Protein AF-E4UV19-F1 (afdb_monomer)

Foldseek 3Di:
DDDDDDDDDPPDPPVVVVVVLVVLQVVCCPPPPLLVDDPVVLLVVLVPDPDLLVNLLSLVVCVSRDPDPSSVVCVVDLVSLLSNVLVVLVVDDDDVPFRWAAALQVSDIDTPVQADPVLVPDRSNRRHGQQRPFFFQPQQVATDGLVRVVVVVCVVVPVPPDDVVCLVVPLDFDKDKDKFFQAFPPAPADLVLSLVSQVVLQAPLAPQDTSNVPCVLVSPQDDPPDDDDPVNPFCFDADPQLRKTKGWDWAALLDPLNVSTITIIIMIIGGQTRSPDSPPSNVVRRTDDPCRVVNRVSSNLSSVVSSVCCVVAVHDYSDDDCVVVSVVSVVVVVVVVVPDDDDDDPDPDPRDDDDDDVVRCVVCVVVVVVVVVVVVVVVVVVVVVVVVVVVVVVVVVVVVVVVVVVVVVVVVVVVVVVVVVVVVVVVVVVVVVVVVVVVVVVVVVVVVVVVVVVVVVVVVVVVVVVVVVVVVVVVVVVVVVVVD

Structure (mmCIF, N/CA/C/O backbone):
data_AF-E4UV19-F1
#
_entry.id   AF-E4UV19-F1
#
loop_
_atom_site.group_PDB
_atom_site.id
_atom_site.type_symbol
_atom_site.label_atom_id
_atom_site.label_alt_id
_atom_site.label_comp_id
_atom_site.label_asym_id
_atom_site.label_entity_id
_atom_site.label_seq_id
_atom_site.pdbx_PDB_ins_code
_atom_site.Cartn_x
_atom_site.Cartn_y
_atom_site.Cartn_z
_atom_site.occupancy
_atom_site.B_iso_or_equiv
_atom_site.auth_seq_id
_atom_site.auth_comp_id
_atom_site.auth_asym_id
_atom_site.auth_atom_id
_atom_site.pdbx_PDB_model_num
ATOM 1 N N . MET A 1 1 ? -49.174 34.430 -8.926 1.00 27.92 1 MET A N 1
ATOM 2 C CA . MET A 1 1 ? -49.637 34.190 -7.538 1.00 27.92 1 MET A CA 1
ATOM 3 C C . MET A 1 1 ? -49.185 32.801 -7.091 1.00 27.92 1 MET A C 1
ATOM 5 O O . MET A 1 1 ? -49.030 31.959 -7.969 1.00 27.92 1 MET A O 1
ATOM 9 N N . PRO A 1 2 ? -48.912 32.567 -5.794 1.00 32.91 2 PRO A N 1
ATOM 10 C CA . PRO A 1 2 ? -48.249 31.349 -5.319 1.00 32.91 2 PRO A CA 1
ATOM 11 C C . PRO A 1 2 ? -49.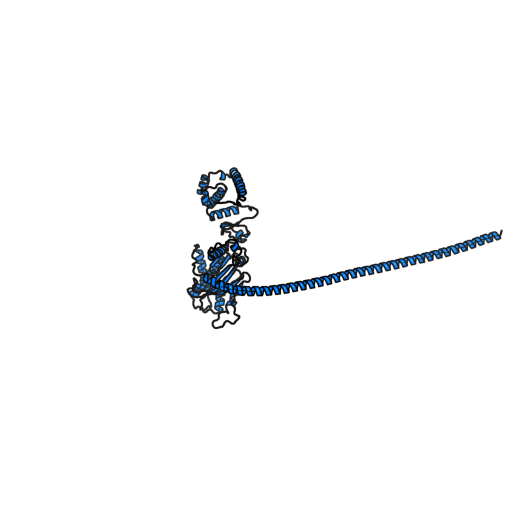200 30.298 -4.713 1.00 32.91 2 PRO A C 1
ATOM 13 O O . PRO A 1 2 ? -50.214 30.638 -4.111 1.00 32.91 2 PRO A O 1
ATOM 16 N N . SER A 1 3 ? -48.796 29.028 -4.776 1.00 24.17 3 SER A N 1
ATOM 17 C CA . SER A 1 3 ? -49.223 27.936 -3.881 1.00 24.17 3 SER A CA 1
ATOM 18 C C . SER A 1 3 ? -48.011 26.996 -3.707 1.00 24.17 3 SER A C 1
ATOM 20 O O . SER A 1 3 ? -47.442 26.567 -4.702 1.00 24.17 3 SER A O 1
ATOM 22 N N . PHE A 1 4 ? -47.312 26.965 -2.565 1.00 28.86 4 PHE A N 1
ATOM 23 C CA . PHE A 1 4 ? -47.587 26.338 -1.252 1.00 28.86 4 PHE A CA 1
ATOM 24 C C . PHE A 1 4 ? -47.471 24.797 -1.216 1.00 28.86 4 PHE A C 1
ATOM 26 O O . PHE A 1 4 ? -47.895 24.122 -2.142 1.00 28.86 4 PHE A O 1
ATOM 33 N N . MET A 1 5 ? -46.938 24.281 -0.092 1.00 29.42 5 MET A N 1
ATOM 34 C CA . MET A 1 5 ? -46.450 22.902 0.177 1.00 29.42 5 MET A CA 1
ATOM 35 C C . MET A 1 5 ? -45.100 22.551 -0.497 1.00 29.42 5 MET A C 1
ATOM 37 O O . MET A 1 5 ? -45.006 22.487 -1.711 1.00 29.42 5 MET A O 1
ATOM 41 N N . GLY A 1 6 ? -43.985 22.286 0.197 1.00 25.61 6 GLY A N 1
ATOM 42 C CA . GLY A 1 6 ? -43.692 22.365 1.634 1.00 25.61 6 GLY A CA 1
ATOM 43 C C . GLY A 1 6 ? -43.715 21.018 2.365 1.00 25.61 6 GLY A C 1
ATOM 44 O O . GLY A 1 6 ? -44.782 20.582 2.775 1.00 25.61 6 GLY A O 1
ATOM 45 N N . TRP A 1 7 ? -42.538 20.426 2.627 1.00 25.48 7 TRP A N 1
ATOM 46 C CA . TRP A 1 7 ? -42.350 19.377 3.646 1.00 25.48 7 TRP A CA 1
ATOM 47 C C . TRP A 1 7 ? -41.056 19.581 4.450 1.00 25.48 7 TRP A C 1
ATOM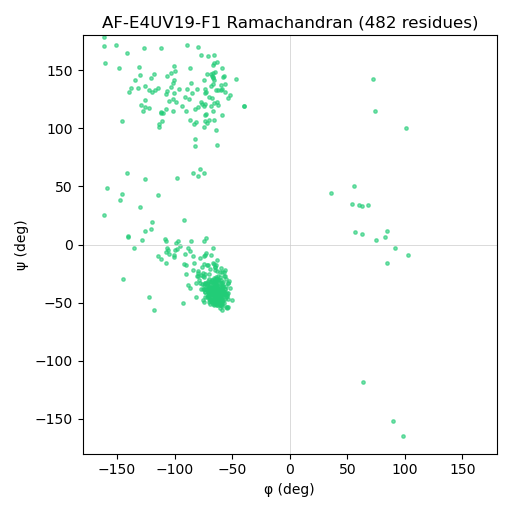 49 O O . TRP A 1 7 ? -39.994 19.882 3.911 1.00 25.48 7 TRP A O 1
ATOM 59 N N . ASN A 1 8 ? -41.173 19.441 5.773 1.00 35.09 8 ASN A N 1
ATOM 60 C CA . ASN A 1 8 ? -40.125 19.714 6.760 1.00 35.09 8 ASN A CA 1
ATOM 61 C C . ASN A 1 8 ? -39.258 18.474 7.025 1.00 35.09 8 ASN A C 1
ATOM 63 O O . ASN A 1 8 ? -39.817 17.432 7.347 1.00 35.09 8 ASN A O 1
ATOM 67 N N . TYR A 1 9 ? -37.920 18.595 7.043 1.00 28.75 9 TYR A N 1
ATOM 68 C CA . TYR A 1 9 ? -37.042 17.481 7.458 1.00 28.75 9 TYR A CA 1
ATOM 69 C C . TYR A 1 9 ? -35.746 17.888 8.202 1.00 28.75 9 TYR A C 1
ATOM 71 O O . TYR A 1 9 ? -34.673 17.340 7.960 1.00 28.75 9 TYR A O 1
ATOM 79 N N . THR A 1 10 ? -35.818 18.830 9.157 1.00 35.91 10 THR A N 1
ATOM 80 C CA . THR A 1 10 ? -34.608 19.315 9.880 1.00 35.91 10 THR A CA 1
ATOM 81 C C . THR A 1 10 ? -34.735 19.578 11.392 1.00 35.91 10 THR A C 1
ATOM 83 O O . THR A 1 10 ? -33.770 20.038 12.002 1.00 35.91 10 THR A O 1
ATOM 86 N N . ARG A 1 11 ? -35.856 19.255 12.065 1.00 32.81 11 ARG A N 1
ATOM 87 C CA . ARG A 1 11 ? -36.042 19.594 13.503 1.00 32.81 11 ARG A CA 1
ATOM 88 C C . ARG A 1 11 ? -35.610 18.548 14.549 1.00 32.81 11 ARG A C 1
ATOM 90 O O . ARG A 1 11 ? -35.398 18.926 15.699 1.00 32.81 11 ARG A O 1
ATOM 97 N N . HIS A 1 12 ? -35.397 17.274 14.207 1.00 32.44 12 HIS A N 1
ATOM 98 C CA . HIS A 1 12 ? -35.251 16.216 15.232 1.00 32.44 12 HIS A CA 1
ATOM 99 C C . HIS A 1 12 ? -33.836 15.936 15.790 1.00 32.44 12 HIS A C 1
ATOM 101 O O . HIS A 1 12 ? -33.715 15.163 16.736 1.00 32.44 12 HIS A O 1
ATOM 107 N N . ARG A 1 13 ? -32.761 16.586 15.308 1.00 35.38 13 ARG A N 1
ATOM 108 C CA . ARG A 1 13 ? -31.388 16.386 15.850 1.00 35.38 13 ARG A CA 1
ATOM 109 C C . ARG A 1 13 ? -30.884 17.457 16.835 1.00 35.38 13 ARG A C 1
ATOM 111 O O . ARG A 1 13 ? -29.813 17.280 17.409 1.00 35.38 13 ARG A O 1
ATOM 118 N N . GLN A 1 14 ? -31.627 18.540 17.083 1.00 36.62 14 GLN A N 1
ATOM 119 C CA . GLN A 1 14 ? -31.168 19.628 17.973 1.00 36.62 14 GLN A CA 1
ATOM 120 C C . GLN A 1 14 ? -31.562 19.457 19.457 1.00 36.62 14 GLN A C 1
ATOM 122 O O . GLN A 1 14 ? -30.864 19.963 20.339 1.00 36.62 14 GLN A O 1
ATOM 127 N N . ALA A 1 15 ? -32.638 18.721 19.757 1.00 37.50 15 ALA A N 1
ATOM 128 C CA . ALA A 1 15 ? -33.167 18.588 21.120 1.00 37.50 15 ALA A CA 1
ATOM 129 C C . ALA A 1 15 ? -32.217 17.907 22.142 1.00 37.50 15 ALA A C 1
ATOM 131 O O . ALA A 1 15 ? -32.113 18.422 23.262 1.00 37.50 15 ALA A O 1
ATOM 132 N N . PRO A 1 16 ? -31.473 16.825 21.811 1.00 37.84 16 PRO A N 1
ATOM 133 C CA . PRO A 1 16 ? -30.595 16.162 22.785 1.00 37.84 16 PRO A CA 1
ATOM 134 C C . PRO A 1 16 ? -29.439 17.059 23.248 1.00 37.84 16 PRO A C 1
ATOM 136 O O . PRO A 1 16 ? -29.128 17.114 24.438 1.00 37.84 16 PRO A O 1
ATOM 139 N N . ARG A 1 17 ? -28.847 17.825 22.317 1.00 41.69 17 ARG A N 1
ATOM 140 C CA . ARG A 1 17 ? -27.736 18.744 22.609 1.00 41.69 17 ARG A CA 1
ATOM 141 C C . ARG A 1 17 ? -28.153 19.878 23.548 1.00 41.69 17 ARG A C 1
ATOM 143 O O . ARG A 1 17 ? -27.390 20.195 24.452 1.00 41.69 17 ARG A O 1
ATOM 150 N N . ARG A 1 18 ? -29.361 20.442 23.398 1.00 42.94 18 ARG A N 1
ATOM 151 C CA . ARG A 1 18 ? -29.862 21.493 24.307 1.00 42.94 18 ARG A CA 1
ATOM 152 C C . ARG A 1 18 ? -30.091 20.975 25.733 1.00 42.94 18 ARG A C 1
ATOM 154 O O . ARG A 1 18 ? -29.680 21.641 26.676 1.00 42.94 18 ARG A O 1
ATOM 161 N N . ARG A 1 19 ? -30.657 19.771 25.909 1.00 44.94 19 ARG A N 1
ATOM 162 C CA . ARG A 1 19 ? -30.847 19.170 27.249 1.00 44.94 19 ARG A CA 1
ATOM 163 C C . ARG A 1 19 ? -29.523 18.801 27.935 1.00 44.94 19 ARG A C 1
ATOM 165 O O . ARG A 1 19 ? -29.398 18.995 29.141 1.00 44.94 19 ARG A O 1
ATOM 172 N N . GLN A 1 20 ? -28.526 18.312 27.189 1.00 51.62 20 GLN A N 1
ATOM 173 C CA . GLN A 1 20 ? -27.178 18.083 27.734 1.00 51.62 20 GLN A CA 1
ATOM 174 C C . GLN A 1 20 ? -26.422 19.381 28.039 1.00 51.62 20 GLN A C 1
ATOM 176 O O . GLN A 1 20 ? -25.678 19.412 29.014 1.00 51.62 20 GLN A O 1
ATOM 181 N N . ALA A 1 21 ? -26.598 20.437 27.238 1.00 52.12 21 ALA A N 1
ATOM 182 C CA . ALA A 1 21 ? -26.017 21.746 27.526 1.00 52.12 21 ALA A CA 1
ATOM 183 C C . ALA A 1 21 ? -26.575 22.311 28.839 1.00 52.12 21 ALA A C 1
ATOM 185 O O . ALA A 1 21 ? -25.793 22.609 29.730 1.00 52.12 21 ALA A O 1
ATOM 186 N N . TYR A 1 22 ? -27.903 22.330 29.002 1.00 54.62 22 TYR A N 1
ATOM 187 C CA . TYR A 1 22 ? -28.567 22.852 30.203 1.00 54.62 22 TYR A CA 1
ATOM 188 C C . TYR A 1 22 ? -28.094 22.148 31.489 1.00 54.62 22 TYR A C 1
ATOM 190 O O . TYR A 1 22 ? -27.600 22.799 32.402 1.00 54.62 22 TYR A O 1
ATOM 198 N N . ARG A 1 23 ? -28.096 20.803 31.515 1.00 54.72 23 ARG A N 1
ATOM 199 C CA . ARG A 1 23 ? -27.585 20.029 32.667 1.00 54.72 23 ARG A CA 1
ATOM 200 C C . ARG A 1 23 ? -26.101 20.262 32.964 1.00 54.72 23 ARG A C 1
ATOM 202 O O . ARG A 1 23 ? -25.688 20.135 34.112 1.00 54.72 23 ARG A O 1
ATOM 209 N N . ARG A 1 24 ? -25.285 20.558 31.943 1.00 56.03 24 ARG A N 1
ATOM 210 C CA . ARG A 1 24 ? -23.880 20.941 32.146 1.00 56.03 24 ARG A CA 1
ATOM 211 C C . ARG A 1 24 ? -23.797 22.337 32.747 1.00 56.03 24 ARG A C 1
ATOM 213 O O . ARG A 1 24 ? -23.062 22.496 33.708 1.00 56.03 24 ARG A O 1
ATOM 220 N N . THR A 1 25 ? -24.564 23.303 32.244 1.00 59.38 25 THR A N 1
ATOM 221 C CA . THR A 1 25 ? -24.646 24.649 32.824 1.00 59.38 25 THR A CA 1
ATOM 222 C C . THR A 1 25 ? -25.020 24.578 34.304 1.00 59.38 25 THR A C 1
ATOM 224 O O . THR A 1 25 ? -24.228 25.034 35.116 1.00 59.38 25 THR A O 1
ATOM 227 N N . ASP A 1 26 ? -26.113 23.904 34.676 1.00 61.97 26 ASP A N 1
ATOM 228 C CA . ASP A 1 26 ? -26.538 23.768 36.081 1.00 61.97 26 ASP A CA 1
ATOM 229 C C . ASP A 1 26 ? -25.441 23.153 36.974 1.00 61.97 26 ASP A C 1
ATOM 231 O O . ASP A 1 26 ? -25.115 23.681 38.039 1.00 61.97 26 ASP A O 1
ATOM 235 N N . HIS A 1 27 ? -24.818 22.058 36.519 1.00 64.31 27 HIS A N 1
ATOM 236 C CA . HIS A 1 27 ? -23.728 21.403 37.245 1.00 64.31 27 HIS A CA 1
ATOM 237 C C . HIS A 1 27 ? -22.491 22.304 37.392 1.00 64.31 27 HIS A C 1
ATOM 239 O O . HIS A 1 27 ? -21.858 22.307 38.448 1.00 64.31 27 HIS A O 1
ATOM 245 N N . ASN A 1 28 ? -22.153 23.080 36.361 1.00 62.16 28 ASN A N 1
ATOM 246 C CA . ASN A 1 28 ? -20.996 23.970 36.363 1.00 62.16 28 ASN A CA 1
ATOM 247 C C . ASN A 1 28 ? -21.233 25.202 37.249 1.00 62.16 28 ASN A C 1
ATOM 249 O O . ASN A 1 28 ? -20.342 25.555 38.016 1.00 62.16 28 ASN A O 1
ATOM 253 N N . THR A 1 29 ? -22.431 25.797 37.220 1.00 65.06 29 THR A N 1
ATOM 254 C CA . THR A 1 29 ? -22.833 26.896 38.119 1.00 65.06 29 THR A CA 1
ATOM 255 C C . THR A 1 29 ? -22.716 26.485 39.587 1.00 65.06 29 THR A C 1
ATOM 257 O O . THR A 1 29 ? -22.213 27.243 40.422 1.00 65.06 29 THR A O 1
ATOM 260 N N . ALA A 1 30 ? -23.135 25.256 39.905 1.00 65.06 30 ALA A N 1
ATOM 261 C CA . ALA A 1 30 ? -23.028 24.711 41.250 1.00 65.06 30 ALA A CA 1
ATOM 262 C C . ALA A 1 30 ? -21.569 24.424 41.661 1.00 65.06 30 ALA A C 1
ATOM 264 O O . ALA A 1 30 ? -21.171 24.835 42.751 1.00 65.06 30 ALA A O 1
ATOM 265 N N . ASN A 1 31 ? -20.771 23.766 40.808 1.00 63.94 31 ASN A N 1
ATOM 266 C CA . ASN A 1 31 ? -19.534 23.088 41.233 1.00 63.94 31 ASN A CA 1
ATOM 267 C C . ASN A 1 31 ? -18.213 23.661 40.684 1.00 63.94 31 ASN A C 1
ATOM 269 O O . ASN A 1 31 ? -17.155 23.235 41.138 1.00 63.94 31 ASN A O 1
ATOM 273 N N . SER A 1 32 ? -18.224 24.588 39.720 1.00 66.38 32 SER A N 1
ATOM 274 C CA . SER A 1 32 ? -16.993 25.143 39.132 1.00 66.38 32 SER A CA 1
ATOM 275 C C . SER A 1 32 ? -16.679 26.532 39.705 1.00 66.38 32 SER A C 1
ATOM 277 O O . SER A 1 32 ? -17.418 27.477 39.419 1.00 66.38 32 SER A O 1
ATOM 279 N N . PRO A 1 33 ? -15.570 26.716 40.453 1.00 68.50 33 PRO A N 1
ATOM 280 C CA . PRO A 1 33 ? -15.143 28.038 40.917 1.00 68.50 33 PRO A CA 1
ATOM 281 C C . PRO A 1 33 ? -14.916 29.018 39.759 1.00 68.50 33 PRO A C 1
ATOM 283 O O . PRO A 1 33 ? -15.277 30.186 39.861 1.00 68.50 33 PRO A O 1
ATOM 286 N N . LEU A 1 34 ? -14.412 28.520 38.621 1.00 67.50 34 LEU A N 1
ATOM 287 C CA . LEU A 1 34 ? -14.203 29.308 37.403 1.00 67.50 34 LEU A CA 1
ATOM 288 C C . LEU A 1 34 ? -15.515 29.828 36.797 1.00 67.50 34 LEU A C 1
ATOM 290 O O . LEU A 1 34 ? -15.502 30.884 36.178 1.00 67.50 34 LEU A O 1
ATOM 294 N N . PHE A 1 35 ? -16.646 29.136 36.995 1.00 67.31 35 PHE A N 1
ATOM 295 C CA . PHE A 1 35 ? -17.961 29.603 36.526 1.00 67.31 35 PHE A CA 1
ATOM 296 C C . PHE A 1 35 ? -18.471 30.816 37.328 1.00 67.31 35 PHE A C 1
ATOM 298 O O . PHE A 1 35 ? -19.362 31.526 36.878 1.00 67.31 35 PHE A O 1
ATOM 305 N N . ARG A 1 36 ? -17.915 31.076 38.519 1.00 69.06 36 ARG A N 1
ATOM 306 C CA . ARG A 1 36 ? -18.330 32.187 39.391 1.00 69.06 36 ARG A CA 1
ATOM 307 C C . ARG A 1 36 ? -17.479 33.452 39.222 1.00 69.06 36 ARG A C 1
ATOM 309 O O . ARG A 1 36 ? -17.747 34.444 39.893 1.00 69.06 36 ARG A O 1
ATOM 316 N N . LEU A 1 37 ? -16.459 33.424 38.362 1.00 72.62 37 LEU A N 1
ATOM 317 C CA . LEU A 1 37 ? -15.588 34.573 38.109 1.00 72.62 37 LEU A CA 1
ATOM 318 C C . LEU A 1 37 ? -16.194 35.502 37.038 1.00 72.62 37 LEU A C 1
ATOM 320 O O . LEU A 1 37 ? -16.696 35.000 36.031 1.00 72.62 37 LEU A O 1
ATOM 324 N N . PRO A 1 38 ? -16.113 36.838 37.201 1.00 75.69 38 PRO A N 1
ATOM 325 C CA . PRO A 1 38 ? -16.458 37.786 36.143 1.00 75.69 38 PRO A CA 1
ATOM 326 C C . PRO A 1 38 ? -15.630 37.551 34.872 1.00 75.69 38 PRO A C 1
ATOM 328 O O . PRO A 1 38 ? -14.441 37.219 34.942 1.00 75.69 38 PRO A O 1
ATOM 331 N N . ALA A 1 39 ? -16.238 37.760 33.703 1.00 70.62 39 ALA A N 1
ATOM 332 C CA . ALA A 1 39 ? -15.580 37.546 32.412 1.00 70.62 39 ALA A CA 1
ATOM 333 C C . ALA A 1 39 ? -14.383 38.496 32.208 1.00 70.62 39 ALA A C 1
ATOM 335 O O . ALA A 1 39 ? -13.395 38.134 31.571 1.00 70.62 39 ALA A O 1
ATOM 336 N N . GLU A 1 40 ? -14.452 39.684 32.803 1.00 73.44 40 GLU A N 1
ATOM 337 C CA . GLU A 1 40 ? -13.417 40.713 32.833 1.00 73.44 40 GLU A CA 1
ATOM 338 C C . GLU A 1 40 ? -12.204 40.248 33.648 1.00 73.44 40 GLU A C 1
ATOM 340 O O . GLU A 1 40 ? -11.064 40.409 33.216 1.00 73.44 40 GLU A O 1
ATOM 345 N N . LEU A 1 41 ? -12.441 39.605 34.799 1.00 80.00 41 LEU A N 1
ATOM 346 C CA . LEU A 1 41 ? -11.381 39.044 35.637 1.00 80.00 41 LEU A CA 1
ATOM 347 C C . LEU A 1 41 ? -10.703 37.859 34.942 1.00 80.00 41 LEU A C 1
ATOM 349 O O . LEU A 1 41 ? -9.477 37.791 34.916 1.00 80.00 41 LEU A O 1
ATOM 353 N N . LEU A 1 42 ? -11.478 36.973 34.307 1.00 76.25 42 LEU A N 1
ATOM 354 C CA . LEU A 1 42 ? -10.939 35.891 33.475 1.00 76.25 42 LEU A CA 1
ATOM 355 C C . LEU A 1 42 ? -10.099 36.431 32.306 1.00 76.25 42 LEU A C 1
ATOM 357 O O . LEU A 1 42 ? -9.029 35.891 32.021 1.00 76.25 42 LEU A O 1
ATOM 361 N N . ALA A 1 43 ? -10.532 37.518 31.662 1.00 73.94 43 ALA A N 1
ATOM 362 C CA . ALA A 1 43 ? -9.767 38.176 30.605 1.00 73.94 43 ALA A CA 1
ATOM 363 C C . ALA A 1 43 ? -8.469 38.819 31.129 1.00 73.94 43 ALA A C 1
ATOM 365 O O . ALA A 1 43 ? -7.440 38.715 30.466 1.00 73.94 43 ALA A O 1
ATOM 366 N N . MET A 1 44 ? -8.477 39.436 32.318 1.00 80.38 44 MET A N 1
ATOM 367 C CA . MET A 1 44 ? -7.258 39.960 32.953 1.00 80.38 44 MET A CA 1
ATOM 368 C C . MET A 1 44 ? -6.279 38.844 33.329 1.00 80.38 44 MET A C 1
ATOM 370 O O . MET A 1 44 ? -5.103 38.944 32.993 1.00 80.38 44 MET A O 1
ATOM 374 N N . VAL A 1 45 ? -6.750 37.758 33.955 1.00 82.38 45 VAL A N 1
ATOM 375 C CA . VAL A 1 45 ? -5.907 36.590 34.268 1.00 82.38 45 VAL A CA 1
ATOM 376 C C . VAL A 1 45 ? -5.298 36.023 32.984 1.00 82.38 45 VAL A C 1
ATOM 3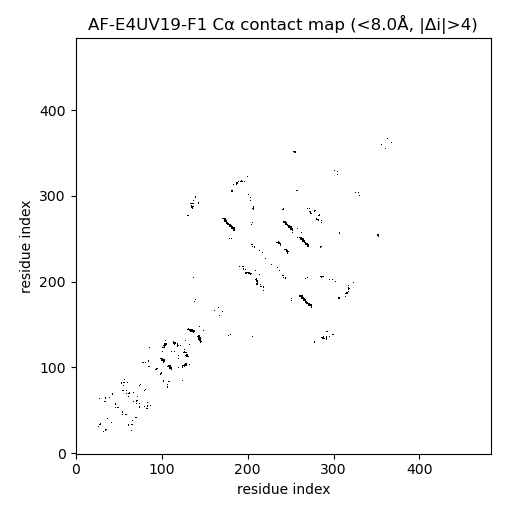78 O O . VAL A 1 45 ? -4.087 35.860 32.910 1.00 82.38 45 VAL A O 1
ATOM 381 N N . THR A 1 46 ? -6.100 35.825 31.933 1.00 78.50 46 THR A N 1
ATOM 382 C CA . THR A 1 46 ? -5.611 35.304 30.642 1.00 78.50 46 THR A CA 1
ATOM 383 C C . THR A 1 46 ? -4.583 36.232 29.978 1.00 78.50 46 THR A C 1
ATOM 385 O O . THR A 1 46 ? -3.692 35.752 29.287 1.00 78.50 46 THR A O 1
ATOM 388 N N . LYS A 1 47 ? -4.656 37.553 30.188 1.00 78.69 47 LYS A N 1
ATOM 389 C CA . LYS A 1 47 ? -3.653 38.506 29.672 1.00 78.69 47 LYS A CA 1
ATOM 390 C C . LYS A 1 47 ? -2.349 38.529 30.475 1.00 78.69 47 LYS A C 1
ATOM 392 O O . LYS A 1 47 ? -1.324 38.877 29.902 1.00 78.69 47 LYS A O 1
ATOM 397 N N . ASN A 1 48 ? -2.396 38.174 31.758 1.00 82.88 48 ASN A N 1
ATOM 398 C CA . ASN A 1 48 ? -1.252 38.210 32.676 1.00 82.88 48 ASN A CA 1
ATOM 399 C C . ASN A 1 48 ? -0.555 36.847 32.851 1.00 82.88 48 ASN A C 1
ATOM 401 O O . ASN A 1 48 ? 0.445 36.764 33.557 1.00 82.88 48 ASN A O 1
ATOM 405 N N . LEU A 1 49 ? -1.071 35.779 32.237 1.00 83.56 49 LEU A N 1
ATOM 406 C CA . LEU A 1 49 ? -0.372 34.497 32.139 1.00 83.56 49 LEU A CA 1
ATOM 407 C C . LEU A 1 49 ? 0.764 34.607 31.112 1.00 83.56 49 LEU A C 1
ATOM 409 O O . LEU A 1 49 ? 0.520 34.891 29.939 1.00 83.56 49 LEU A O 1
ATOM 413 N N . GLU A 1 50 ? 1.997 34.366 31.553 1.00 80.75 50 GLU A N 1
ATOM 414 C CA . GLU A 1 50 ? 3.190 34.440 30.700 1.00 80.75 50 GLU A CA 1
ATOM 415 C C . GLU A 1 50 ? 3.239 33.271 29.698 1.00 80.75 50 GLU A C 1
ATOM 417 O O . GLU A 1 50 ? 3.450 33.479 28.498 1.00 80.75 50 GLU A O 1
ATOM 422 N N . ASP A 1 51 ? 2.948 32.048 30.153 1.00 82.56 51 ASP A N 1
ATOM 423 C CA . ASP A 1 51 ? 2.926 30.855 29.301 1.00 82.56 51 ASP A CA 1
ATOM 424 C C . ASP A 1 51 ? 1.756 30.897 28.293 1.00 82.56 51 ASP A C 1
ATOM 426 O O . ASP A 1 51 ? 0.626 31.285 28.605 1.00 82.56 51 ASP A O 1
ATOM 430 N N . GLU A 1 52 ? 2.034 30.534 27.041 1.00 79.50 52 GLU A N 1
ATOM 431 C CA . GLU A 1 52 ? 1.029 30.373 25.985 1.00 79.50 52 GLU A CA 1
ATOM 432 C C . GLU A 1 52 ? 0.119 29.170 26.269 1.00 79.50 52 GLU A C 1
ATOM 434 O O . GLU A 1 52 ? -1.093 29.244 26.057 1.00 79.50 52 GLU A O 1
ATOM 439 N N . ASP A 1 53 ? 0.676 28.082 26.798 1.00 76.88 53 ASP A N 1
ATOM 440 C CA . ASP A 1 53 ? -0.050 26.838 27.020 1.00 76.88 53 ASP A CA 1
ATOM 441 C C . ASP A 1 53 ? -1.019 26.948 28.216 1.00 76.88 53 ASP A C 1
ATOM 443 O O . ASP A 1 53 ? -2.144 26.445 28.130 1.00 76.88 53 ASP A O 1
ATOM 447 N N . ASP A 1 54 ? -0.681 27.714 29.263 1.00 80.06 54 ASP A N 1
ATOM 448 C CA . ASP A 1 54 ? -1.621 28.062 30.343 1.00 80.06 54 ASP A CA 1
ATOM 449 C C . ASP A 1 54 ? -2.759 28.968 29.847 1.00 80.06 54 ASP A C 1
ATOM 451 O O . ASP A 1 54 ? -3.928 28.755 30.193 1.00 80.06 54 ASP A O 1
ATOM 455 N N . ARG A 1 55 ? -2.456 29.952 28.986 1.00 79.38 55 ARG A N 1
ATOM 456 C CA . ARG A 1 55 ? -3.476 30.805 28.343 1.00 79.38 55 ARG A CA 1
ATOM 457 C C . ARG A 1 55 ? -4.436 29.985 27.493 1.00 79.38 55 ARG A C 1
ATOM 459 O O . ARG A 1 55 ? -5.649 30.202 27.548 1.00 79.38 55 ARG A O 1
ATOM 466 N N . LEU A 1 56 ? -3.914 29.014 26.744 1.00 77.81 56 LEU A N 1
ATOM 467 C CA . LEU A 1 56 ? -4.714 28.066 25.975 1.00 77.81 56 LEU A CA 1
ATOM 468 C C . LEU A 1 56 ? -5.565 27.191 26.903 1.00 77.81 56 LEU A C 1
ATOM 470 O O . LEU A 1 56 ? -6.784 27.131 26.730 1.00 77.81 56 LEU A O 1
ATOM 474 N N . ALA A 1 57 ? -4.973 26.558 27.916 1.00 77.25 57 ALA A N 1
ATOM 475 C CA . ALA A 1 57 ? -5.686 25.698 28.858 1.00 77.25 57 ALA A CA 1
ATOM 476 C C . ALA A 1 57 ? -6.820 26.442 29.588 1.00 77.25 57 ALA A C 1
ATOM 478 O O . ALA A 1 57 ? -7.943 25.925 29.673 1.00 77.25 57 ALA A O 1
ATOM 479 N N . LEU A 1 58 ? -6.569 27.672 30.051 1.00 77.88 58 LEU A N 1
ATOM 480 C CA . LEU A 1 58 ? -7.579 28.534 30.662 1.00 77.88 58 LEU A CA 1
ATOM 481 C C . LEU A 1 58 ? -8.660 28.928 29.649 1.00 77.88 58 LEU A C 1
ATOM 483 O O . LEU A 1 58 ? -9.845 28.787 29.955 1.00 77.88 58 LEU A O 1
ATOM 487 N N . GLY A 1 59 ? -8.278 29.331 28.433 1.00 75.94 59 GLY A N 1
ATOM 488 C CA . GLY A 1 59 ? -9.200 29.657 27.344 1.00 75.94 59 GLY A CA 1
ATOM 489 C C . GLY A 1 59 ? -10.157 28.506 27.020 1.00 75.94 59 GLY A C 1
ATOM 490 O O . GLY A 1 59 ? -11.375 28.680 27.081 1.00 75.94 59 GLY A O 1
ATOM 491 N N . TYR A 1 60 ? -9.644 27.299 26.755 1.00 72.56 60 TYR A N 1
ATOM 492 C CA . TYR A 1 60 ? -10.475 26.120 26.463 1.00 72.56 60 TYR A CA 1
ATOM 493 C C . TYR A 1 60 ? -11.329 25.666 27.641 1.00 72.56 60 TYR A C 1
ATOM 495 O O . TYR A 1 60 ? -12.431 25.150 27.437 1.00 72.56 60 TYR A O 1
ATOM 503 N N . THR A 1 61 ? -10.842 25.847 28.866 1.00 73.12 61 THR A N 1
ATOM 504 C CA . THR A 1 61 ? -11.621 25.571 30.074 1.00 73.12 61 THR A CA 1
ATOM 505 C C . THR A 1 61 ? -12.785 26.554 30.173 1.00 73.12 61 THR A C 1
ATOM 507 O O . THR A 1 61 ? -13.941 26.135 30.245 1.00 73.12 61 THR A O 1
ATOM 510 N N . CYS A 1 62 ? -12.505 27.852 30.060 1.00 71.38 62 CYS A N 1
ATOM 511 C CA . CYS A 1 62 ? -13.501 28.913 30.129 1.00 71.38 62 CYS A CA 1
ATOM 512 C C . CYS A 1 62 ? -14.506 28.861 28.974 1.00 71.38 62 CYS A C 1
ATOM 514 O O . CYS A 1 62 ? -15.690 29.011 29.234 1.00 71.38 62 CYS A O 1
ATOM 516 N N . ALA A 1 63 ? -14.119 28.529 27.740 1.00 66.75 63 ALA A N 1
ATOM 517 C CA . ALA A 1 63 ? -15.048 28.421 26.604 1.00 66.75 63 ALA A CA 1
ATOM 518 C C . ALA A 1 63 ? -16.119 27.317 26.746 1.00 66.75 63 ALA A C 1
ATOM 520 O O . ALA A 1 63 ? -17.101 27.290 26.001 1.00 66.75 63 ALA A O 1
ATOM 521 N N . ARG A 1 64 ? -15.967 26.397 27.712 1.00 62.94 64 ARG A N 1
ATOM 522 C CA . ARG A 1 64 ? -16.995 25.399 28.075 1.00 62.94 64 ARG A CA 1
ATOM 523 C C . ARG A 1 64 ? -18.034 25.946 29.064 1.00 62.94 64 ARG A C 1
ATOM 525 O O . ARG A 1 64 ? -19.034 25.271 29.309 1.00 62.94 64 ARG A O 1
ATOM 532 N N . PHE A 1 65 ? -17.788 27.132 29.617 1.00 60.31 65 PHE A N 1
ATOM 533 C CA . PHE A 1 65 ? -18.533 27.776 30.700 1.00 60.31 65 PHE A CA 1
ATOM 534 C C . PHE A 1 65 ? -19.070 29.158 30.285 1.00 60.31 65 PHE A C 1
ATOM 536 O O . PHE A 1 65 ? -20.247 29.442 30.481 1.00 60.31 65 PHE A O 1
ATOM 543 N N . PHE A 1 66 ? -18.230 29.961 29.631 1.00 60.97 66 PHE A N 1
ATOM 544 C CA . PHE A 1 66 ? -18.473 31.318 29.158 1.00 60.97 66 PHE A CA 1
ATOM 545 C C . PHE A 1 66 ? -18.097 31.451 27.678 1.00 60.97 66 PHE A C 1
ATOM 547 O O . PHE A 1 66 ? -16.933 31.312 27.305 1.00 60.97 66 PHE A O 1
ATOM 554 N N . TYR A 1 67 ? -19.067 31.806 26.835 1.00 55.94 67 TYR A N 1
ATOM 555 C CA . TYR A 1 67 ? -18.780 32.370 25.514 1.00 55.94 67 TYR A CA 1
ATOM 556 C C . TYR A 1 67 ? -18.490 33.868 25.679 1.00 55.94 67 TYR A C 1
ATOM 558 O O . TYR A 1 67 ? -19.389 34.694 25.557 1.00 55.94 67 TYR A O 1
ATOM 566 N N . SER A 1 68 ? -17.239 34.203 26.004 1.00 56.38 68 SER A N 1
ATOM 567 C CA . SER A 1 68 ? -16.734 35.581 25.997 1.00 56.38 68 SER A CA 1
ATOM 568 C C . SER A 1 68 ? -15.934 35.825 24.721 1.00 56.38 68 SER A C 1
ATOM 570 O O . SER A 1 68 ? -15.039 35.039 24.399 1.00 56.38 68 SER A O 1
ATOM 572 N N . ASP A 1 69 ? -16.216 36.920 24.009 1.00 59.34 69 ASP A N 1
ATOM 573 C CA . ASP A 1 69 ? -15.448 37.297 22.817 1.00 59.34 69 ASP A CA 1
ATOM 574 C C . ASP A 1 69 ? -13.962 37.552 23.147 1.00 59.34 69 ASP A C 1
ATOM 576 O O . ASP A 1 69 ? -13.101 37.244 22.331 1.00 59.34 69 ASP A O 1
ATOM 580 N N . ALA A 1 70 ? -13.630 37.964 24.378 1.00 57.69 70 ALA A N 1
ATOM 581 C CA . ALA A 1 70 ? -12.245 38.181 24.818 1.00 57.69 70 ALA A CA 1
ATOM 582 C C . ALA A 1 70 ? -11.379 36.902 24.889 1.00 57.69 70 ALA A C 1
ATOM 584 O O . ALA A 1 70 ? -10.157 36.999 24.943 1.00 57.69 70 ALA A O 1
ATOM 585 N N . LEU A 1 71 ? -11.993 35.711 24.901 1.00 59.41 71 LEU A N 1
ATOM 586 C CA . LEU A 1 71 ? -11.302 34.408 24.886 1.00 59.41 71 LEU A CA 1
ATOM 587 C C . LEU A 1 71 ? -11.387 33.712 23.518 1.00 59.41 71 LEU A C 1
ATOM 589 O O . LEU A 1 71 ? -10.826 32.636 23.307 1.00 59.41 71 LEU A O 1
ATOM 593 N N . LYS A 1 72 ? -12.125 34.310 22.582 1.00 64.38 72 LYS A N 1
ATOM 594 C CA . LYS A 1 72 ? -12.422 33.755 21.261 1.00 64.38 72 LYS A CA 1
ATOM 595 C C . LYS A 1 72 ? -11.213 33.825 20.340 1.00 64.38 72 LYS A C 1
ATOM 597 O O . LYS A 1 72 ? -10.994 32.883 19.586 1.00 64.38 72 LYS A O 1
ATOM 602 N N . ASP A 1 73 ? -10.410 34.879 20.459 1.00 65.50 73 ASP A N 1
ATOM 603 C CA . ASP A 1 73 ? -9.189 35.077 19.673 1.00 65.50 73 ASP A CA 1
ATOM 604 C C . ASP A 1 73 ? -8.142 33.999 19.993 1.00 65.50 73 ASP A C 1
ATOM 606 O O . ASP A 1 73 ? -7.643 33.337 19.083 1.00 65.50 73 ASP A O 1
ATOM 610 N N . THR A 1 74 ? -7.929 33.701 21.281 1.00 62.56 74 THR A N 1
ATOM 611 C CA . THR A 1 74 ? -7.062 32.610 21.782 1.00 62.56 74 THR A CA 1
ATOM 612 C C . THR A 1 74 ? -7.487 31.222 21.277 1.00 62.56 74 THR A C 1
ATOM 614 O O . THR A 1 74 ? -6.689 30.291 21.218 1.00 62.56 74 THR A O 1
ATOM 617 N N . ILE A 1 75 ? -8.762 31.069 20.910 1.00 65.56 75 ILE A N 1
ATOM 618 C CA . ILE A 1 75 ? -9.385 29.816 20.457 1.00 65.56 75 ILE A CA 1
ATOM 619 C C . ILE A 1 75 ? -9.642 29.843 18.940 1.00 65.56 75 ILE A C 1
ATOM 621 O O . ILE A 1 75 ? -10.121 28.859 18.371 1.00 65.56 75 ILE A O 1
ATOM 625 N N . SER A 1 76 ? -9.349 30.947 18.250 1.00 67.00 76 SER A N 1
ATOM 626 C CA . SER A 1 76 ? -9.632 31.108 16.821 1.00 67.00 76 SER A CA 1
ATOM 627 C C . SER A 1 76 ? -8.668 30.288 15.961 1.00 67.00 76 SER A C 1
ATOM 629 O O . SER A 1 76 ? -9.095 29.614 15.018 1.00 67.00 76 SER A O 1
ATOM 631 N N . ASP A 1 77 ? -7.389 30.284 16.341 1.00 80.50 77 ASP A N 1
ATOM 632 C CA . ASP A 1 77 ? -6.325 29.591 15.623 1.00 80.50 77 ASP A CA 1
ATOM 633 C C . ASP A 1 77 ? -6.456 28.050 15.668 1.00 80.50 77 ASP A C 1
ATOM 635 O O . ASP A 1 77 ? -6.901 27.436 16.642 1.00 80.50 77 ASP A O 1
ATOM 639 N N . LYS A 1 78 ? -6.070 27.409 14.561 1.00 82.56 78 LYS A N 1
ATOM 640 C CA . LYS A 1 78 ? -6.125 25.960 14.369 1.00 82.56 78 LYS A CA 1
ATOM 641 C C . LYS A 1 78 ? -4.965 25.234 15.060 1.00 82.56 78 LYS A C 1
ATOM 643 O O . LYS A 1 78 ? -5.163 24.098 15.490 1.00 82.56 78 LYS A O 1
ATOM 648 N N . GLU A 1 79 ? -3.793 25.855 15.186 1.00 84.81 79 GLU A N 1
ATOM 649 C CA . GLU A 1 79 ? -2.650 25.269 15.899 1.00 84.81 79 GLU A CA 1
ATOM 650 C C . GLU A 1 79 ? -2.893 25.315 17.420 1.00 84.81 79 GLU A C 1
ATOM 652 O O . GLU A 1 79 ? -2.806 24.287 18.088 1.00 84.81 79 GLU A O 1
ATOM 657 N N . ALA A 1 80 ? -3.369 26.448 17.943 1.00 79.19 80 ALA A N 1
ATOM 658 C CA . ALA A 1 80 ? -3.908 26.617 19.295 1.00 79.19 80 ALA A CA 1
ATOM 659 C C . ALA A 1 80 ? -4.969 25.556 19.659 1.00 79.19 80 ALA A C 1
ATOM 661 O O . ALA A 1 80 ? -4.892 24.913 20.711 1.00 79.19 80 ALA A O 1
ATOM 662 N N . ARG A 1 81 ? -5.944 25.311 18.765 1.00 79.69 81 ARG A N 1
ATOM 663 C CA . ARG A 1 81 ? -6.927 24.211 18.901 1.00 79.69 81 ARG A CA 1
ATOM 664 C C . ARG A 1 81 ? -6.268 22.846 19.013 1.00 79.69 81 ARG A C 1
ATOM 666 O O . ARG A 1 81 ? -6.722 22.014 19.796 1.00 79.69 81 ARG A O 1
ATOM 673 N N . PHE A 1 82 ? -5.229 22.602 18.226 1.00 86.00 82 PHE A N 1
ATOM 674 C CA . PHE A 1 82 ? -4.524 21.332 18.229 1.00 86.00 82 PHE A CA 1
ATOM 675 C C . PHE A 1 82 ? -3.716 21.114 19.514 1.00 86.00 82 PHE A C 1
ATOM 677 O O . PHE A 1 82 ? -3.862 20.055 20.123 1.00 86.00 82 PHE A O 1
ATOM 684 N N . ARG A 1 83 ? -2.961 22.114 19.992 1.00 84.50 83 ARG A N 1
ATOM 685 C CA . ARG A 1 83 ? -2.236 22.024 21.274 1.00 84.50 83 ARG A CA 1
ATOM 686 C C . ARG A 1 83 ? -3.171 21.670 22.433 1.00 84.50 83 ARG A C 1
ATOM 688 O O . ARG A 1 83 ? -2.901 20.737 23.187 1.00 84.50 83 ARG A O 1
ATOM 695 N N . ALA A 1 84 ? -4.329 22.324 22.514 1.00 78.81 84 ALA A N 1
ATOM 696 C CA . ALA A 1 84 ? -5.327 22.021 23.537 1.00 78.81 84 ALA A CA 1
ATOM 697 C C . ALA A 1 84 ? -5.930 20.607 23.412 1.00 78.81 84 ALA A C 1
ATOM 699 O O . ALA A 1 84 ? -6.235 19.974 24.424 1.00 78.81 84 ALA A O 1
ATOM 700 N N . LEU A 1 85 ? -6.085 20.071 22.193 1.00 82.12 85 LEU A N 1
ATOM 701 C CA . LEU A 1 85 ? -6.480 18.670 21.999 1.00 82.12 85 LEU A CA 1
ATOM 702 C C . LEU A 1 85 ? -5.406 17.708 22.531 1.00 82.12 85 LEU A C 1
ATOM 704 O O . LEU A 1 85 ? -5.765 16.758 23.226 1.00 82.12 85 LEU A O 1
ATOM 708 N N . CYS A 1 86 ? -4.120 17.990 22.298 1.00 85.06 86 CYS A N 1
ATOM 709 C CA . CYS A 1 86 ? -3.000 17.209 22.837 1.00 85.06 86 CYS A CA 1
ATOM 710 C C . CYS A 1 86 ? -2.993 17.190 24.376 1.00 85.06 86 CYS A C 1
ATOM 712 O O . CYS A 1 86 ? -2.923 16.116 24.975 1.00 85.06 86 CYS A O 1
ATOM 714 N N . MET A 1 87 ? -3.159 18.350 25.025 1.00 81.12 87 MET A N 1
ATOM 715 C CA . MET A 1 87 ? -3.270 18.451 26.492 1.00 81.12 87 MET A CA 1
ATOM 716 C C . MET A 1 87 ? -4.444 17.630 27.050 1.00 81.12 87 MET A C 1
ATOM 718 O O . MET A 1 87 ? -4.341 17.009 28.110 1.00 81.12 87 MET A O 1
ATOM 722 N N . LEU A 1 88 ? -5.579 17.629 26.341 1.00 76.19 88 LEU A N 1
ATOM 723 C CA . LEU A 1 88 ? -6.772 16.879 26.730 1.00 76.19 88 LEU A CA 1
ATOM 724 C C . LEU A 1 88 ? -6.633 15.374 26.492 1.00 76.19 88 LEU A C 1
ATOM 726 O O . LEU A 1 88 ? -7.288 14.608 27.194 1.00 76.19 88 LEU A O 1
ATOM 730 N N . GLU A 1 89 ? -5.822 14.939 25.529 1.00 79.31 89 GLU A N 1
ATOM 731 C CA . GLU A 1 89 ? -5.556 13.520 25.292 1.00 79.31 89 GLU A CA 1
ATOM 732 C C . GLU A 1 89 ? -4.799 12.895 26.469 1.00 79.31 89 GLU A C 1
ATOM 734 O O . GLU A 1 89 ? -5.248 11.889 27.015 1.00 79.31 89 GLU A O 1
ATOM 739 N N . LEU A 1 90 ? -3.719 13.546 26.921 1.00 66.06 90 LEU A N 1
ATOM 740 C CA . LEU A 1 90 ? -2.882 13.089 28.041 1.00 66.06 90 LEU A CA 1
ATOM 741 C C . LEU A 1 90 ? -3.665 12.889 29.352 1.00 66.06 90 LEU A C 1
ATOM 743 O O . LEU A 1 90 ? -3.236 12.134 30.219 1.00 66.06 90 LEU A O 1
ATOM 747 N N . ARG A 1 91 ? -4.815 13.561 29.504 1.00 59.41 91 ARG A N 1
ATOM 748 C CA . ARG A 1 91 ? -5.662 13.526 30.710 1.00 59.41 91 ARG A CA 1
ATOM 749 C C . ARG A 1 91 ? -6.971 12.739 30.547 1.00 59.41 91 ARG A C 1
ATOM 751 O O . ARG A 1 91 ? -7.788 12.751 31.466 1.00 59.41 91 ARG A O 1
ATOM 758 N N . ARG A 1 92 ? -7.233 12.105 29.396 1.00 57.62 92 ARG A N 1
ATOM 759 C CA . ARG A 1 92 ? -8.518 11.429 29.130 1.00 57.62 92 ARG A CA 1
ATOM 760 C C . ARG A 1 92 ? -8.471 9.923 29.361 1.00 57.62 92 ARG A C 1
ATOM 762 O O . ARG A 1 92 ? -7.797 9.184 28.647 1.00 57.62 92 ARG A O 1
ATOM 769 N N . GLU A 1 93 ? -9.351 9.456 30.240 1.00 57.44 93 GLU A N 1
ATOM 770 C CA . GLU A 1 93 ? -9.862 8.088 30.156 1.00 57.44 93 GLU A CA 1
ATOM 771 C C . GLU A 1 93 ? -10.708 7.884 28.875 1.00 57.44 93 GLU A C 1
ATOM 773 O O . GLU A 1 93 ? -11.228 8.862 28.318 1.00 57.44 93 GLU A O 1
ATOM 778 N N . PRO A 1 94 ? -10.847 6.639 28.367 1.00 56.44 94 PRO A N 1
ATOM 779 C CA . PRO A 1 94 ? -11.469 6.363 27.070 1.00 56.44 94 PRO A CA 1
ATOM 780 C C . PRO A 1 94 ? -12.922 6.855 26.975 1.00 56.44 94 PRO A C 1
ATOM 782 O O . PRO A 1 94 ? -13.839 6.298 27.581 1.00 56.44 94 PRO A O 1
ATOM 785 N N . TRP A 1 95 ? -13.160 7.880 26.155 1.00 49.34 95 TRP A N 1
ATOM 786 C CA . TRP A 1 95 ? -14.508 8.391 25.903 1.00 49.34 95 TRP A CA 1
ATOM 787 C C . TRP A 1 95 ? -15.276 7.402 25.015 1.00 49.34 95 TRP A C 1
ATOM 789 O O . TRP A 1 95 ? -14.941 7.229 23.849 1.00 49.34 95 TRP A O 1
ATOM 799 N N . HIS A 1 96 ? -16.314 6.763 25.565 1.00 49.94 96 HIS A N 1
ATOM 800 C CA . HIS A 1 96 ? -17.083 5.695 24.902 1.00 49.94 96 HIS A CA 1
ATOM 801 C C . HIS A 1 96 ? -16.258 4.453 24.499 1.00 49.94 96 HIS A C 1
ATOM 803 O O . HIS A 1 96 ? -16.561 3.808 23.501 1.00 49.94 96 HIS A O 1
ATOM 809 N N . GLY A 1 97 ? -15.239 4.089 25.286 1.00 58.28 97 GLY A N 1
ATOM 810 C CA . GLY A 1 97 ? -14.502 2.825 25.129 1.00 58.28 97 GLY A CA 1
ATOM 811 C C . GLY A 1 97 ? -13.361 2.843 24.105 1.00 58.28 97 GLY A C 1
ATOM 812 O O . GLY A 1 97 ? -12.473 2.000 24.187 1.00 58.28 97 GLY A O 1
ATOM 813 N N . GLU A 1 98 ? -13.304 3.833 23.212 1.00 65.69 98 GLU A N 1
ATOM 814 C CA . GLU A 1 98 ? -12.197 4.008 22.266 1.00 65.69 98 GLU A CA 1
ATOM 815 C C . GLU A 1 98 ? -11.312 5.202 22.652 1.00 65.69 98 GLU A C 1
ATOM 817 O O . GLU A 1 98 ? -11.787 6.320 22.871 1.00 65.69 98 GLU A O 1
ATOM 822 N N . ARG A 1 99 ? -9.990 4.988 22.717 1.00 76.94 99 ARG A N 1
ATOM 823 C CA . ARG A 1 99 ? -9.026 6.091 22.839 1.00 76.94 99 ARG A CA 1
ATOM 824 C C . ARG A 1 99 ? -8.907 6.819 21.499 1.00 76.94 99 ARG A C 1
ATOM 826 O O . ARG A 1 99 ? -8.702 6.196 20.457 1.00 76.94 99 ARG A O 1
ATOM 833 N N . GLN A 1 100 ? -9.019 8.143 21.547 1.00 84.31 100 GLN A N 1
ATOM 834 C CA . GLN A 1 100 ? -8.767 9.033 20.415 1.00 84.31 100 GLN A CA 1
ATOM 835 C C . GLN A 1 100 ? -7.377 9.649 20.557 1.00 84.31 100 GLN A C 1
ATOM 837 O O . GLN A 1 100 ? -6.982 9.999 21.664 1.00 84.31 100 GLN A O 1
ATOM 842 N N . TYR A 1 101 ? -6.679 9.797 19.437 1.00 88.19 101 TYR A N 1
ATOM 843 C CA . TYR A 1 101 ? -5.290 10.233 19.363 1.00 88.19 101 TYR A CA 1
ATOM 844 C C . TYR A 1 101 ? -5.160 11.443 18.437 1.00 88.19 101 TYR A C 1
ATOM 846 O O . TYR A 1 101 ? -5.750 11.476 17.350 1.00 88.19 101 TYR A O 1
ATOM 854 N N . CYS A 1 102 ? -4.385 12.433 18.859 1.00 90.06 102 CYS A N 1
ATOM 855 C CA . CYS A 1 102 ? -4.083 13.646 18.114 1.00 90.06 102 CYS A CA 1
ATOM 856 C C . CYS A 1 102 ? -3.141 13.358 16.937 1.00 90.06 102 CYS A C 1
ATOM 858 O O . CYS A 1 102 ? -2.284 12.479 16.998 1.00 90.06 102 CYS A O 1
ATOM 860 N N . CYS A 1 103 ? -3.314 14.099 15.843 1.00 92.81 103 CYS A N 1
ATOM 861 C CA . CYS A 1 103 ? -2.460 14.063 14.662 1.00 92.81 103 CYS A CA 1
ATOM 862 C C . CYS A 1 103 ? -1.993 15.474 14.285 1.00 92.81 103 CYS A C 1
ATOM 864 O O . CYS A 1 103 ? -2.789 16.279 13.790 1.00 92.81 103 CYS A O 1
ATOM 866 N N . ARG A 1 104 ? -0.683 15.717 14.385 1.00 91.50 104 ARG A N 1
ATOM 867 C CA . ARG A 1 104 ? -0.004 16.972 14.029 1.00 91.50 104 ARG A CA 1
ATOM 868 C C . ARG A 1 104 ? -0.227 17.392 12.581 1.00 91.50 104 ARG A C 1
ATOM 870 O O . ARG A 1 104 ? -0.507 18.557 12.326 1.00 91.50 104 ARG A O 1
ATOM 877 N N . GLY A 1 105 ? -0.166 16.443 11.644 1.00 88.19 105 GLY A N 1
ATOM 878 C CA . GLY A 1 105 ? -0.337 16.726 10.214 1.00 88.19 105 GLY A CA 1
ATOM 879 C C . GLY A 1 105 ? -1.741 17.221 9.830 1.00 88.19 105 GLY A C 1
ATOM 880 O O . GLY A 1 105 ? -1.875 18.168 9.062 1.00 88.19 105 GLY A O 1
ATOM 881 N N . CYS A 1 106 ? -2.806 16.607 10.361 1.00 89.62 106 CYS A N 1
ATOM 882 C CA . CYS A 1 106 ? -4.188 17.034 10.096 1.00 89.62 106 CYS A CA 1
ATOM 883 C C . CYS A 1 106 ? -4.658 18.184 11.009 1.00 89.62 106 CYS A C 1
ATOM 885 O O . CYS A 1 106 ? -5.611 18.891 10.651 1.00 89.62 106 CYS A O 1
ATOM 887 N N . LEU A 1 107 ? -4.015 18.362 12.172 1.00 89.19 107 LEU A N 1
ATOM 888 C CA . LEU A 1 107 ? -4.490 19.165 13.306 1.00 89.19 107 LEU A CA 1
ATOM 889 C C . LEU A 1 107 ? -5.881 18.701 13.781 1.00 89.19 107 LEU A C 1
ATOM 891 O O . LEU A 1 107 ? -6.830 19.482 13.855 1.00 89.19 107 LEU A O 1
ATOM 895 N N . ALA A 1 108 ? -6.017 17.391 14.009 1.00 88.06 108 ALA A N 1
ATOM 896 C CA . ALA A 1 108 ? -7.281 16.717 14.322 1.00 88.06 108 ALA A CA 1
ATOM 897 C C . ALA A 1 108 ? -7.065 15.468 15.200 1.00 88.06 108 ALA A C 1
ATOM 899 O O . ALA A 1 108 ? -5.930 15.036 15.394 1.00 88.06 108 ALA A O 1
ATOM 900 N N . VAL A 1 109 ? -8.157 14.875 15.698 1.00 86.62 109 VAL A N 1
ATOM 901 C CA . VAL A 1 109 ? -8.153 13.599 16.437 1.00 86.62 109 VAL A CA 1
ATOM 902 C C . VAL A 1 109 ? -8.718 12.452 15.597 1.00 86.62 109 VAL A C 1
ATOM 904 O O . VAL A 1 109 ? -9.666 12.640 14.831 1.00 86.62 109 VAL A O 1
ATOM 907 N N . HIS A 1 110 ? -8.163 11.252 15.768 1.00 88.69 110 HIS A N 1
ATOM 908 C CA . HIS A 1 110 ? -8.590 10.026 15.086 1.00 88.69 110 HIS A CA 1
ATOM 909 C C . HIS A 1 110 ? -8.537 8.811 16.033 1.00 88.69 110 HIS A C 1
ATOM 911 O O . HIS A 1 110 ? -7.896 8.864 17.079 1.00 88.69 110 HIS A O 1
ATOM 917 N N . GLY A 1 111 ? -9.182 7.698 15.671 1.00 87.19 111 GLY A N 1
ATOM 918 C CA . GLY A 1 111 ? -8.970 6.412 16.353 1.00 87.19 111 GLY A CA 1
ATOM 919 C C . GLY A 1 111 ? -7.589 5.814 16.041 1.00 87.19 111 GLY A C 1
ATOM 920 O O . GLY A 1 111 ? -6.960 6.181 15.045 1.00 87.19 111 GLY A O 1
ATOM 921 N N . SER A 1 112 ? -7.125 4.864 16.859 1.00 88.06 112 SER A N 1
ATOM 922 C CA . SER A 1 112 ? -5.794 4.231 16.739 1.00 88.06 112 SER A CA 1
ATOM 923 C C . SER A 1 112 ? -5.484 3.674 15.341 1.00 88.06 112 SER A C 1
ATOM 925 O O . SER A 1 112 ? -4.368 3.832 14.848 1.00 88.06 112 SER A O 1
ATOM 927 N N . ALA A 1 113 ? -6.479 3.096 14.661 1.00 87.31 113 ALA A N 1
ATOM 928 C CA . ALA A 1 113 ? -6.350 2.534 13.312 1.00 87.31 113 ALA A CA 1
ATOM 929 C C . ALA A 1 113 ? -5.899 3.550 12.237 1.00 87.31 113 ALA A C 1
ATOM 931 O O . ALA A 1 113 ? -5.385 3.157 11.188 1.00 87.31 113 ALA A O 1
ATOM 932 N N . ALA A 1 114 ? -6.054 4.856 12.485 1.00 89.06 114 ALA A N 1
ATOM 933 C CA . ALA A 1 114 ? -5.591 5.903 11.575 1.00 89.06 114 ALA A CA 1
ATOM 934 C C . ALA A 1 114 ? -4.064 6.110 11.597 1.00 89.06 114 ALA A C 1
ATOM 936 O O . ALA A 1 114 ? -3.547 6.830 10.743 1.00 89.06 114 ALA A O 1
ATOM 937 N N . PHE A 1 115 ? -3.336 5.502 12.536 1.00 89.38 115 PHE A N 1
ATOM 938 C CA . PHE A 1 115 ? -1.895 5.679 12.733 1.00 89.38 115 PHE A CA 1
ATOM 939 C C . PHE A 1 115 ? -1.108 4.406 12.379 1.00 89.38 115 PHE A C 1
ATOM 941 O O . PHE A 1 115 ? -1.673 3.330 12.149 1.00 89.38 115 PHE A O 1
ATOM 948 N N . PHE A 1 116 ? 0.218 4.520 12.309 1.00 85.94 116 PHE A N 1
ATOM 949 C CA . PHE A 1 116 ? 1.104 3.363 12.439 1.00 85.94 116 PHE A CA 1
ATOM 950 C C . PHE A 1 116 ? 1.402 3.121 13.922 1.00 85.94 116 PHE A C 1
ATOM 952 O O . PHE A 1 116 ? 1.422 4.064 14.712 1.00 85.94 116 PHE A O 1
ATOM 959 N N . SER A 1 117 ? 1.683 1.874 14.310 1.00 85.94 117 SER A N 1
ATOM 960 C CA . SER A 1 117 ? 1.957 1.527 15.714 1.00 85.94 117 SER A CA 1
ATOM 961 C C . SER A 1 117 ? 3.132 2.317 16.304 1.00 85.94 117 SER A C 1
ATOM 963 O O . SER A 1 117 ? 3.104 2.653 17.479 1.00 85.94 117 SER A O 1
ATOM 965 N N . ILE A 1 118 ? 4.127 2.667 15.479 1.00 84.94 118 ILE A N 1
ATOM 966 C CA . ILE A 1 118 ? 5.272 3.497 15.878 1.00 84.94 118 ILE A CA 1
ATOM 967 C C . ILE A 1 118 ? 4.901 4.969 16.119 1.00 84.94 118 ILE A C 1
ATOM 969 O O . ILE A 1 118 ? 5.494 5.605 16.981 1.00 84.94 118 ILE A O 1
ATOM 973 N N . ASP A 1 119 ? 3.906 5.519 15.414 1.00 86.75 119 ASP A N 1
ATOM 974 C CA . ASP A 1 119 ? 3.436 6.887 15.664 1.00 86.75 119 ASP A CA 1
ATOM 975 C C . ASP A 1 119 ? 2.655 6.979 16.977 1.00 86.75 119 ASP A C 1
ATOM 977 O O . ASP A 1 119 ? 2.766 7.982 17.671 1.00 86.75 119 ASP A O 1
ATOM 981 N N . LEU A 1 120 ? 1.925 5.925 17.363 1.00 88.44 120 LEU A N 1
ATOM 982 C CA . LEU A 1 120 ? 1.204 5.867 18.644 1.00 88.44 120 LEU A CA 1
ATOM 983 C C . LEU A 1 120 ? 2.132 5.885 19.874 1.00 88.44 120 LEU A C 1
ATOM 985 O O . LEU A 1 120 ? 1.666 6.223 20.959 1.00 88.44 120 LEU A O 1
ATOM 989 N N . LEU A 1 121 ? 3.419 5.557 19.709 1.00 86.88 121 LEU A N 1
ATOM 990 C CA . LEU A 1 121 ? 4.432 5.620 20.771 1.00 86.88 121 LEU A CA 1
ATOM 991 C C . LEU A 1 121 ? 5.037 7.020 20.968 1.00 86.88 121 LEU A C 1
ATOM 993 O O . LEU A 1 121 ? 5.672 7.252 21.990 1.00 86.88 121 LEU A O 1
ATOM 997 N N . LYS A 1 122 ? 4.865 7.938 20.008 1.00 89.06 122 LYS A N 1
ATOM 998 C CA . LYS A 1 122 ? 5.367 9.321 20.096 1.00 89.06 122 LYS A CA 1
ATOM 999 C C . LYS A 1 122 ? 4.455 10.190 20.959 1.00 89.06 122 LYS A C 1
ATOM 1001 O O . LYS A 1 122 ? 3.316 9.803 21.247 1.00 89.06 122 LYS A O 1
ATOM 1006 N N . ASP A 1 123 ? 4.903 11.398 21.280 1.00 88.56 123 ASP A N 1
ATOM 1007 C CA . ASP A 1 123 ? 4.072 12.412 21.924 1.00 88.56 123 ASP A CA 1
ATOM 1008 C C . ASP A 1 123 ? 2.913 12.894 21.029 1.00 88.56 123 ASP A C 1
ATOM 1010 O O . ASP A 1 123 ? 3.057 12.936 19.800 1.00 88.56 123 ASP A O 1
ATOM 1014 N N . PRO A 1 124 ? 1.751 13.286 21.601 1.00 87.88 124 PRO A N 1
ATOM 1015 C CA . PRO A 1 124 ? 0.570 13.713 20.838 1.00 87.88 124 PRO A CA 1
ATOM 1016 C C . PRO A 1 124 ? 0.833 14.838 19.824 1.00 87.88 124 PRO A C 1
ATOM 1018 O O . PRO A 1 124 ? 0.222 14.864 18.754 1.00 87.88 124 PRO A O 1
ATOM 1021 N N . SER A 1 125 ? 1.768 15.739 20.140 1.00 87.75 125 SER A N 1
ATOM 1022 C CA . SER A 1 125 ? 2.222 16.851 19.294 1.00 87.75 125 SER A CA 1
ATOM 1023 C C . SER A 1 125 ? 3.068 16.419 18.089 1.00 87.75 125 SER A C 1
ATOM 1025 O O . SER A 1 125 ? 3.194 17.189 17.139 1.00 87.75 125 SER A O 1
ATOM 1027 N N . GLU A 1 126 ? 3.613 15.200 18.085 1.00 89.69 126 GLU A N 1
ATOM 1028 C CA . GLU A 1 126 ? 4.505 14.686 17.036 1.00 89.69 126 GLU A CA 1
ATOM 1029 C C . GLU A 1 126 ? 3.854 13.625 16.137 1.00 89.69 126 GLU A C 1
ATOM 1031 O O . GLU A 1 126 ? 4.360 13.312 15.051 1.00 89.69 126 GLU A O 1
ATOM 1036 N N . ARG A 1 127 ? 2.728 13.040 16.563 1.00 90.88 127 ARG A N 1
ATOM 1037 C CA . ARG A 1 127 ? 2.093 11.935 15.830 1.00 90.88 127 ARG A CA 1
ATOM 1038 C C . ARG A 1 127 ? 1.556 12.381 14.484 1.00 90.88 127 ARG A C 1
ATOM 1040 O O . ARG A 1 127 ? 0.872 13.398 14.366 1.00 90.88 127 ARG A O 1
ATOM 1047 N N . HIS A 1 128 ? 1.768 11.550 13.474 1.00 91.19 128 HIS A N 1
ATOM 1048 C CA . HIS A 1 128 ? 1.188 11.739 12.154 1.00 91.19 128 HIS A CA 1
ATOM 1049 C C . HIS A 1 128 ? 0.314 10.532 11.806 1.00 91.19 128 HIS A C 1
ATOM 1051 O O . HIS A 1 128 ? 0.720 9.383 11.949 1.00 91.19 128 HIS A O 1
ATOM 1057 N N . CYS A 1 129 ? -0.912 10.784 11.348 1.00 92.25 129 CYS A N 1
ATOM 1058 C CA . CYS A 1 129 ? -1.781 9.725 10.849 1.00 92.25 129 CYS A CA 1
ATOM 1059 C C . CYS A 1 129 ? -1.349 9.301 9.435 1.00 92.25 129 CYS A C 1
ATOM 1061 O O . CYS A 1 129 ? -0.669 10.047 8.722 1.00 92.25 129 CYS A O 1
ATOM 1063 N N . ARG A 1 130 ? -1.806 8.130 8.986 1.00 90.31 130 ARG A N 1
ATOM 1064 C CA . ARG A 1 130 ? -1.502 7.529 7.673 1.00 90.31 130 ARG A CA 1
ATOM 1065 C C . ARG A 1 130 ? -1.848 8.421 6.474 1.00 90.31 130 ARG A C 1
ATOM 1067 O O . ARG A 1 130 ? -1.272 8.239 5.409 1.00 90.31 130 ARG A O 1
ATOM 1074 N N . MET A 1 131 ? -2.750 9.395 6.638 1.00 91.06 131 MET A N 1
ATOM 1075 C CA . MET A 1 131 ? -3.026 10.408 5.608 1.00 91.06 131 MET A CA 1
ATOM 1076 C C . MET A 1 131 ? -1.844 11.361 5.391 1.00 91.06 131 MET A C 1
ATOM 1078 O O . MET A 1 131 ? -1.600 11.783 4.266 1.00 91.06 131 MET A O 1
ATOM 1082 N N . THR A 1 132 ? -1.137 11.715 6.465 1.00 90.81 132 THR A N 1
ATOM 1083 C CA . THR A 1 132 ? -0.140 12.800 6.510 1.00 90.81 132 THR A CA 1
ATOM 1084 C C . THR A 1 132 ? 1.295 12.318 6.701 1.00 90.81 132 THR A C 1
ATOM 1086 O O . THR A 1 132 ? 2.227 13.090 6.504 1.00 90.81 132 THR A O 1
ATOM 1089 N N . VAL A 1 133 ? 1.502 11.046 7.056 1.00 89.44 133 VAL A N 1
ATOM 1090 C CA . VAL A 1 133 ? 2.835 10.431 7.051 1.00 89.44 133 VAL A CA 1
ATOM 1091 C C . VAL A 1 133 ? 3.383 10.424 5.624 1.00 89.44 133 VAL A C 1
ATOM 1093 O O . VAL A 1 133 ? 2.807 9.819 4.715 1.00 89.44 133 VAL A O 1
ATOM 1096 N N . LYS A 1 134 ? 4.527 11.087 5.437 1.00 87.81 134 LYS A N 1
ATOM 1097 C CA . LYS A 1 134 ? 5.291 11.078 4.189 1.00 87.81 134 LYS A CA 1
ATOM 1098 C C . LYS A 1 134 ? 5.959 9.717 4.010 1.00 87.81 134 LYS A C 1
ATOM 1100 O O . LYS A 1 134 ? 6.939 9.411 4.682 1.00 87.81 134 LYS A O 1
ATOM 1105 N N . CYS A 1 135 ? 5.412 8.900 3.115 1.00 86.94 135 CYS A N 1
ATOM 1106 C CA . CYS A 1 135 ? 5.842 7.514 2.922 1.00 86.94 135 CYS A CA 1
ATOM 1107 C C . CYS A 1 135 ? 6.004 7.097 1.454 1.00 86.94 135 CYS A C 1
ATOM 1109 O O . CYS A 1 135 ? 6.465 5.988 1.211 1.00 86.94 135 CYS A O 1
ATOM 1111 N N . ILE A 1 136 ? 5.711 7.950 0.466 1.00 86.31 136 ILE A N 1
ATOM 1112 C CA . ILE A 1 136 ? 6.024 7.675 -0.946 1.00 86.31 136 ILE A CA 1
ATOM 1113 C C . ILE A 1 136 ? 7.146 8.600 -1.418 1.00 86.31 136 ILE A C 1
ATOM 1115 O O . ILE A 1 136 ? 6.952 9.803 -1.526 1.00 86.31 136 ILE A O 1
ATOM 1119 N N . ASN A 1 137 ? 8.315 8.032 -1.728 1.00 83.94 137 ASN A N 1
ATOM 1120 C CA . ASN A 1 137 ? 9.404 8.735 -2.414 1.00 83.94 137 ASN A CA 1
ATOM 1121 C C . ASN A 1 137 ? 9.207 8.689 -3.941 1.00 83.94 137 ASN A C 1
ATOM 1123 O O . ASN A 1 137 ? 8.996 7.603 -4.481 1.00 83.94 137 ASN A O 1
ATOM 1127 N N . LEU A 1 138 ? 9.297 9.828 -4.632 1.00 79.25 138 LEU A N 1
ATOM 1128 C CA . LEU A 1 138 ? 9.175 9.932 -6.097 1.00 79.25 138 LEU A CA 1
ATOM 1129 C C . LEU A 1 138 ? 10.490 10.392 -6.747 1.00 79.25 138 LEU A C 1
ATOM 1131 O O . LEU A 1 138 ? 10.506 11.255 -7.624 1.00 79.25 138 LEU A O 1
ATOM 1135 N N . GLY A 1 139 ? 11.613 9.842 -6.279 1.00 74.19 139 GLY A N 1
ATOM 1136 C CA . GLY A 1 139 ? 12.931 10.175 -6.803 1.00 74.19 139 GLY A CA 1
ATOM 1137 C C . GLY A 1 139 ? 13.274 11.643 -6.567 1.00 74.19 139 GLY A C 1
ATOM 1138 O O . GLY A 1 139 ? 13.328 12.093 -5.428 1.00 74.19 139 GLY A O 1
ATOM 1139 N N . ILE A 1 140 ? 13.480 12.388 -7.654 1.00 68.25 140 ILE A N 1
ATOM 1140 C CA . ILE A 1 140 ? 13.837 13.817 -7.634 1.00 68.25 140 ILE A CA 1
ATOM 1141 C C . ILE A 1 140 ? 12.753 14.732 -7.052 1.00 68.25 140 ILE A C 1
ATOM 1143 O O . ILE A 1 140 ? 13.054 15.861 -6.674 1.00 68.25 140 ILE A O 1
ATOM 1147 N N . HIS A 1 141 ? 11.499 14.277 -6.993 1.00 74.56 141 HIS A N 1
ATOM 1148 C CA . HIS A 1 141 ? 10.371 15.115 -6.579 1.00 74.56 141 HIS A CA 1
ATOM 1149 C C . HIS A 1 141 ? 10.149 15.151 -5.060 1.00 74.56 141 HIS A C 1
ATOM 1151 O O . HIS A 1 141 ? 9.300 15.909 -4.597 1.00 74.56 141 HIS A O 1
ATOM 1157 N N . GLY A 1 142 ? 10.895 14.364 -4.279 1.00 80.62 142 GLY A N 1
ATOM 1158 C CA . GLY A 1 142 ? 10.780 14.339 -2.822 1.00 80.62 142 GLY A CA 1
ATOM 1159 C C . GLY A 1 142 ? 9.928 13.192 -2.269 1.00 80.62 142 GLY A C 1
ATOM 1160 O O . GLY A 1 142 ? 9.583 12.221 -2.958 1.00 80.62 142 GLY A O 1
ATOM 1161 N N . ILE A 1 143 ? 9.550 13.331 -0.993 1.00 85.62 143 ILE A N 1
ATOM 1162 C CA . ILE A 1 143 ? 8.648 12.420 -0.274 1.00 85.62 143 ILE A CA 1
ATOM 1163 C C . ILE A 1 143 ? 7.273 13.059 -0.080 1.00 85.62 143 ILE A C 1
ATOM 1165 O O . ILE A 1 143 ? 7.151 14.164 0.457 1.00 85.62 143 ILE A O 1
ATOM 1169 N N . PHE A 1 144 ? 6.240 12.291 -0.401 1.00 87.62 144 PHE A N 1
ATOM 1170 C CA . PHE A 1 144 ? 4.842 12.681 -0.333 1.00 87.62 144 PHE A CA 1
ATOM 1171 C C . PHE A 1 144 ? 4.061 11.817 0.662 1.00 87.62 144 PHE A C 1
ATOM 1173 O O . PHE A 1 144 ? 4.326 10.621 0.845 1.00 87.62 144 PHE A O 1
ATOM 1180 N N . SER A 1 145 ? 3.074 12.435 1.301 1.00 91.00 145 SER A N 1
ATOM 1181 C CA . SER A 1 145 ? 1.999 11.758 2.022 1.00 91.00 145 SER A CA 1
ATOM 1182 C C . SER A 1 145 ? 0.808 11.466 1.101 1.00 91.00 145 SER A C 1
ATOM 1184 O O . SER A 1 145 ? 0.736 11.934 -0.040 1.00 91.00 145 SER A O 1
ATOM 1186 N N . PHE A 1 146 ? -0.159 10.699 1.605 1.00 91.25 146 PHE A N 1
ATOM 1187 C CA . PHE A 1 146 ? -1.406 10.427 0.889 1.00 91.25 146 PHE A CA 1
ATOM 1188 C C . PHE A 1 146 ? -2.202 11.714 0.633 1.00 91.25 146 PHE A C 1
ATOM 1190 O O . PHE A 1 146 ? -2.772 11.896 -0.442 1.00 91.25 146 PHE A O 1
ATOM 1197 N N . ALA A 1 147 ? -2.212 12.631 1.605 1.00 89.81 147 ALA A N 1
ATOM 1198 C CA . ALA A 1 147 ? -2.838 13.939 1.480 1.00 89.81 147 ALA A CA 1
ATOM 1199 C C . ALA A 1 147 ? -2.164 14.798 0.397 1.00 89.81 147 ALA A C 1
ATOM 1201 O O . ALA A 1 147 ? -2.876 15.420 -0.392 1.00 89.81 147 ALA A O 1
ATOM 1202 N N . ASP A 1 148 ? -0.829 14.782 0.306 1.00 90.44 148 ASP A N 1
ATOM 1203 C CA . ASP A 1 148 ? -0.084 15.553 -0.700 1.00 90.44 148 ASP A CA 1
ATOM 1204 C C . ASP A 1 148 ? -0.408 15.077 -2.120 1.00 90.44 148 ASP A C 1
ATOM 1206 O O . ASP A 1 148 ? -0.789 15.878 -2.972 1.00 90.44 148 ASP A O 1
ATOM 1210 N N . ILE A 1 149 ? -0.347 13.763 -2.369 1.00 88.06 149 ILE A N 1
ATOM 1211 C CA . ILE A 1 149 ? -0.671 13.198 -3.688 1.00 88.06 149 ILE A CA 1
ATOM 1212 C C . ILE A 1 149 ? -2.156 13.406 -4.026 1.00 88.06 149 ILE A C 1
ATOM 1214 O O . ILE A 1 149 ? -2.492 13.752 -5.157 1.00 88.06 149 ILE A O 1
ATOM 1218 N N . LYS A 1 150 ? -3.065 13.280 -3.051 1.00 87.25 150 LYS A N 1
ATOM 1219 C CA . LYS A 1 150 ? -4.495 13.559 -3.255 1.00 87.25 150 LYS A CA 1
ATOM 1220 C C . LYS A 1 150 ? -4.762 15.033 -3.575 1.00 87.25 150 LYS A C 1
ATOM 1222 O O . LYS A 1 150 ? -5.633 15.315 -4.400 1.00 87.25 150 LYS A O 1
ATOM 1227 N N . LYS A 1 151 ? -4.014 15.963 -2.968 1.00 86.31 151 LYS A N 1
ATOM 1228 C CA . LYS A 1 151 ? -4.042 17.398 -3.290 1.00 86.31 151 LYS A CA 1
ATOM 1229 C C . LYS A 1 151 ? -3.527 17.640 -4.710 1.00 86.31 151 LYS A C 1
ATOM 1231 O O . LYS A 1 151 ? -4.255 18.240 -5.493 1.00 86.31 151 LYS A O 1
ATOM 1236 N N . PHE A 1 152 ? -2.362 17.093 -5.059 1.00 81.44 152 PHE A N 1
ATOM 1237 C CA . PHE A 1 152 ? -1.760 17.190 -6.393 1.00 81.44 152 PHE A CA 1
ATOM 1238 C C . PHE A 1 152 ? -2.723 16.707 -7.492 1.00 81.44 152 PHE A C 1
ATOM 1240 O O . PHE A 1 152 ? -3.114 17.477 -8.363 1.00 81.44 152 PHE A O 1
ATOM 1247 N N . VAL A 1 153 ? -3.246 15.480 -7.372 1.00 81.81 153 VAL A N 1
ATOM 1248 C CA . VAL A 1 153 ? -4.232 14.913 -8.314 1.00 81.81 153 VAL A CA 1
ATOM 1249 C C . VAL A 1 153 ? -5.520 15.750 -8.394 1.00 81.81 153 VAL A C 1
ATOM 1251 O O . VAL A 1 153 ? -6.162 15.795 -9.442 1.00 81.81 153 VAL A O 1
ATOM 1254 N N . SER A 1 154 ? -5.920 16.423 -7.310 1.00 78.50 154 SER A N 1
ATOM 1255 C CA . SER A 1 154 ? -7.096 17.309 -7.313 1.00 78.50 154 SER A CA 1
ATOM 1256 C C . SER A 1 154 ? -6.824 18.657 -7.994 1.00 78.50 154 SER A C 1
ATOM 1258 O O . SER A 1 154 ? -7.725 19.199 -8.633 1.00 78.50 154 SER A O 1
ATOM 1260 N N . GLN A 1 155 ? -5.601 19.184 -7.877 1.00 79.19 155 GLN A N 1
ATOM 1261 C CA . GLN A 1 155 ? -5.159 20.405 -8.557 1.00 79.19 155 GLN A CA 1
ATOM 1262 C C . GLN A 1 155 ? -5.062 20.174 -10.071 1.00 79.19 155 GLN A C 1
ATOM 1264 O O . GLN A 1 155 ? -5.661 20.934 -10.830 1.00 79.19 155 GLN A O 1
ATOM 1269 N N . GLU A 1 156 ? -4.436 19.075 -10.505 1.00 69.31 156 GLU A N 1
ATOM 1270 C CA . GLU A 1 156 ? -4.311 18.718 -11.930 1.00 69.31 156 GLU A CA 1
ATOM 1271 C C . GLU A 1 156 ? -5.663 18.438 -12.608 1.00 69.31 156 GLU A C 1
ATOM 1273 O O . GLU A 1 156 ? -5.862 18.732 -13.785 1.00 69.31 156 GLU A O 1
ATOM 1278 N N . ARG A 1 157 ? -6.662 17.942 -11.862 1.00 69.69 157 ARG A N 1
ATOM 1279 C CA . ARG A 1 157 ? -8.041 17.781 -12.371 1.00 69.69 157 ARG A CA 1
ATOM 1280 C C . ARG A 1 157 ? -8.814 19.105 -12.500 1.00 69.69 157 ARG A C 1
ATOM 1282 O O . ARG A 1 157 ? -9.991 19.091 -12.870 1.00 69.69 157 ARG A O 1
ATOM 1289 N N . GLY A 1 158 ? -8.180 20.246 -12.220 1.00 61.78 158 GLY A N 1
ATOM 1290 C CA . GLY A 1 158 ? -8.710 21.577 -12.515 1.00 61.78 158 GLY A CA 1
ATOM 1291 C C . GLY A 1 158 ? -9.936 21.966 -11.691 1.00 61.78 158 GLY A C 1
ATOM 1292 O O . GLY A 1 158 ? -10.831 22.623 -12.214 1.00 61.78 158 GLY A O 1
ATOM 1293 N N . GLY A 1 159 ? -10.021 21.518 -10.432 1.00 55.16 159 GLY A N 1
ATOM 1294 C CA . GLY A 1 159 ? -11.021 21.996 -9.466 1.00 55.16 159 GLY A CA 1
ATOM 1295 C C . GLY A 1 159 ? -12.494 21.738 -9.815 1.00 55.16 159 GLY A C 1
ATOM 1296 O O . GLY A 1 159 ? -13.366 22.254 -9.122 1.00 55.16 159 GLY A O 1
ATOM 1297 N N . ARG A 1 160 ? -12.803 20.953 -10.859 1.00 52.44 160 ARG A N 1
ATOM 1298 C CA . ARG A 1 160 ? -14.188 20.626 -11.220 1.00 52.44 160 ARG A CA 1
ATOM 1299 C C . ARG A 1 160 ? -14.826 19.791 -10.113 1.00 52.44 160 ARG A C 1
ATOM 1301 O O . ARG A 1 160 ? -14.517 18.604 -9.974 1.00 52.44 160 ARG A O 1
ATOM 1308 N N . ASP A 1 161 ? -15.728 20.424 -9.362 1.00 46.59 161 ASP A N 1
ATOM 1309 C CA . ASP A 1 161 ? -16.549 19.797 -8.327 1.00 46.59 161 ASP A CA 1
ATOM 1310 C C . ASP A 1 161 ? -17.472 18.745 -8.952 1.00 46.59 161 ASP A C 1
ATOM 1312 O O . ASP A 1 161 ? -18.620 18.967 -9.334 1.00 46.59 161 ASP A O 1
ATOM 1316 N N . THR A 1 162 ? -16.911 17.551 -9.087 1.00 51.06 162 THR A N 1
ATOM 1317 C CA . THR A 1 162 ? -17.635 16.338 -9.421 1.00 51.06 162 THR A CA 1
ATOM 1318 C C . THR A 1 162 ? -18.373 15.890 -8.170 1.00 51.06 162 THR A C 1
ATOM 1320 O O . THR A 1 162 ? -17.770 15.667 -7.116 1.00 51.06 162 THR A O 1
ATOM 1323 N N . ASN A 1 163 ? -19.700 15.812 -8.296 1.00 52.62 163 ASN A N 1
ATOM 1324 C CA . ASN A 1 163 ? -20.621 15.454 -7.224 1.00 52.62 163 ASN A CA 1
ATOM 1325 C C . ASN A 1 163 ? -20.118 14.208 -6.466 1.00 52.62 163 ASN A C 1
ATOM 1327 O O . ASN A 1 163 ? -19.558 13.291 -7.066 1.00 52.62 163 ASN A O 1
ATOM 1331 N N . TRP A 1 164 ? -20.294 14.153 -5.145 1.00 56.47 164 TRP A N 1
ATOM 1332 C CA . TRP A 1 164 ? -19.618 13.159 -4.294 1.00 56.47 164 TRP A CA 1
ATOM 1333 C C . TRP A 1 164 ? -19.855 11.701 -4.737 1.00 56.47 164 TRP A C 1
ATOM 1335 O O . TRP A 1 164 ? -18.967 10.863 -4.597 1.00 56.47 164 TRP A O 1
ATOM 1345 N N . PHE A 1 165 ? -21.011 11.425 -5.351 1.00 48.75 165 PHE A N 1
ATOM 1346 C CA . PHE A 1 165 ? -21.335 10.152 -5.997 1.00 48.75 165 PHE A CA 1
ATOM 1347 C C . PHE A 1 165 ? -20.381 9.801 -7.153 1.00 48.75 165 PHE A C 1
ATOM 1349 O O . PHE A 1 165 ? -19.791 8.722 -7.151 1.00 48.75 165 PHE A O 1
ATOM 1356 N N . THR A 1 166 ? -20.159 10.701 -8.119 1.00 51.22 166 THR A N 1
ATOM 1357 C CA . THR A 1 166 ? -19.200 10.448 -9.212 1.00 51.22 166 THR A CA 1
ATOM 1358 C C . THR A 1 166 ? -17.766 10.397 -8.685 1.00 51.22 166 THR A C 1
ATOM 1360 O O . THR A 1 166 ? -16.973 9.576 -9.133 1.00 51.22 166 THR A O 1
ATOM 1363 N N . LYS A 1 167 ? -17.447 11.140 -7.621 1.00 56.00 167 LYS A N 1
ATOM 1364 C CA . LYS A 1 167 ? -16.151 11.021 -6.933 1.00 56.00 167 LYS A CA 1
ATOM 1365 C C . LYS A 1 167 ? -15.884 9.609 -6.383 1.00 56.00 167 LYS A C 1
ATOM 1367 O O . LYS A 1 167 ? -14.734 9.178 -6.386 1.00 56.00 167 LYS A O 1
ATOM 1372 N N . ILE A 1 168 ? -16.919 8.883 -5.943 1.00 50.47 168 ILE A N 1
ATOM 1373 C CA . ILE A 1 168 ? -16.810 7.499 -5.449 1.00 50.47 168 ILE A CA 1
ATOM 1374 C C . ILE A 1 168 ? -16.770 6.487 -6.598 1.00 50.47 168 ILE A C 1
ATOM 1376 O O . ILE A 1 168 ? -15.922 5.601 -6.574 1.00 50.47 168 ILE A O 1
ATOM 1380 N N . PHE A 1 169 ? -17.622 6.603 -7.618 1.00 45.19 169 PHE A N 1
ATOM 1381 C CA . PHE A 1 169 ? -17.728 5.560 -8.651 1.00 45.19 169 PHE A CA 1
ATOM 1382 C C . PHE A 1 169 ? -16.800 5.748 -9.862 1.00 45.19 169 PHE A C 1
ATOM 1384 O O . PHE A 1 169 ? -16.522 4.772 -10.557 1.00 45.19 169 PHE A O 1
ATOM 1391 N N . SER A 1 170 ? -16.251 6.948 -10.081 1.00 51.62 170 SER A N 1
ATOM 1392 C CA . SER A 1 170 ? -15.374 7.255 -11.221 1.00 51.62 170 SER A CA 1
ATOM 1393 C C . SER A 1 170 ? -14.052 7.952 -10.860 1.00 51.62 170 SER A C 1
ATOM 1395 O O . SER A 1 170 ? -13.506 8.691 -11.676 1.00 51.62 170 SER A O 1
ATOM 1397 N N . SER A 1 171 ? -13.457 7.671 -9.688 1.00 57.09 171 SER A N 1
ATOM 1398 C CA . SER A 1 171 ? -12.023 7.964 -9.491 1.00 57.09 171 SER A CA 1
ATOM 1399 C C . SER A 1 171 ? -11.187 6.939 -10.277 1.00 57.09 171 SER A C 1
ATOM 1401 O O . SER A 1 171 ? -11.201 5.755 -9.914 1.00 57.09 171 SER A O 1
ATOM 1403 N N . PRO A 1 172 ? -10.475 7.335 -11.352 1.00 69.44 172 PRO A N 1
ATOM 1404 C CA . PRO A 1 172 ? -9.608 6.422 -12.082 1.00 69.44 172 PRO A CA 1
ATOM 1405 C C . PRO A 1 172 ? -8.438 5.996 -11.195 1.00 69.44 172 PRO A C 1
ATOM 1407 O O . PRO A 1 172 ? -8.032 6.733 -10.288 1.00 69.44 172 PRO A O 1
ATOM 1410 N N . LYS A 1 173 ? -7.871 4.818 -11.486 1.00 82.06 173 LYS A N 1
ATOM 1411 C CA . LYS A 1 173 ? -6.599 4.407 -10.884 1.00 82.06 173 LYS A CA 1
ATOM 1412 C C . LYS A 1 173 ? -5.547 5.472 -11.193 1.00 82.06 173 LYS A C 1
ATOM 1414 O O . LYS A 1 173 ? -5.424 5.906 -12.335 1.00 82.06 173 LYS A O 1
ATOM 1419 N N . VAL A 1 174 ? -4.820 5.893 -10.168 1.00 86.56 174 VAL A N 1
ATOM 1420 C CA . VAL A 1 174 ? -3.724 6.846 -10.280 1.00 86.56 174 VAL A CA 1
ATOM 1421 C C . VAL A 1 174 ? -2.419 6.068 -10.377 1.00 86.56 174 VAL A C 1
ATOM 1423 O O . VAL A 1 174 ? -2.155 5.142 -9.602 1.00 86.56 174 VAL A O 1
ATOM 1426 N N . THR A 1 175 ? -1.600 6.485 -11.330 1.00 88.06 175 THR A N 1
ATOM 1427 C CA . THR A 1 175 ? -0.235 6.018 -11.526 1.00 88.06 175 THR A CA 1
ATOM 1428 C C . THR A 1 175 ? 0.668 7.239 -11.447 1.00 88.06 175 THR A C 1
ATOM 1430 O O . THR A 1 175 ? 0.343 8.278 -12.017 1.00 88.06 175 THR A O 1
ATOM 1433 N N . LEU A 1 176 ? 1.757 7.142 -10.689 1.00 87.44 176 LEU A N 1
ATOM 1434 C CA . LEU A 1 176 ? 2.755 8.201 -10.574 1.00 87.44 176 LEU A CA 1
ATOM 1435 C C . LEU A 1 176 ? 3.950 7.847 -11.440 1.00 87.44 176 LEU A C 1
ATOM 1437 O O . LEU A 1 176 ? 4.529 6.774 -11.268 1.00 87.44 176 LEU A O 1
ATOM 1441 N N . GLU A 1 177 ? 4.317 8.753 -12.334 1.00 87.06 177 GLU A N 1
ATOM 1442 C CA . GLU A 1 177 ? 5.407 8.554 -13.281 1.00 87.06 177 GLU A CA 1
ATOM 1443 C C . GLU A 1 177 ? 6.504 9.582 -13.026 1.00 87.06 177 GLU A C 1
ATOM 1445 O O . GLU A 1 177 ? 6.227 10.763 -12.817 1.00 87.06 177 GLU A O 1
ATOM 1450 N N . PHE A 1 178 ? 7.750 9.119 -12.981 1.00 86.12 178 PHE A N 1
ATOM 1451 C CA . PHE A 1 178 ? 8.923 9.975 -12.847 1.00 86.12 178 PHE A CA 1
ATOM 1452 C C . PHE A 1 178 ? 10.120 9.356 -13.563 1.00 86.12 178 PHE A C 1
ATOM 1454 O O . PHE A 1 178 ? 10.240 8.133 -13.677 1.00 86.12 178 PHE A O 1
ATOM 1461 N N . SER A 1 179 ? 11.022 10.222 -14.015 1.00 85.19 179 SER A N 1
ATOM 1462 C CA . SER A 1 179 ? 12.217 9.846 -14.764 1.00 85.19 179 SER A CA 1
ATOM 1463 C C . SER A 1 179 ? 13.469 10.166 -13.957 1.00 85.19 179 SER A C 1
ATOM 1465 O O . SER A 1 179 ? 13.595 11.248 -13.385 1.00 85.19 179 SER A O 1
ATOM 1467 N N . LEU A 1 180 ? 14.413 9.229 -13.921 1.00 84.31 180 LEU A N 1
ATOM 1468 C CA . LEU A 1 180 ? 15.706 9.394 -13.263 1.00 84.31 180 LEU A CA 1
ATOM 1469 C C . LEU A 1 180 ? 16.815 9.422 -14.325 1.00 84.31 180 LEU A C 1
ATOM 1471 O O . LEU A 1 180 ? 17.020 8.398 -14.983 1.00 84.31 180 LEU A O 1
ATOM 1475 N N . PRO A 1 181 ? 17.522 10.551 -14.522 1.00 82.56 181 PRO A N 1
ATOM 1476 C CA . PRO A 1 181 ? 18.560 10.658 -15.544 1.00 82.56 181 PRO A CA 1
ATOM 1477 C C . PRO A 1 181 ? 19.758 9.756 -15.218 1.00 82.56 181 PRO A C 1
ATOM 1479 O O . PRO A 1 181 ? 20.089 9.530 -14.048 1.00 82.56 181 PRO A O 1
ATOM 1482 N N . ILE A 1 182 ? 20.400 9.244 -16.272 1.00 80.38 182 ILE A N 1
ATOM 1483 C CA . ILE A 1 182 ? 21.544 8.327 -16.190 1.00 80.38 182 ILE A CA 1
ATOM 1484 C C . ILE A 1 182 ? 22.785 8.962 -16.842 1.00 80.38 182 ILE A C 1
ATOM 1486 O O . ILE A 1 182 ? 23.817 9.089 -16.186 1.00 80.38 182 ILE A O 1
ATOM 1490 N N . PHE A 1 183 ? 22.687 9.362 -18.116 1.00 79.94 183 PHE A N 1
ATOM 1491 C CA . PHE A 1 183 ? 23.744 10.043 -18.882 1.00 79.94 183 PHE A CA 1
ATOM 1492 C C . PHE A 1 183 ? 23.169 10.784 -20.106 1.00 79.94 183 PHE A C 1
ATOM 1494 O O . PHE A 1 183 ? 22.093 10.406 -20.581 1.00 79.94 183 PHE A O 1
ATOM 1501 N N . PRO A 1 184 ? 23.842 11.824 -20.637 1.00 81.31 184 PRO A N 1
ATOM 1502 C CA . PRO A 1 184 ? 23.415 12.515 -21.852 1.00 81.31 184 PRO A CA 1
ATOM 1503 C C . PRO A 1 184 ? 23.545 11.622 -23.098 1.00 81.31 184 PRO A C 1
ATOM 1505 O O . PRO A 1 184 ? 24.459 10.805 -23.215 1.00 81.31 184 PRO A O 1
ATOM 1508 N N . GLN A 1 185 ? 22.640 11.794 -24.059 1.00 75.25 185 GLN A N 1
ATOM 1509 C CA . GLN A 1 185 ? 22.685 11.102 -25.346 1.00 75.25 185 GLN A CA 1
ATOM 1510 C C . GLN A 1 185 ? 23.988 11.447 -26.088 1.00 75.25 185 GLN A C 1
ATOM 1512 O O . GLN A 1 185 ? 24.366 12.614 -26.174 1.00 75.25 185 GLN A O 1
ATOM 1517 N N . GLY A 1 186 ? 24.672 10.428 -26.616 1.00 68.50 186 GLY A N 1
ATOM 1518 C CA . GLY A 1 186 ? 25.985 10.573 -27.257 1.00 68.50 186 GLY A CA 1
ATOM 1519 C C . GLY A 1 186 ? 27.190 10.377 -26.326 1.00 68.50 186 GLY A C 1
ATOM 1520 O O . GLY A 1 186 ? 28.314 10.386 -26.817 1.00 68.50 186 GLY A O 1
ATOM 1521 N N . ALA A 1 187 ? 26.988 10.154 -25.021 1.00 71.50 187 ALA A N 1
ATOM 1522 C CA . ALA A 1 187 ? 28.061 9.704 -24.133 1.00 71.50 187 ALA A CA 1
ATOM 1523 C C . ALA A 1 187 ? 28.573 8.306 -24.540 1.00 71.50 187 ALA A C 1
ATOM 1525 O O . ALA A 1 187 ? 27.776 7.388 -24.752 1.00 71.50 187 ALA A O 1
ATOM 1526 N N . ASP A 1 188 ? 29.897 8.135 -24.608 1.00 67.75 188 ASP A N 1
ATOM 1527 C CA . ASP A 1 188 ? 30.535 6.851 -24.919 1.00 67.75 188 ASP A CA 1
ATOM 1528 C C . ASP A 1 188 ? 30.624 5.971 -23.660 1.00 67.75 188 ASP A C 1
ATOM 1530 O O . ASP A 1 188 ? 31.556 6.054 -22.856 1.00 67.75 188 ASP A O 1
ATOM 1534 N N . VAL A 1 189 ? 29.585 5.160 -23.447 1.00 67.50 189 VAL A N 1
ATOM 1535 C CA . VAL A 1 189 ? 29.443 4.309 -22.261 1.00 67.50 189 VAL A CA 1
ATOM 1536 C C . VAL A 1 189 ? 29.580 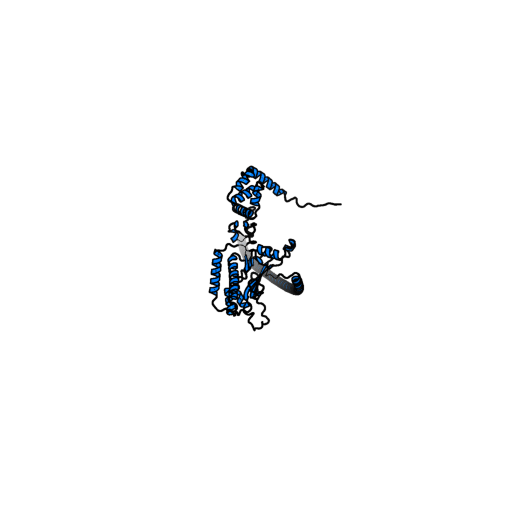2.838 -22.651 1.00 67.50 189 VAL A C 1
ATOM 1538 O O . VAL A 1 189 ? 28.658 2.232 -23.200 1.00 67.50 189 VAL A O 1
ATOM 1541 N N . THR A 1 190 ? 30.715 2.229 -22.301 1.00 67.31 190 THR A N 1
ATOM 1542 C CA . THR A 1 190 ? 30.929 0.781 -22.467 1.00 67.31 190 THR A CA 1
ATOM 1543 C C . THR A 1 190 ? 29.953 -0.044 -21.613 1.00 67.31 190 THR A C 1
ATOM 1545 O O . THR A 1 190 ? 29.472 0.439 -20.583 1.00 67.31 190 THR A O 1
ATOM 1548 N N . PRO A 1 191 ? 29.667 -1.315 -21.963 1.00 66.44 191 PRO A N 1
ATOM 1549 C CA . PRO A 1 191 ? 28.834 -2.195 -21.135 1.00 66.44 191 PRO A CA 1
ATOM 1550 C C . PRO A 1 191 ? 29.340 -2.341 -19.688 1.00 66.44 191 PRO A C 1
ATOM 1552 O O . PRO A 1 191 ? 28.549 -2.416 -18.744 1.00 66.44 191 PRO A O 1
ATOM 1555 N N . GLU A 1 192 ? 30.655 -2.345 -19.489 1.00 67.50 192 GLU A N 1
ATOM 1556 C CA . GLU A 1 192 ? 31.331 -2.399 -18.190 1.00 67.50 192 GLU A CA 1
ATOM 1557 C C . GLU A 1 192 ? 31.158 -1.079 -17.422 1.00 67.50 192 GLU A C 1
ATOM 1559 O O . GLU A 1 192 ? 30.855 -1.083 -16.221 1.00 67.50 192 GLU A O 1
ATOM 1564 N N . GLY A 1 193 ? 31.273 0.046 -18.131 1.00 69.88 193 GLY A N 1
ATOM 1565 C CA . GLY A 1 193 ? 31.008 1.388 -17.629 1.00 69.88 193 GLY A CA 1
ATOM 1566 C C . GLY A 1 193 ? 29.560 1.569 -17.175 1.00 69.88 193 GLY A C 1
ATOM 1567 O O . GLY A 1 193 ? 29.309 1.982 -16.046 1.00 69.88 193 GLY A O 1
ATOM 1568 N N . PHE A 1 194 ? 28.599 1.148 -17.999 1.00 71.56 194 PHE A N 1
ATOM 1569 C CA . PHE A 1 194 ? 27.165 1.158 -17.698 1.00 71.56 194 PHE A CA 1
ATOM 1570 C C . PHE A 1 194 ? 26.843 0.297 -16.467 1.00 71.56 194 PHE A C 1
ATOM 1572 O O . PHE A 1 194 ? 26.161 0.747 -15.545 1.00 71.56 194 PHE A O 1
ATOM 1579 N N . ASN A 1 195 ? 27.384 -0.927 -16.393 1.00 70.56 195 ASN A N 1
ATOM 1580 C CA . ASN A 1 195 ? 27.256 -1.784 -15.207 1.00 70.56 195 ASN A CA 1
ATOM 1581 C C . ASN A 1 195 ? 27.781 -1.103 -13.934 1.00 70.56 195 ASN A C 1
ATOM 1583 O O . ASN A 1 195 ? 27.178 -1.232 -12.866 1.00 70.56 195 ASN A O 1
ATOM 1587 N N . SER A 1 196 ? 28.914 -0.409 -14.033 1.00 72.56 196 SER A N 1
ATOM 1588 C CA . SER A 1 196 ? 29.552 0.274 -12.905 1.00 72.56 196 SER A CA 1
ATOM 1589 C C . SER A 1 196 ? 28.738 1.492 -12.467 1.00 72.56 196 SER A C 1
ATOM 1591 O O . SER A 1 196 ? 28.391 1.606 -11.291 1.00 72.56 196 SER A O 1
ATOM 1593 N N . LEU A 1 197 ? 28.319 2.325 -13.422 1.00 72.69 197 LEU A N 1
ATOM 1594 C CA . LEU A 1 197 ? 27.458 3.484 -13.206 1.00 72.69 197 LEU A CA 1
ATOM 1595 C C . LEU A 1 197 ? 26.168 3.096 -12.470 1.00 72.69 197 LEU A C 1
ATOM 1597 O O . LEU A 1 197 ? 25.831 3.701 -11.458 1.00 72.69 197 LEU A O 1
ATOM 1601 N N . PHE A 1 198 ? 25.484 2.028 -12.883 1.00 74.56 198 PHE A N 1
ATOM 1602 C CA . PHE A 1 198 ? 24.244 1.599 -12.227 1.00 74.56 198 PHE A CA 1
ATOM 1603 C C . PHE A 1 198 ? 24.425 0.932 -10.855 1.00 74.56 198 PHE A C 1
ATOM 1605 O O . PHE A 1 198 ? 23.512 1.009 -10.026 1.00 74.56 198 PHE A O 1
ATOM 1612 N N . LYS A 1 199 ? 25.584 0.320 -10.569 1.00 74.69 199 LYS A N 1
ATOM 1613 C CA . LYS A 1 199 ? 25.941 -0.107 -9.201 1.00 74.69 199 LYS A CA 1
ATOM 1614 C C . LYS A 1 199 ? 26.135 1.096 -8.274 1.00 74.69 199 LYS A C 1
ATOM 1616 O O . LYS A 1 199 ? 25.698 1.044 -7.127 1.00 74.69 199 LYS A O 1
ATOM 1621 N N . ILE A 1 200 ? 26.765 2.160 -8.777 1.00 72.06 200 ILE A N 1
ATOM 1622 C CA . ILE A 1 200 ? 27.012 3.410 -8.046 1.00 72.06 200 ILE A CA 1
ATOM 1623 C C . ILE A 1 200 ? 25.689 4.154 -7.816 1.00 72.06 200 ILE A C 1
ATOM 1625 O O . ILE A 1 200 ? 25.369 4.525 -6.683 1.00 72.06 200 ILE A O 1
ATOM 1629 N N . ILE A 1 201 ? 24.889 4.307 -8.875 1.00 74.12 201 ILE A N 1
ATOM 1630 C CA . ILE A 1 201 ? 23.599 4.999 -8.882 1.00 74.12 201 ILE A CA 1
ATOM 1631 C C . ILE A 1 201 ? 22.558 4.287 -8.010 1.00 74.12 201 ILE A C 1
ATOM 1633 O O . ILE A 1 201 ? 21.934 4.934 -7.179 1.00 74.12 201 ILE A O 1
ATOM 1637 N N . ASP A 1 202 ? 22.373 2.971 -8.129 1.00 80.44 202 ASP A N 1
ATOM 1638 C CA . ASP A 1 202 ? 21.472 2.157 -7.291 1.00 80.44 202 ASP A CA 1
ATOM 1639 C C . ASP A 1 202 ? 20.147 2.830 -6.846 1.00 80.44 202 ASP A C 1
ATOM 1641 O O . ASP A 1 202 ? 19.768 2.771 -5.673 1.00 80.44 202 ASP A O 1
ATOM 1645 N N . TYR A 1 203 ? 19.456 3.519 -7.762 1.00 84.06 203 TYR A N 1
ATOM 1646 C CA . TYR A 1 203 ? 18.266 4.294 -7.410 1.00 84.06 203 TYR A CA 1
ATOM 1647 C C . TYR A 1 203 ? 17.182 3.424 -6.764 1.00 84.06 203 TYR A C 1
ATOM 1649 O O . TYR A 1 203 ? 16.949 2.267 -7.144 1.00 84.06 203 TYR A O 1
ATOM 1657 N N . VAL A 1 204 ? 16.472 4.015 -5.804 1.00 84.12 204 VAL A N 1
ATOM 1658 C CA . VAL A 1 204 ? 15.295 3.407 -5.186 1.00 84.12 204 VAL A CA 1
ATOM 1659 C C . VAL A 1 204 ? 14.085 3.621 -6.089 1.00 84.12 204 VAL A C 1
ATOM 1661 O O . VAL A 1 204 ? 13.545 4.720 -6.147 1.00 84.12 204 VAL A O 1
ATOM 1664 N N . LEU A 1 205 ? 13.658 2.561 -6.780 1.00 85.50 205 LEU A N 1
ATOM 1665 C CA . LEU A 1 205 ? 12.544 2.613 -7.739 1.00 85.50 205 LEU A CA 1
ATOM 1666 C C . LEU A 1 205 ? 11.187 2.365 -7.047 1.00 85.50 205 LEU A C 1
ATOM 1668 O O . LEU A 1 205 ? 10.170 2.953 -7.403 1.00 85.50 205 LEU A O 1
ATOM 1672 N N . CYS A 1 206 ? 11.173 1.504 -6.025 1.00 87.69 206 CYS A N 1
ATOM 1673 C CA . CYS A 1 206 ? 10.051 1.280 -5.104 1.00 87.69 206 CYS A CA 1
ATOM 1674 C C . CYS A 1 206 ? 10.567 0.591 -3.814 1.00 87.69 206 CYS A C 1
ATOM 1676 O O . CYS A 1 206 ? 11.762 0.276 -3.744 1.00 87.69 206 CYS A O 1
ATOM 1678 N N . PRO A 1 207 ? 9.725 0.303 -2.797 1.00 87.00 207 PRO A N 1
ATOM 1679 C CA . PRO A 1 207 ? 10.144 -0.441 -1.599 1.00 87.00 207 PRO A CA 1
ATOM 1680 C C . PRO A 1 207 ? 10.836 -1.777 -1.903 1.00 87.00 207 PRO A C 1
ATOM 1682 O O . PRO A 1 207 ? 11.758 -2.178 -1.198 1.00 87.00 207 PRO A O 1
ATOM 1685 N N . HIS A 1 208 ? 10.449 -2.415 -3.007 1.00 88.06 208 HIS A N 1
ATOM 1686 C CA . HIS A 1 208 ? 10.861 -3.761 -3.408 1.00 88.06 208 HIS A CA 1
ATOM 1687 C C . HIS A 1 208 ? 11.963 -3.795 -4.483 1.00 88.06 208 HIS A C 1
ATOM 1689 O O . HIS A 1 208 ? 12.479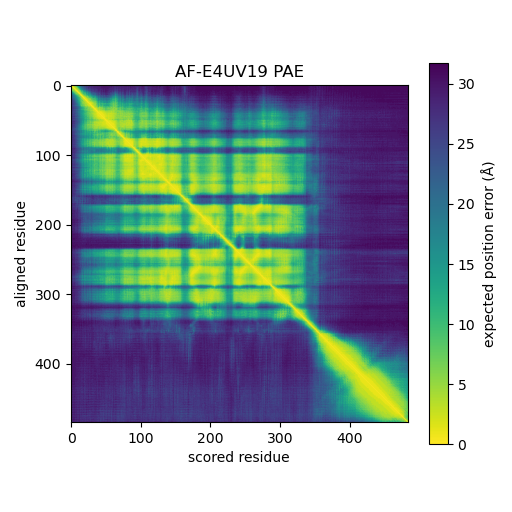 -4.868 -4.808 1.00 88.06 208 HIS A O 1
ATOM 1695 N N . MET A 1 209 ? 12.305 -2.648 -5.085 1.00 85.62 209 MET A N 1
ATOM 1696 C CA . MET A 1 209 ? 13.228 -2.574 -6.222 1.00 85.62 209 MET A CA 1
ATOM 1697 C C . MET A 1 209 ? 14.333 -1.535 -6.031 1.00 85.62 209 MET A C 1
ATOM 1699 O O . MET A 1 209 ? 14.171 -0.470 -5.431 1.00 85.62 209 MET A O 1
ATOM 1703 N N . ARG A 1 210 ? 15.492 -1.892 -6.578 1.00 84.88 210 ARG A N 1
ATOM 1704 C CA . ARG A 1 210 ? 16.749 -1.150 -6.563 1.00 84.88 210 ARG A CA 1
ATOM 1705 C C . ARG A 1 210 ? 17.373 -1.289 -7.939 1.00 84.88 210 ARG A C 1
ATOM 1707 O O . ARG A 1 210 ? 17.443 -2.418 -8.435 1.00 84.88 210 ARG A O 1
ATOM 1714 N N . ALA A 1 211 ? 17.807 -0.188 -8.548 1.00 78.62 211 ALA A N 1
ATOM 1715 C CA . ALA A 1 211 ? 18.292 -0.203 -9.926 1.00 78.62 211 ALA A CA 1
ATOM 1716 C C . ALA A 1 211 ? 19.412 -1.244 -10.131 1.00 78.62 211 ALA A C 1
ATOM 1718 O O . ALA A 1 211 ? 19.319 -2.060 -11.049 1.00 78.62 211 ALA A O 1
ATOM 1719 N N . LYS A 1 212 ? 20.389 -1.343 -9.212 1.00 77.38 212 LYS A N 1
ATOM 1720 C CA . LYS A 1 212 ? 21.549 -2.247 -9.370 1.00 77.38 212 LYS A CA 1
ATOM 1721 C C . LYS A 1 212 ? 21.193 -3.724 -9.580 1.00 77.38 212 LYS A C 1
ATOM 1723 O O . LYS A 1 212 ? 21.987 -4.463 -10.154 1.00 77.38 212 LYS A O 1
ATOM 1728 N N . LYS A 1 213 ? 20.033 -4.177 -9.082 1.00 72.75 213 LYS A N 1
ATOM 1729 C CA . LYS A 1 213 ? 19.633 -5.594 -9.120 1.00 72.75 213 LYS A CA 1
ATOM 1730 C C . LYS A 1 213 ? 19.046 -6.001 -10.473 1.00 72.75 213 LYS A C 1
ATOM 1732 O O . LYS A 1 213 ? 19.225 -7.143 -10.882 1.00 72.75 213 LYS A O 1
ATOM 1737 N N . TYR A 1 214 ? 18.359 -5.084 -11.150 1.00 66.19 214 TYR A N 1
ATOM 1738 C CA . TYR A 1 214 ? 17.548 -5.398 -12.331 1.00 66.19 214 TYR A CA 1
ATOM 1739 C C . TYR A 1 214 ? 18.154 -4.903 -13.645 1.00 66.19 214 TYR A C 1
ATOM 1741 O O . TYR A 1 214 ? 17.658 -5.238 -14.708 1.00 66.19 214 TYR A O 1
ATOM 1749 N N . VAL A 1 215 ? 19.250 -4.142 -13.601 1.00 58.75 215 VAL A N 1
ATOM 1750 C CA . VAL A 1 215 ? 19.748 -3.444 -14.795 1.00 58.75 215 VAL A CA 1
ATOM 1751 C C . VAL A 1 215 ? 20.516 -4.320 -15.792 1.00 58.75 215 VAL A C 1
ATOM 1753 O O . VAL A 1 215 ? 20.684 -3.934 -16.948 1.00 58.75 215 VAL A O 1
ATOM 1756 N N . LYS A 1 216 ? 20.888 -5.549 -15.415 1.00 56.81 216 LYS A N 1
ATOM 1757 C CA . LYS A 1 216 ? 21.554 -6.483 -16.339 1.00 56.81 216 LYS A CA 1
ATOM 1758 C C . LYS A 1 216 ? 20.746 -6.772 -17.618 1.00 56.81 216 LYS A C 1
ATOM 1760 O O . LYS A 1 216 ? 21.355 -7.065 -18.641 1.00 56.81 216 LYS A O 1
ATOM 1765 N N . SER A 1 217 ? 19.415 -6.661 -17.582 1.00 55.81 217 SER A N 1
ATOM 1766 C CA . SER A 1 217 ? 18.544 -6.836 -18.756 1.00 55.81 217 SER A CA 1
ATOM 1767 C C . SER A 1 217 ? 18.480 -5.614 -19.682 1.00 55.81 217 SER A C 1
ATOM 1769 O O . SER A 1 217 ? 18.179 -5.777 -20.859 1.00 55.81 217 SER A O 1
ATOM 1771 N N . TYR A 1 218 ? 18.786 -4.404 -19.201 1.00 57.28 218 TYR A N 1
ATOM 1772 C CA . TYR A 1 218 ? 18.727 -3.185 -20.024 1.00 57.28 218 TYR A CA 1
ATOM 1773 C C . TYR A 1 218 ? 19.950 -2.996 -20.936 1.00 57.28 218 TYR A C 1
ATOM 1775 O O . TYR A 1 218 ? 19.837 -2.383 -21.994 1.00 57.28 218 TYR A O 1
ATOM 1783 N N . LEU A 1 219 ? 21.108 -3.546 -20.548 1.00 49.31 219 LEU A N 1
ATOM 1784 C CA . LEU A 1 219 ? 22.402 -3.394 -21.236 1.00 49.31 219 LEU A CA 1
ATOM 1785 C C . LEU A 1 219 ? 22.399 -3.754 -22.725 1.00 49.31 219 LEU A C 1
ATOM 1787 O O . LEU A 1 219 ? 23.177 -3.196 -23.493 1.00 49.31 219 LEU A O 1
ATOM 1791 N N . TYR A 1 220 ? 21.586 -4.729 -23.125 1.00 48.62 220 TYR A N 1
ATOM 1792 C CA . TYR A 1 220 ? 21.691 -5.313 -24.459 1.00 48.62 220 TYR A CA 1
ATOM 1793 C C . TYR A 1 220 ? 21.037 -4.450 -25.548 1.00 48.62 220 TYR A C 1
ATOM 1795 O O . TYR A 1 220 ? 21.461 -4.508 -26.696 1.00 48.62 220 TYR A O 1
ATOM 1803 N N . CYS A 1 221 ? 20.063 -3.602 -25.205 1.00 49.81 221 CYS A N 1
ATOM 1804 C CA . CYS A 1 221 ? 19.124 -3.017 -26.171 1.00 49.81 221 CYS A CA 1
ATOM 1805 C C . CYS A 1 221 ? 19.683 -1.933 -27.118 1.00 49.81 221 CYS A C 1
ATOM 1807 O O . CYS A 1 221 ? 18.943 -1.486 -27.989 1.00 49.81 221 CYS A O 1
ATOM 1809 N N . ARG A 1 222 ? 20.926 -1.446 -26.952 1.00 49.03 222 ARG A N 1
ATOM 1810 C CA . ARG A 1 222 ? 21.402 -0.253 -27.694 1.00 49.03 222 ARG A CA 1
ATOM 1811 C C . ARG A 1 222 ? 22.905 -0.242 -28.035 1.00 49.03 222 ARG A C 1
ATOM 1813 O O . ARG A 1 222 ? 23.522 0.818 -27.998 1.00 49.03 222 ARG A O 1
ATOM 1820 N N . LYS A 1 223 ? 23.510 -1.385 -28.401 1.00 44.28 223 LYS A N 1
ATOM 1821 C CA . LYS A 1 223 ? 24.823 -1.361 -29.091 1.00 44.28 223 LYS A CA 1
ATOM 1822 C C . LYS A 1 223 ? 24.654 -0.698 -30.473 1.00 44.28 223 LYS A C 1
ATOM 1824 O O . LYS A 1 223 ? 23.872 -1.221 -31.267 1.00 44.28 223 LYS A O 1
ATOM 1829 N N . PRO A 1 224 ? 25.364 0.402 -30.794 1.00 40.22 224 PRO A N 1
ATOM 1830 C CA . PRO A 1 224 ? 25.298 1.004 -32.124 1.00 40.22 224 PRO A CA 1
ATOM 1831 C C . PRO A 1 224 ? 25.740 0.004 -33.201 1.00 40.22 224 PRO A C 1
ATOM 1833 O O . PRO A 1 224 ? 26.717 -0.718 -33.007 1.00 40.22 224 PRO A O 1
ATOM 1836 N N . GLY A 1 225 ? 25.021 -0.051 -34.325 1.00 43.53 225 GLY A N 1
ATOM 1837 C CA . GLY A 1 225 ? 25.347 -0.936 -35.453 1.00 43.53 225 GLY A CA 1
ATOM 1838 C C . GLY A 1 225 ? 24.867 -2.390 -35.337 1.00 43.53 225 GLY A C 1
ATOM 1839 O O . GLY A 1 225 ? 25.193 -3.190 -36.207 1.00 43.53 225 GLY A O 1
ATOM 1840 N N . ILE A 1 226 ? 24.087 -2.751 -34.310 1.00 48.53 226 ILE A N 1
ATOM 1841 C CA . ILE A 1 226 ? 23.388 -4.046 -34.245 1.00 48.53 226 ILE A CA 1
ATOM 1842 C C . ILE A 1 226 ? 21.894 -3.802 -34.466 1.00 48.53 226 ILE A C 1
ATOM 1844 O O . ILE A 1 226 ? 21.254 -3.138 -33.652 1.00 48.53 226 ILE A O 1
ATOM 1848 N N . GLU A 1 227 ? 21.332 -4.345 -35.548 1.00 40.66 227 GLU A N 1
ATOM 1849 C CA . GLU A 1 227 ? 19.886 -4.280 -35.783 1.00 40.66 227 GLU A CA 1
ATOM 1850 C C . GLU A 1 227 ? 19.116 -5.024 -34.673 1.00 40.66 227 GLU A C 1
ATOM 1852 O O . GLU A 1 227 ? 19.473 -6.160 -34.326 1.00 40.66 227 GLU A O 1
ATOM 1857 N N . PRO A 1 228 ? 18.054 -4.423 -34.102 1.00 42.12 228 PRO A N 1
ATOM 1858 C CA . PRO A 1 228 ? 17.235 -5.082 -33.095 1.00 42.12 228 PRO A CA 1
ATOM 1859 C C . PRO A 1 228 ? 16.483 -6.254 -33.731 1.00 42.12 228 PRO A C 1
ATOM 1861 O O . PRO A 1 228 ? 15.618 -6.071 -34.588 1.00 42.12 228 PRO A O 1
ATOM 1864 N N . ARG A 1 229 ? 16.797 -7.483 -33.305 1.00 37.88 229 ARG A N 1
ATOM 1865 C CA . ARG A 1 229 ? 16.110 -8.677 -33.817 1.00 37.88 229 ARG A CA 1
ATOM 1866 C C . ARG A 1 229 ? 14.631 -8.669 -33.394 1.00 37.88 229 ARG A C 1
ATOM 1868 O O . ARG A 1 229 ? 14.344 -8.349 -32.237 1.00 37.88 229 ARG A O 1
ATOM 1875 N N . PRO A 1 230 ? 13.694 -9.103 -34.259 1.00 30.84 230 PRO A N 1
ATOM 1876 C CA . PRO A 1 230 ? 12.303 -9.313 -33.863 1.00 30.84 230 PRO A CA 1
ATOM 1877 C C . PRO A 1 230 ? 12.221 -10.208 -32.617 1.00 30.84 230 PRO A C 1
ATOM 1879 O O . PRO A 1 230 ? 12.858 -11.260 -32.560 1.00 30.84 230 PRO A O 1
ATOM 1882 N N . GLY A 1 231 ? 11.482 -9.762 -31.599 1.00 40.50 231 GLY A N 1
ATOM 1883 C CA . GLY A 1 231 ? 11.442 -10.391 -30.270 1.00 40.50 231 GLY A CA 1
ATOM 1884 C C . GLY A 1 231 ? 12.256 -9.667 -29.188 1.00 40.50 231 GLY A C 1
ATOM 1885 O O . GLY A 1 231 ? 12.084 -9.970 -28.010 1.00 40.50 231 GLY A O 1
ATOM 1886 N N . TRP A 1 232 ? 13.072 -8.665 -29.539 1.00 44.94 232 TRP A N 1
ATOM 1887 C CA . TRP A 1 232 ? 13.723 -7.754 -28.582 1.00 44.94 232 TRP A CA 1
ATOM 1888 C C . TRP A 1 232 ? 12.741 -6.664 -28.125 1.00 44.94 232 TRP A C 1
ATOM 1890 O O . TRP A 1 232 ? 12.934 -5.472 -28.344 1.00 44.94 232 TRP A O 1
ATOM 1900 N N . ILE A 1 233 ? 11.636 -7.118 -27.533 1.00 45.56 233 ILE A N 1
ATOM 1901 C CA . ILE A 1 233 ? 10.571 -6.285 -26.972 1.00 45.56 233 ILE A CA 1
ATOM 1902 C C . ILE A 1 233 ? 11.130 -5.530 -25.759 1.00 45.56 233 ILE A C 1
ATOM 1904 O O . ILE A 1 233 ? 11.944 -6.077 -25.012 1.00 45.56 233 ILE A O 1
ATOM 1908 N N . GLU A 1 234 ? 10.688 -4.283 -25.572 1.00 56.22 234 GLU A N 1
ATOM 1909 C CA . GLU A 1 234 ? 11.071 -3.410 -24.456 1.00 56.22 234 GLU A CA 1
ATOM 1910 C C . GLU A 1 234 ? 11.159 -4.190 -23.129 1.00 56.22 234 GLU A C 1
ATOM 1912 O O . GLU A 1 234 ? 10.146 -4.738 -22.680 1.00 56.22 234 GLU A O 1
ATOM 1917 N N . PRO A 1 235 ? 12.330 -4.252 -22.460 1.00 63.56 235 PRO A N 1
ATOM 1918 C CA . PRO A 1 235 ? 12.480 -4.994 -21.213 1.00 63.56 235 PRO A CA 1
ATOM 1919 C C . PRO A 1 235 ? 11.889 -4.194 -20.043 1.00 63.56 235 PRO A C 1
ATOM 1921 O O . PRO A 1 235 ? 12.598 -3.760 -19.135 1.00 63.56 235 PRO A O 1
ATOM 1924 N N . ALA A 1 236 ? 10.575 -3.982 -20.066 1.00 74.19 236 ALA A N 1
ATOM 1925 C CA . ALA A 1 236 ? 9.819 -3.369 -18.989 1.00 74.19 236 ALA A CA 1
ATOM 1926 C C . ALA A 1 236 ? 9.890 -4.267 -17.741 1.00 74.19 236 ALA A C 1
ATOM 1928 O O . ALA A 1 236 ? 9.170 -5.260 -17.618 1.00 74.19 236 ALA A O 1
ATOM 1929 N N . VAL A 1 237 ? 10.778 -3.944 -16.798 1.00 82.94 237 VAL A N 1
ATOM 1930 C CA . VAL A 1 237 ? 10.933 -4.734 -15.573 1.00 82.94 237 VAL A CA 1
ATOM 1931 C C . VAL A 1 237 ? 9.818 -4.358 -14.609 1.00 82.94 237 VAL A C 1
ATOM 1933 O O . VAL A 1 237 ? 9.720 -3.217 -14.155 1.00 82.94 237 VAL A O 1
ATOM 1936 N N . LYS A 1 238 ? 8.984 -5.339 -14.268 1.00 87.88 238 LYS A N 1
ATOM 1937 C CA . LYS A 1 238 ? 7.838 -5.162 -13.377 1.00 87.88 238 LYS A CA 1
ATOM 1938 C C . LYS A 1 238 ? 8.112 -5.708 -11.976 1.00 87.88 238 LYS A C 1
ATOM 1940 O O . LYS A 1 238 ? 8.597 -6.824 -11.802 1.00 87.88 238 LYS A O 1
ATOM 1945 N N . CYS A 1 239 ? 7.732 -4.947 -10.954 1.00 88.62 239 CYS A N 1
ATOM 1946 C CA . CYS A 1 239 ? 7.696 -5.420 -9.579 1.00 88.62 239 CYS A CA 1
ATOM 1947 C C . CYS A 1 239 ? 6.504 -6.356 -9.353 1.00 88.62 239 CYS A C 1
ATOM 1949 O O . CYS A 1 239 ? 5.357 -5.913 -9.413 1.00 88.62 239 CYS A O 1
ATOM 1951 N N . TYR A 1 240 ? 6.759 -7.606 -8.972 1.00 88.81 240 TYR A N 1
ATOM 1952 C CA . TYR A 1 240 ? 5.701 -8.573 -8.652 1.00 88.81 240 TYR A CA 1
ATOM 1953 C C . TYR A 1 240 ? 4.853 -8.214 -7.415 1.00 88.81 240 TYR A C 1
ATOM 1955 O O . TYR A 1 240 ? 3.725 -8.676 -7.312 1.00 88.81 240 TYR A O 1
ATOM 1963 N N . ILE A 1 241 ? 5.352 -7.374 -6.495 1.00 89.62 241 ILE A N 1
ATOM 1964 C CA . ILE A 1 241 ? 4.643 -7.031 -5.243 1.00 89.62 241 ILE A CA 1
ATOM 1965 C C . ILE A 1 241 ? 3.785 -5.764 -5.396 1.00 89.62 241 ILE A C 1
ATOM 1967 O O . ILE A 1 241 ? 2.609 -5.741 -5.043 1.00 89.62 241 ILE A O 1
ATOM 1971 N N . CYS A 1 242 ? 4.368 -4.682 -5.919 1.00 90.19 242 CYS A N 1
ATOM 1972 C CA . CYS A 1 242 ? 3.702 -3.372 -6.007 1.00 90.19 242 CYS A CA 1
ATOM 1973 C C . CYS A 1 242 ? 3.299 -2.965 -7.431 1.00 90.19 242 CYS A C 1
ATOM 1975 O O . CYS A 1 242 ? 2.825 -1.853 -7.633 1.00 90.19 242 CYS A O 1
ATOM 1977 N N . ASN A 1 243 ? 3.492 -3.840 -8.423 1.00 90.94 243 ASN A N 1
ATOM 1978 C CA . ASN A 1 243 ? 3.212 -3.586 -9.839 1.00 90.94 243 ASN A CA 1
ATOM 1979 C C . ASN A 1 243 ? 3.933 -2.370 -10.459 1.00 90.94 243 ASN A C 1
ATOM 1981 O O . ASN A 1 243 ? 3.618 -2.027 -11.593 1.00 90.94 243 ASN A O 1
ATOM 1985 N N . THR A 1 244 ? 4.913 -1.755 -9.780 1.00 90.06 244 THR A N 1
ATOM 1986 C CA . THR A 1 244 ? 5.787 -0.732 -10.381 1.00 90.06 244 THR A CA 1
ATOM 1987 C C . THR A 1 244 ? 6.427 -1.266 -11.655 1.00 90.06 244 THR A C 1
ATOM 1989 O O . THR A 1 244 ? 7.069 -2.316 -11.615 1.00 90.06 244 THR A O 1
ATOM 1992 N N . VAL A 1 245 ? 6.268 -0.541 -12.756 1.00 89.50 245 VAL A N 1
ATOM 1993 C CA . VAL A 1 245 ? 6.897 -0.833 -14.046 1.00 89.50 245 VAL A CA 1
ATOM 1994 C C . VAL A 1 245 ? 8.089 0.098 -14.224 1.00 89.50 245 VAL A C 1
ATOM 1996 O O . VAL A 1 245 ? 8.031 1.273 -13.860 1.00 89.50 245 VAL A O 1
ATOM 1999 N N . VAL A 1 246 ? 9.183 -0.441 -14.753 1.00 87.00 246 VAL A N 1
ATOM 2000 C CA . VAL A 1 246 ? 10.426 0.284 -15.007 1.00 87.00 246 VAL A CA 1
ATOM 2001 C C . VAL A 1 246 ? 10.806 0.098 -16.471 1.00 87.00 246 VAL A C 1
ATOM 2003 O O . VAL A 1 246 ? 10.974 -1.034 -16.927 1.00 87.00 246 VAL A O 1
ATOM 2006 N N . THR A 1 247 ? 10.982 1.193 -17.201 1.00 84.50 247 THR A N 1
ATOM 2007 C CA . THR A 1 247 ? 11.451 1.203 -18.595 1.00 84.50 247 THR A CA 1
ATOM 2008 C C . THR A 1 247 ? 12.665 2.121 -18.743 1.00 84.50 247 THR A C 1
ATOM 2010 O O . THR A 1 247 ? 13.025 2.859 -17.822 1.00 84.50 247 THR A O 1
ATOM 2013 N N . LEU A 1 248 ? 13.328 2.059 -19.896 1.00 80.44 248 LEU A N 1
ATOM 2014 C CA . LEU A 1 248 ? 14.270 3.091 -20.322 1.00 80.44 248 LEU A CA 1
ATOM 2015 C C . LEU A 1 248 ? 13.610 3.961 -21.386 1.00 80.44 248 LEU A C 1
ATOM 2017 O O . LEU A 1 248 ? 12.827 3.464 -22.191 1.00 80.44 248 LEU A O 1
ATOM 2021 N N . GLY A 1 249 ? 13.962 5.240 -21.407 1.00 79.50 249 GLY A N 1
ATOM 2022 C CA . GLY A 1 249 ? 13.547 6.160 -22.455 1.00 79.50 249 GLY A CA 1
ATOM 2023 C C . GLY A 1 249 ? 14.426 7.400 -22.494 1.00 79.50 249 GLY A C 1
ATOM 2024 O O . GLY A 1 249 ? 15.253 7.624 -21.607 1.00 79.50 249 GLY A O 1
ATOM 2025 N N . ASP A 1 250 ? 14.236 8.199 -23.536 1.00 82.38 250 ASP A N 1
ATOM 2026 C CA . ASP A 1 250 ? 14.950 9.455 -23.719 1.00 82.38 250 ASP A CA 1
ATOM 2027 C C . ASP A 1 250 ? 14.170 10.586 -23.000 1.00 82.38 250 ASP A C 1
ATOM 2029 O O . ASP A 1 250 ? 12.971 10.778 -23.203 1.00 82.38 250 ASP A O 1
ATOM 2033 N N . LEU A 1 251 ? 14.848 11.313 -22.111 1.00 83.50 251 LEU A N 1
ATOM 2034 C CA . LEU A 1 251 ? 14.348 12.441 -21.325 1.00 83.50 251 LEU A CA 1
ATOM 2035 C C . LEU A 1 251 ? 14.668 13.753 -22.072 1.00 83.50 251 LEU A C 1
ATOM 2037 O O . LEU A 1 251 ? 15.853 14.034 -22.296 1.00 83.50 251 LEU A O 1
ATOM 2041 N N . PRO A 1 252 ? 13.661 14.564 -22.459 1.00 84.81 252 PRO A N 1
ATOM 2042 C CA . PRO A 1 252 ? 13.858 15.711 -23.347 1.00 84.81 252 PRO A CA 1
ATOM 2043 C C . PRO A 1 252 ? 14.844 16.767 -22.838 1.00 84.81 252 PRO A C 1
ATOM 2045 O O . PRO A 1 252 ? 14.957 17.013 -21.635 1.00 84.81 252 PRO A O 1
ATOM 2048 N N . SER A 1 253 ? 15.485 17.464 -23.779 1.00 84.38 253 SER A N 1
ATOM 2049 C CA . SER A 1 253 ? 16.394 18.593 -23.526 1.00 84.38 253 SER A CA 1
ATOM 2050 C C . SER A 1 253 ? 15.739 19.808 -22.874 1.00 84.38 253 SER A C 1
ATOM 2052 O O . SER A 1 253 ? 16.420 20.576 -22.198 1.00 84.38 253 SER A O 1
ATOM 2054 N N . SER A 1 254 ? 14.421 19.953 -23.019 1.00 81.19 254 SER A N 1
ATOM 2055 C CA . SER A 1 254 ? 13.609 20.959 -22.328 1.00 81.19 254 SER A CA 1
ATOM 2056 C C . SER A 1 254 ? 13.488 20.731 -20.815 1.00 81.19 254 SER A C 1
ATOM 2058 O O . SER A 1 254 ? 12.999 21.611 -20.111 1.00 81.19 254 SER A O 1
ATOM 2060 N N . THR A 1 255 ? 13.943 19.583 -20.299 1.00 79.62 255 THR A N 1
ATOM 2061 C CA . THR A 1 255 ? 13.862 19.244 -18.874 1.00 79.62 255 THR A CA 1
ATOM 2062 C C . THR A 1 255 ? 14.777 20.129 -18.015 1.00 79.62 255 THR A C 1
ATOM 2064 O O . THR A 1 255 ? 15.999 20.047 -18.170 1.00 79.62 255 THR A O 1
ATOM 2067 N N . PRO A 1 256 ? 14.259 20.914 -17.045 1.00 74.62 256 PRO A N 1
ATOM 2068 C CA . PRO A 1 256 ? 15.047 21.557 -15.996 1.00 74.62 256 PRO A CA 1
ATOM 2069 C C . PRO A 1 256 ? 16.179 20.687 -15.427 1.00 74.62 256 PRO A C 1
ATOM 2071 O O . PRO A 1 256 ? 15.966 19.617 -14.843 1.00 74.62 256 PRO A O 1
ATOM 2074 N N . GLY A 1 257 ? 17.405 21.192 -15.591 1.00 72.06 257 GLY A N 1
ATOM 2075 C CA . GLY A 1 257 ? 18.653 20.553 -15.170 1.00 72.06 257 GLY A CA 1
ATOM 2076 C C . GLY A 1 257 ? 19.249 19.537 -16.153 1.00 72.06 257 GLY A C 1
ATOM 2077 O O . GLY A 1 257 ? 20.151 18.812 -15.753 1.00 72.06 257 GLY A O 1
ATOM 2078 N N . ASN A 1 258 ? 18.763 19.452 -17.398 1.00 75.44 258 ASN A N 1
ATOM 2079 C CA . ASN A 1 258 ? 19.373 18.634 -18.461 1.00 75.44 258 ASN A CA 1
ATOM 2080 C C . ASN A 1 258 ? 20.308 19.426 -19.402 1.00 75.44 258 ASN A C 1
ATOM 2082 O O . ASN A 1 258 ? 20.821 18.865 -20.371 1.00 75.44 258 ASN A O 1
ATOM 2086 N N . ASP A 1 259 ? 20.524 20.717 -19.130 1.00 77.12 259 ASP A N 1
ATOM 2087 C CA . ASP A 1 259 ? 21.505 21.592 -19.798 1.00 77.12 259 ASP A CA 1
ATOM 2088 C C . ASP A 1 259 ? 21.378 21.643 -21.335 1.00 77.12 259 ASP A C 1
ATOM 2090 O O . ASP A 1 259 ? 22.367 21.707 -22.065 1.00 77.12 259 ASP A O 1
ATOM 2094 N N . GLY A 1 260 ? 20.142 21.568 -21.842 1.00 82.12 260 GLY A N 1
ATOM 2095 C CA . GLY A 1 260 ? 19.842 21.583 -23.278 1.00 82.12 260 GLY A CA 1
ATOM 2096 C C . GLY A 1 260 ? 20.167 20.282 -24.024 1.00 82.12 260 GLY A C 1
ATOM 2097 O O . GLY A 1 260 ? 19.977 20.221 -25.237 1.00 82.12 260 GLY A O 1
ATOM 2098 N N . ARG A 1 261 ? 20.608 19.224 -23.332 1.00 82.12 261 ARG A N 1
ATOM 2099 C CA . ARG A 1 261 ? 20.896 17.904 -23.920 1.00 82.12 261 ARG A CA 1
ATOM 2100 C C . ARG A 1 261 ? 19.745 16.934 -23.681 1.00 82.12 261 ARG A C 1
ATOM 2102 O O . ARG A 1 261 ? 19.077 17.007 -22.657 1.00 82.12 261 ARG A O 1
ATOM 2109 N N . VAL A 1 262 ? 19.525 15.994 -24.597 1.00 83.38 262 VAL A N 1
ATOM 2110 C CA . VAL A 1 262 ? 18.670 14.822 -24.336 1.00 83.38 262 VAL A CA 1
ATOM 2111 C C . VAL A 1 262 ? 19.436 13.863 -23.423 1.00 83.38 262 VAL A C 1
ATOM 2113 O O . VAL A 1 262 ? 20.647 13.712 -23.579 1.00 83.38 262 VAL A O 1
ATOM 2116 N N . TRP A 1 263 ? 18.762 13.225 -22.467 1.00 84.62 263 TRP A N 1
ATOM 2117 C CA . TRP A 1 263 ? 19.378 12.268 -21.536 1.00 84.62 263 TRP A CA 1
ATOM 2118 C C . TRP A 1 263 ? 18.724 10.900 -21.643 1.00 84.62 263 TRP A C 1
ATOM 2120 O O . TRP A 1 263 ? 17.509 10.816 -21.757 1.00 84.62 263 TRP A O 1
ATOM 2130 N N . LEU A 1 264 ? 19.490 9.820 -21.511 1.00 81.06 264 LEU A N 1
ATOM 2131 C CA . LEU A 1 264 ? 18.898 8.519 -21.218 1.00 81.06 264 LEU A CA 1
ATOM 2132 C C . LEU A 1 264 ? 18.429 8.513 -19.756 1.00 81.06 264 LEU A C 1
ATOM 2134 O O . LEU A 1 264 ? 19.192 8.879 -18.854 1.00 81.06 264 LEU A O 1
ATOM 2138 N N . ALA A 1 265 ? 17.193 8.081 -19.512 1.00 84.25 265 ALA A N 1
ATOM 2139 C CA . ALA A 1 265 ? 16.602 8.014 -18.181 1.00 84.25 265 ALA A CA 1
ATOM 2140 C C . ALA A 1 265 ? 15.939 6.661 -17.887 1.00 84.25 265 ALA A C 1
ATOM 2142 O O . ALA A 1 265 ? 15.457 5.962 -18.780 1.00 84.25 265 ALA A O 1
ATOM 2143 N N . ILE A 1 266 ? 15.889 6.317 -16.597 1.00 84.62 266 ILE A N 1
ATOM 2144 C CA . ILE A 1 266 ? 15.006 5.272 -16.077 1.00 84.62 266 ILE A CA 1
ATOM 2145 C C . ILE A 1 266 ? 13.631 5.895 -15.867 1.00 84.62 266 ILE A C 1
ATOM 2147 O O . ILE A 1 266 ? 13.483 6.765 -15.010 1.00 84.62 266 ILE A O 1
ATOM 2151 N N . ASN A 1 267 ? 12.628 5.421 -16.594 1.00 86.56 267 ASN A N 1
ATOM 2152 C CA . ASN A 1 267 ? 11.241 5.809 -16.386 1.00 86.56 267 ASN A CA 1
ATOM 2153 C C . ASN A 1 267 ? 10.598 4.826 -15.402 1.00 86.56 267 ASN A C 1
ATOM 2155 O O . ASN A 1 267 ? 10.684 3.608 -15.574 1.00 86.56 267 ASN A O 1
ATOM 2159 N N . VAL A 1 268 ? 9.986 5.349 -14.340 1.00 87.62 268 VAL A N 1
ATOM 2160 C CA . VAL A 1 268 ? 9.390 4.557 -13.259 1.00 87.62 268 VAL A CA 1
ATOM 2161 C C . VAL A 1 268 ? 7.915 4.908 -13.142 1.00 87.62 268 VAL A C 1
ATOM 2163 O O . VAL A 1 268 ? 7.569 6.036 -12.803 1.00 87.62 268 VAL A O 1
ATOM 2166 N N . SER A 1 269 ? 7.053 3.922 -13.379 1.00 89.75 269 SER A N 1
ATOM 2167 C CA . SER A 1 269 ? 5.597 4.052 -13.340 1.00 89.75 269 SER A CA 1
ATOM 2168 C C . SER A 1 269 ? 5.047 3.267 -12.144 1.00 89.75 269 SER A C 1
ATOM 2170 O O . SER A 1 269 ? 5.194 2.044 -12.055 1.00 89.75 269 SER A O 1
ATOM 2172 N N . ARG A 1 270 ? 4.484 3.971 -11.154 1.00 89.00 270 ARG A N 1
ATOM 2173 C CA . ARG A 1 270 ? 4.054 3.426 -9.853 1.00 89.00 270 ARG A CA 1
ATOM 2174 C C . ARG A 1 270 ? 2.530 3.487 -9.709 1.00 89.00 270 ARG A C 1
ATOM 2176 O O . ARG A 1 270 ? 2.007 4.565 -9.421 1.00 89.00 270 ARG A O 1
ATOM 2183 N N . PRO A 1 271 ? 1.795 2.369 -9.849 1.00 89.88 271 PRO A N 1
ATOM 2184 C CA . PRO A 1 271 ? 0.367 2.349 -9.552 1.00 89.88 271 PRO A CA 1
ATOM 2185 C C . PRO A 1 271 ? 0.159 2.485 -8.037 1.00 89.88 271 PRO A C 1
ATOM 2187 O O . PRO A 1 271 ? 0.741 1.723 -7.264 1.00 89.88 271 PRO A O 1
ATOM 2190 N N . ILE A 1 272 ? -0.660 3.457 -7.624 1.00 88.25 272 ILE A N 1
ATOM 2191 C CA . ILE A 1 272 ? -0.898 3.831 -6.212 1.00 88.25 272 ILE A CA 1
ATOM 2192 C C . ILE A 1 272 ? -2.372 3.708 -5.784 1.00 88.25 272 ILE A C 1
ATOM 2194 O O . ILE A 1 272 ? -2.755 4.200 -4.725 1.00 88.25 272 ILE A O 1
ATOM 2198 N N . GLY A 1 273 ? -3.203 3.043 -6.590 1.00 87.88 273 GLY A N 1
ATOM 2199 C CA . GLY A 1 273 ? -4.611 2.785 -6.273 1.00 87.88 273 GLY A CA 1
ATOM 2200 C C . GLY A 1 273 ? -5.553 3.883 -6.765 1.00 87.88 273 GLY A C 1
ATOM 2201 O O . GLY A 1 273 ? -5.293 4.530 -7.778 1.00 87.88 273 GLY A O 1
ATOM 2202 N N . ARG A 1 274 ? -6.689 4.065 -6.089 1.00 86.56 274 ARG A N 1
ATOM 2203 C CA . ARG A 1 274 ? -7.738 5.046 -6.439 1.00 86.56 274 ARG A CA 1
ATOM 2204 C C . ARG A 1 274 ? -7.754 6.273 -5.521 1.00 86.56 274 ARG A C 1
ATOM 2206 O O . ARG A 1 274 ? -8.460 7.240 -5.822 1.00 86.56 274 ARG A O 1
ATOM 2213 N N . LEU A 1 275 ? -6.961 6.251 -4.444 1.00 85.88 275 LEU A N 1
ATOM 2214 C CA . LEU A 1 275 ? -6.794 7.327 -3.459 1.00 85.88 275 LEU A CA 1
ATOM 2215 C C . LEU A 1 275 ? -8.070 7.683 -2.667 1.00 85.88 275 LEU A C 1
ATOM 2217 O O . LEU A 1 275 ? -8.265 8.830 -2.231 1.00 85.88 275 LEU A O 1
ATOM 2221 N N . TYR A 1 276 ? -8.923 6.699 -2.387 1.00 86.00 276 TYR A N 1
ATOM 2222 C CA . TYR A 1 276 ? -9.975 6.837 -1.380 1.00 86.00 276 TYR A CA 1
ATOM 2223 C C . TYR A 1 276 ? -9.395 6.779 0.034 1.00 86.00 276 TYR A C 1
ATOM 2225 O O . TYR A 1 276 ? -9.669 7.686 0.823 1.00 86.00 276 TYR A O 1
ATOM 2233 N N . SER A 1 277 ? -8.564 5.769 0.326 1.00 87.69 277 SER A N 1
ATOM 2234 C CA . SER A 1 277 ? -8.024 5.490 1.666 1.00 87.69 277 SER A CA 1
ATOM 2235 C C . SER A 1 277 ? -6.512 5.202 1.665 1.00 87.69 277 SER A C 1
ATOM 2237 O O . SER A 1 277 ? -6.047 4.466 0.797 1.00 87.69 277 SER A O 1
ATOM 2239 N N . PRO A 1 278 ? -5.738 5.663 2.672 1.00 88.12 278 PRO A N 1
ATOM 2240 C CA . PRO A 1 278 ? -4.328 5.292 2.855 1.00 88.12 278 PRO A CA 1
ATOM 2241 C C . PRO A 1 278 ? -4.152 3.843 3.353 1.00 88.12 278 PRO A C 1
ATOM 2243 O O . PRO A 1 278 ? -3.043 3.427 3.686 1.00 88.12 278 PRO A O 1
ATOM 2246 N N . LEU A 1 279 ? -5.252 3.088 3.447 1.00 89.00 279 LEU A N 1
ATOM 2247 C CA . LEU A 1 279 ? -5.289 1.647 3.689 1.00 89.00 279 LEU A CA 1
ATOM 2248 C C . LEU A 1 279 ? -5.488 0.834 2.392 1.00 89.00 279 LEU A C 1
ATOM 2250 O O . LEU A 1 279 ? -5.575 -0.386 2.464 1.00 89.00 279 LEU A O 1
ATOM 2254 N N . GLU A 1 280 ? -5.577 1.476 1.219 1.00 89.88 280 GLU A N 1
ATOM 2255 C CA . GLU A 1 280 ? -5.582 0.770 -0.072 1.00 89.88 280 GLU A CA 1
ATOM 2256 C C . GLU A 1 280 ? -4.296 -0.050 -0.241 1.00 89.88 280 GLU A C 1
ATOM 2258 O O . GLU A 1 280 ? -3.196 0.450 0.005 1.00 89.88 280 GLU A O 1
ATOM 2263 N N . GLN A 1 281 ? -4.417 -1.306 -0.681 1.00 90.25 281 GLN A N 1
ATOM 2264 C CA . GLN A 1 281 ? -3.269 -2.209 -0.766 1.00 90.25 281 GLN A CA 1
ATOM 2265 C C . GLN A 1 281 ? -2.227 -1.709 -1.775 1.00 90.25 281 GLN A C 1
ATOM 2267 O O . GLN A 1 281 ? -1.029 -1.807 -1.517 1.00 90.25 281 GLN A O 1
ATOM 2272 N N . GLU A 1 282 ? -2.657 -1.111 -2.890 1.00 90.06 282 GLU A N 1
ATOM 2273 C CA . GLU A 1 282 ? -1.757 -0.471 -3.852 1.00 90.06 282 GLU A CA 1
ATOM 2274 C C . GLU A 1 282 ? -0.964 0.687 -3.228 1.00 90.06 282 GLU A C 1
ATOM 2276 O O . GLU A 1 282 ? 0.226 0.820 -3.503 1.00 90.06 282 GLU A O 1
ATOM 2281 N N . TRP A 1 283 ? -1.574 1.485 -2.345 1.00 90.94 283 TRP A N 1
ATOM 2282 C CA . TRP A 1 283 ? -0.860 2.525 -1.600 1.00 90.94 283 TRP A CA 1
ATOM 2283 C C . TRP A 1 283 ? 0.135 1.918 -0.605 1.00 90.94 283 TRP A C 1
ATOM 2285 O O . TRP A 1 283 ? 1.311 2.288 -0.591 1.00 90.94 283 TRP A O 1
ATOM 2295 N N . LEU A 1 284 ? -0.313 0.952 0.205 1.00 89.75 284 LEU A N 1
ATOM 2296 C CA . LEU A 1 284 ? 0.517 0.304 1.224 1.00 89.75 284 LEU A CA 1
ATOM 2297 C C . LEU A 1 284 ? 1.740 -0.386 0.601 1.00 89.75 284 LEU A C 1
ATOM 2299 O O . LEU A 1 284 ? 2.856 -0.182 1.079 1.00 89.75 284 LEU A O 1
ATOM 2303 N N . ASN A 1 285 ? 1.566 -1.087 -0.524 1.00 90.44 285 ASN A N 1
ATOM 2304 C CA . ASN A 1 285 ? 2.650 -1.719 -1.287 1.00 90.44 285 ASN A CA 1
ATOM 2305 C C . ASN A 1 285 ? 3.649 -0.703 -1.883 1.00 90.44 285 ASN A C 1
ATOM 2307 O O . ASN A 1 285 ? 4.750 -1.079 -2.283 1.00 90.44 285 ASN A O 1
ATOM 2311 N N . GLN A 1 286 ? 3.290 0.578 -1.975 1.00 89.00 286 GLN A N 1
ATOM 2312 C CA . GLN A 1 286 ? 4.173 1.649 -2.442 1.00 89.00 286 GLN A CA 1
ATOM 2313 C C . GLN A 1 286 ? 4.776 2.468 -1.282 1.00 89.00 286 GLN A C 1
ATOM 2315 O O . GLN A 1 286 ? 5.712 3.244 -1.504 1.00 89.00 286 GLN A O 1
ATOM 2320 N N . SER A 1 287 ? 4.292 2.281 -0.053 1.00 85.62 287 SER A N 1
ATOM 2321 C CA . SER A 1 287 ? 4.744 3.022 1.124 1.00 85.62 287 SER A CA 1
ATOM 2322 C C . SER A 1 287 ? 6.060 2.476 1.705 1.00 85.62 287 SER A C 1
ATOM 2324 O O . SER A 1 287 ? 6.241 1.274 1.892 1.00 85.62 287 SER A O 1
ATOM 2326 N N . PHE A 1 288 ? 6.996 3.372 2.012 1.00 75.12 288 PHE A N 1
ATOM 2327 C CA . PHE A 1 288 ? 8.186 3.098 2.814 1.00 75.12 288 PHE A CA 1
ATOM 2328 C C . PHE A 1 288 ? 7.841 3.373 4.281 1.00 75.12 288 PHE A C 1
ATOM 2330 O O . PHE A 1 288 ? 7.554 4.514 4.637 1.00 75.12 288 PHE A O 1
ATOM 2337 N N . SER A 1 289 ? 7.857 2.343 5.128 1.00 58.66 289 SER A N 1
ATOM 2338 C CA . SER A 1 289 ? 7.240 2.408 6.462 1.00 58.66 289 SER A CA 1
ATOM 2339 C C . SER A 1 289 ? 7.906 3.368 7.456 1.00 58.66 289 SER A C 1
ATOM 2341 O O . SER A 1 289 ? 7.201 3.923 8.291 1.00 58.66 289 SER A O 1
ATOM 2343 N N . VAL A 1 290 ? 9.234 3.562 7.396 1.00 53.69 290 VAL A N 1
ATOM 2344 C CA . VAL A 1 290 ? 9.978 4.416 8.360 1.00 53.69 290 VAL A CA 1
ATOM 2345 C C . VAL A 1 290 ? 11.161 5.190 7.737 1.00 53.69 290 VAL A C 1
ATOM 2347 O O . VAL A 1 290 ? 11.481 6.289 8.173 1.00 53.69 290 VAL A O 1
ATOM 2350 N N . MET A 1 291 ? 11.812 4.673 6.687 1.00 57.66 291 MET A N 1
ATOM 2351 C CA . MET A 1 291 ? 13.121 5.173 6.200 1.00 57.66 291 MET A CA 1
ATOM 2352 C C . MET A 1 291 ? 13.063 6.264 5.109 1.00 57.66 291 MET A C 1
ATOM 2354 O O . MET A 1 291 ? 14.017 6.438 4.349 1.00 57.66 291 MET A O 1
ATOM 2358 N N . ALA A 1 292 ? 11.950 6.988 4.980 1.00 61.09 292 ALA A N 1
ATOM 2359 C CA . ALA A 1 292 ? 11.710 7.833 3.808 1.00 61.09 292 ALA A CA 1
ATOM 2360 C C . ALA A 1 292 ? 12.735 8.980 3.642 1.00 61.09 292 ALA A C 1
ATOM 2362 O O . ALA A 1 292 ? 13.200 9.208 2.527 1.00 61.09 292 ALA A O 1
ATOM 2363 N N . GLY A 1 293 ? 13.147 9.638 4.737 1.00 65.94 293 GLY A N 1
ATOM 2364 C CA . GLY A 1 293 ? 14.127 10.740 4.723 1.00 65.94 293 GLY A CA 1
ATOM 2365 C C . GLY A 1 293 ? 15.499 10.350 4.163 1.00 65.94 293 GLY A C 1
ATOM 2366 O O . GLY A 1 293 ? 16.048 11.049 3.314 1.00 65.94 293 GLY A O 1
ATOM 2367 N N . TYR A 1 294 ? 16.024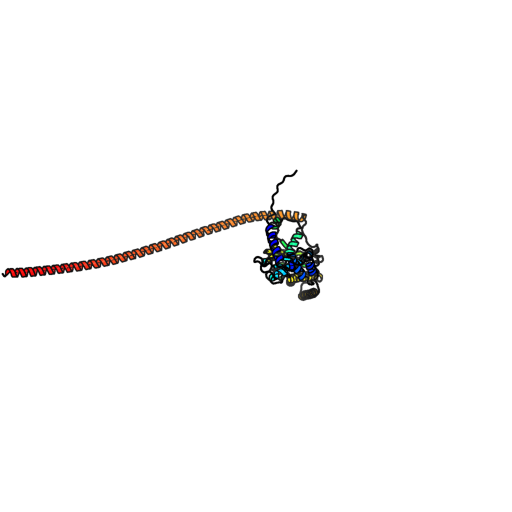 9.192 4.575 1.00 73.62 294 TYR A N 1
ATOM 2368 C CA . TYR A 1 294 ? 17.302 8.679 4.070 1.00 73.62 294 TYR A CA 1
ATOM 2369 C C . TYR A 1 294 ? 17.237 8.357 2.571 1.00 73.62 294 TYR A C 1
ATOM 2371 O O . TYR A 1 294 ? 18.174 8.643 1.831 1.00 73.62 294 TYR A O 1
ATOM 2379 N N . ILE A 1 295 ? 16.124 7.772 2.114 1.00 73.94 295 ILE A N 1
ATOM 2380 C CA . ILE A 1 295 ? 15.926 7.385 0.709 1.00 73.94 295 ILE A CA 1
ATOM 2381 C C . ILE A 1 295 ? 15.857 8.615 -0.202 1.00 73.94 295 ILE A C 1
ATOM 2383 O O . ILE A 1 295 ? 16.410 8.593 -1.299 1.00 73.94 295 ILE A O 1
ATOM 2387 N N . ASP A 1 296 ? 15.216 9.684 0.265 1.00 75.25 296 ASP A N 1
ATOM 2388 C CA . ASP A 1 296 ? 15.084 10.934 -0.478 1.00 75.25 296 ASP A CA 1
ATOM 2389 C C . ASP A 1 296 ? 16.426 11.627 -0.685 1.00 75.25 296 ASP A C 1
ATOM 2391 O O . ASP A 1 296 ? 16.848 11.869 -1.815 1.00 75.25 296 ASP A O 1
ATOM 2395 N N . TRP A 1 297 ? 17.157 11.815 0.414 1.00 78.31 297 TRP A N 1
ATOM 2396 C CA . TRP A 1 297 ? 18.525 12.319 0.409 1.00 78.31 297 TRP A CA 1
ATOM 2397 C C . TRP A 1 297 ? 19.445 11.483 -0.496 1.00 78.31 297 TRP A C 1
ATOM 2399 O O . TRP A 1 297 ? 20.207 12.029 -1.294 1.00 78.31 297 TRP A O 1
ATOM 2409 N N . HIS A 1 298 ? 19.325 10.152 -0.431 1.00 79.44 298 HIS A N 1
ATOM 2410 C CA . HIS A 1 298 ? 20.109 9.216 -1.236 1.00 79.44 298 HIS A CA 1
ATOM 2411 C C . HIS A 1 298 ? 19.833 9.336 -2.741 1.00 79.44 298 HIS A C 1
ATOM 2413 O O . HIS A 1 298 ? 20.776 9.337 -3.532 1.00 79.44 298 HIS A O 1
ATOM 2419 N N . ASN A 1 299 ? 18.561 9.417 -3.148 1.00 80.12 299 ASN A N 1
ATOM 2420 C CA . ASN A 1 299 ? 18.187 9.580 -4.553 1.00 80.12 299 ASN A CA 1
ATOM 2421 C C . ASN A 1 299 ? 18.590 10.975 -5.066 1.00 80.12 299 ASN A C 1
ATOM 2423 O O . ASN A 1 299 ? 19.189 11.069 -6.137 1.00 80.12 299 ASN A O 1
ATOM 2427 N N . LYS A 1 300 ? 18.326 12.039 -4.292 1.00 81.19 300 LYS A N 1
ATOM 2428 C CA . LYS A 1 300 ? 18.623 13.426 -4.675 1.00 81.19 300 LYS A CA 1
ATOM 2429 C C . LYS A 1 300 ? 20.117 13.662 -4.913 1.00 81.19 300 LYS A C 1
ATOM 2431 O O . LYS A 1 300 ? 20.481 14.040 -6.023 1.00 81.19 300 LYS A O 1
ATOM 2436 N N . ILE A 1 301 ? 20.977 13.338 -3.937 1.00 80.38 301 ILE A N 1
ATOM 2437 C CA . ILE A 1 301 ? 22.439 13.510 -4.067 1.00 80.38 301 ILE A CA 1
ATOM 2438 C C . ILE A 1 301 ? 22.985 12.773 -5.285 1.00 80.38 301 ILE A C 1
ATOM 2440 O O . ILE A 1 301 ? 23.887 13.263 -5.954 1.00 80.38 301 ILE A O 1
ATOM 2444 N N . LYS A 1 302 ? 22.463 11.581 -5.582 1.00 80.88 302 LYS A N 1
ATOM 2445 C CA . LYS A 1 302 ? 22.949 10.803 -6.721 1.00 80.88 302 LYS A CA 1
ATOM 2446 C C . LYS A 1 302 ? 22.510 11.370 -8.064 1.00 80.88 302 LYS A C 1
ATOM 2448 O O . LYS A 1 302 ? 23.284 11.261 -9.006 1.00 80.88 302 LYS A O 1
ATOM 2453 N N . VAL A 1 303 ? 21.329 11.981 -8.158 1.00 79.44 303 VAL A N 1
ATOM 2454 C CA . VAL A 1 303 ? 20.909 12.687 -9.379 1.00 79.44 303 VAL A CA 1
ATOM 2455 C C . VAL A 1 303 ? 21.723 13.965 -9.581 1.00 79.44 303 VAL A C 1
ATOM 2457 O O . VAL A 1 303 ? 22.147 14.222 -10.703 1.00 79.44 303 VAL A O 1
ATOM 2460 N N . GLU A 1 304 ? 21.965 14.731 -8.513 1.00 81.56 304 GLU A N 1
ATOM 2461 C CA . GLU A 1 304 ? 22.831 15.921 -8.534 1.00 81.56 304 GLU A CA 1
ATOM 2462 C C . GLU A 1 304 ? 24.248 15.530 -8.987 1.00 81.56 304 GLU A C 1
ATOM 2464 O O . GLU A 1 304 ? 24.679 15.948 -10.059 1.00 81.56 304 GLU A O 1
ATOM 2469 N N . TRP A 1 305 ? 24.882 14.576 -8.296 1.00 82.50 305 TRP A N 1
ATOM 2470 C CA . TRP A 1 305 ? 26.194 14.036 -8.670 1.00 82.50 305 TRP A CA 1
ATOM 2471 C C . TRP A 1 305 ? 26.247 13.498 -10.110 1.00 82.50 305 TRP A C 1
ATOM 2473 O O . TRP A 1 305 ? 27.223 13.747 -10.809 1.00 82.50 305 TRP A O 1
ATOM 2483 N N . CYS A 1 306 ? 25.218 12.783 -10.590 1.00 79.62 306 CYS A N 1
ATOM 2484 C CA . CYS A 1 306 ? 25.193 12.315 -11.983 1.00 79.62 306 CYS A CA 1
ATOM 2485 C C . CYS A 1 306 ? 25.168 13.479 -12.975 1.00 79.62 306 CYS A C 1
ATOM 2487 O O . CYS A 1 306 ? 25.835 13.413 -14.006 1.00 79.62 306 CYS A O 1
ATOM 2489 N N . ARG A 1 307 ? 24.394 14.531 -12.689 1.00 80.25 307 ARG A N 1
ATOM 2490 C CA . ARG A 1 307 ? 24.316 15.714 -13.551 1.00 80.25 307 ARG A CA 1
ATOM 2491 C C . ARG A 1 307 ? 25.651 16.439 -13.602 1.00 80.25 307 ARG A C 1
ATOM 2493 O O . ARG A 1 307 ? 26.173 16.654 -14.693 1.00 80.25 307 ARG A O 1
ATOM 2500 N N . ASP A 1 308 ? 26.225 16.727 -12.442 1.00 81.25 308 ASP A N 1
ATOM 2501 C CA . ASP A 1 308 ? 27.482 17.466 -12.336 1.00 81.25 308 ASP A CA 1
ATOM 2502 C C . ASP A 1 308 ? 28.661 16.674 -12.918 1.00 81.25 308 ASP A C 1
ATOM 2504 O O . ASP A 1 308 ? 29.423 17.217 -13.719 1.00 81.25 308 ASP A O 1
ATOM 2508 N N . TYR A 1 309 ? 28.716 15.358 -12.678 1.00 79.00 309 TYR A N 1
ATOM 2509 C CA . TYR A 1 309 ? 29.697 14.476 -13.311 1.00 79.00 309 TYR A CA 1
ATOM 2510 C C . TYR A 1 309 ? 29.682 14.604 -14.841 1.00 79.00 309 TYR A C 1
ATOM 2512 O O . TYR A 1 309 ? 30.719 14.897 -15.431 1.00 79.00 309 TYR A O 1
ATOM 2520 N N . TRP A 1 310 ? 28.528 14.449 -15.500 1.00 77.38 310 TRP A N 1
ATOM 2521 C CA . TRP A 1 310 ? 28.440 14.504 -16.969 1.00 77.38 310 TRP A CA 1
ATOM 2522 C C . TRP A 1 310 ? 28.555 15.917 -17.568 1.00 77.38 310 TRP A C 1
ATOM 2524 O O . TRP A 1 310 ? 28.818 16.038 -18.769 1.00 77.38 310 TRP A O 1
ATOM 2534 N N . ARG A 1 311 ? 28.386 16.982 -16.770 1.00 76.94 311 ARG A N 1
ATOM 2535 C CA . ARG A 1 311 ? 28.727 18.360 -17.173 1.00 76.94 311 ARG A CA 1
ATOM 2536 C C . ARG A 1 311 ? 30.233 18.540 -17.289 1.00 76.94 311 ARG A C 1
ATOM 2538 O O . ARG A 1 311 ? 30.710 19.012 -18.316 1.00 76.94 311 ARG A O 1
ATOM 2545 N N . GLU A 1 312 ? 30.956 18.143 -16.244 1.00 75.06 312 GLU A N 1
ATOM 2546 C CA . GLU A 1 312 ? 32.418 18.216 -16.171 1.00 75.06 312 GLU A CA 1
ATOM 2547 C C . GLU A 1 312 ? 33.093 17.214 -17.120 1.00 75.06 312 GLU A C 1
ATOM 2549 O O . GLU A 1 312 ? 34.183 17.463 -17.630 1.00 75.06 312 GLU A O 1
ATOM 2554 N N . ASN A 1 313 ? 32.429 16.086 -17.386 1.00 69.81 313 ASN A N 1
ATOM 2555 C CA . ASN A 1 313 ? 32.985 14.931 -18.085 1.00 69.81 313 ASN A CA 1
ATOM 2556 C C . ASN A 1 313 ? 32.130 14.521 -19.310 1.00 69.81 313 ASN A C 1
ATOM 2558 O O . ASN A 1 313 ? 31.699 13.369 -19.402 1.00 69.81 313 ASN A O 1
ATOM 2562 N N . PRO A 1 314 ? 31.868 15.422 -20.280 1.00 62.69 314 PRO A N 1
ATOM 2563 C CA . PRO A 1 314 ? 30.886 15.202 -21.351 1.00 62.69 314 PRO A CA 1
ATOM 2564 C C . PRO A 1 314 ? 31.258 14.082 -22.338 1.00 62.69 314 PRO A C 1
ATOM 2566 O O . PRO A 1 314 ? 30.398 13.623 -23.086 1.00 62.69 314 PRO A O 1
ATOM 2569 N N . THR A 1 315 ? 32.523 13.661 -22.350 1.00 59.88 315 THR A N 1
ATOM 2570 C CA . THR A 1 315 ? 33.095 12.623 -23.223 1.00 59.88 315 THR A CA 1
ATOM 2571 C C . THR A 1 315 ? 33.810 11.518 -22.436 1.00 59.88 315 THR A C 1
ATOM 2573 O O . THR A 1 315 ? 34.563 10.742 -23.021 1.00 59.88 315 THR A O 1
ATOM 2576 N N . ALA A 1 316 ? 33.654 11.453 -21.107 1.00 56.94 316 ALA A N 1
ATOM 2577 C CA . ALA A 1 316 ? 34.509 10.583 -20.306 1.00 56.94 316 ALA A CA 1
ATOM 2578 C C . ALA A 1 316 ? 34.187 9.096 -20.444 1.00 56.94 316 ALA A C 1
ATOM 2580 O O . ALA A 1 316 ? 33.055 8.641 -20.281 1.00 56.94 316 ALA A O 1
ATOM 2581 N N . TYR A 1 317 ? 35.265 8.341 -20.616 1.00 53.41 317 TYR A N 1
ATOM 2582 C CA . TYR A 1 317 ? 35.286 6.896 -20.526 1.00 53.41 317 TYR A CA 1
ATOM 2583 C C . TYR A 1 317 ? 35.034 6.433 -19.085 1.00 53.41 317 TYR A C 1
ATOM 2585 O O . TYR A 1 317 ? 35.757 6.804 -18.157 1.00 53.41 317 TYR A O 1
ATOM 2593 N N . VAL A 1 318 ? 34.048 5.557 -18.886 1.00 55.25 318 VAL A N 1
ATOM 2594 C CA . VAL A 1 318 ? 33.720 5.012 -17.559 1.00 55.25 318 VAL A CA 1
ATOM 2595 C C . VAL A 1 318 ? 34.622 3.798 -17.221 1.00 55.25 318 VAL A C 1
ATOM 2597 O O . VAL A 1 318 ? 34.152 2.687 -16.972 1.00 55.25 318 VAL A O 1
ATOM 2600 N N . GLY A 1 319 ? 35.941 4.048 -17.160 1.00 46.22 319 GLY A N 1
ATOM 2601 C CA . GLY A 1 319 ? 36.971 3.337 -16.369 1.00 46.22 319 GLY A CA 1
ATOM 2602 C C . GLY A 1 319 ? 37.867 4.350 -15.611 1.00 46.22 319 GLY A C 1
ATOM 2603 O O . GLY A 1 319 ? 38.281 5.326 -16.217 1.00 46.22 319 GLY A O 1
ATOM 2604 N N . TRP A 1 320 ? 38.230 4.235 -14.322 1.00 46.88 320 TRP A N 1
ATOM 2605 C CA . TRP A 1 320 ? 37.909 3.220 -13.297 1.00 46.88 320 TRP A CA 1
ATOM 2606 C C . TRP A 1 320 ? 38.113 3.750 -11.840 1.00 46.88 320 TRP A C 1
ATOM 2608 O O . TRP A 1 320 ? 38.822 3.129 -11.054 1.00 46.88 320 TRP A O 1
ATOM 2618 N N . GLN A 1 321 ? 37.590 4.939 -11.469 1.00 52.94 321 GLN A N 1
ATOM 2619 C CA . GLN A 1 321 ? 38.069 5.688 -10.268 1.00 52.94 321 GLN A CA 1
ATOM 2620 C C . GLN A 1 321 ? 37.034 6.424 -9.361 1.00 52.94 321 GLN A C 1
ATOM 2622 O O . GLN A 1 321 ? 37.425 7.132 -8.431 1.00 52.94 321 GLN A O 1
ATOM 2627 N N . TRP A 1 322 ? 35.719 6.283 -9.558 1.00 56.44 322 TRP A N 1
ATOM 2628 C CA . TRP A 1 322 ? 34.741 7.301 -9.091 1.00 56.44 322 TRP A CA 1
ATOM 2629 C C . TRP A 1 322 ? 34.146 7.137 -7.690 1.00 56.44 322 TRP A C 1
ATOM 2631 O O . TRP A 1 322 ? 33.483 8.060 -7.216 1.00 56.44 322 TRP A O 1
ATOM 2641 N N . GLU A 1 323 ? 34.370 6.022 -6.989 1.00 58.28 323 GLU A N 1
ATOM 2642 C CA . GLU A 1 323 ? 33.826 5.857 -5.628 1.00 58.28 323 GLU A CA 1
ATOM 2643 C C . GLU A 1 323 ? 34.342 6.947 -4.671 1.00 58.28 323 GLU A C 1
ATOM 2645 O O . GLU A 1 323 ? 33.586 7.435 -3.829 1.00 58.28 323 GLU A O 1
ATOM 2650 N N . LYS A 1 324 ? 35.582 7.418 -4.875 1.00 58.12 324 LYS A N 1
ATOM 2651 C CA . LYS A 1 324 ? 36.169 8.559 -4.152 1.00 58.12 324 LYS A CA 1
ATOM 2652 C C . LYS A 1 324 ? 35.459 9.888 -4.450 1.00 58.12 324 LYS A C 1
ATOM 2654 O O . LYS A 1 324 ? 35.262 10.686 -3.539 1.00 58.12 324 LYS A O 1
ATOM 2659 N N . CYS A 1 325 ? 35.030 10.112 -5.695 1.00 59.09 325 CYS A N 1
ATOM 2660 C CA . CYS A 1 325 ? 34.308 11.323 -6.101 1.00 59.09 325 CYS A CA 1
ATOM 2661 C C . CYS A 1 325 ? 32.925 11.395 -5.427 1.00 59.09 325 CYS A C 1
ATOM 2663 O O . CYS A 1 325 ? 32.599 12.394 -4.786 1.00 59.09 325 CYS A O 1
ATOM 2665 N N . LEU A 1 326 ? 32.153 10.300 -5.458 1.00 62.34 326 LEU A N 1
ATOM 2666 C CA . LEU A 1 326 ? 30.853 10.245 -4.777 1.00 62.34 326 LEU A CA 1
ATOM 2667 C C . LEU A 1 326 ? 30.991 10.350 -3.243 1.00 62.34 326 LEU A C 1
ATOM 2669 O O . LEU A 1 326 ? 30.114 10.909 -2.585 1.00 62.34 326 LEU A O 1
ATOM 2673 N N . GLN A 1 327 ? 32.078 9.835 -2.656 1.00 64.06 327 GLN A N 1
ATOM 2674 C CA . GLN A 1 327 ? 32.379 10.026 -1.231 1.00 64.06 327 GLN A CA 1
ATOM 2675 C C . GLN A 1 327 ? 32.664 11.501 -0.895 1.00 64.06 327 GLN A C 1
ATOM 2677 O O . GLN A 1 327 ? 32.101 12.007 0.076 1.00 64.06 327 GLN A O 1
ATOM 2682 N N . GLY A 1 328 ? 33.443 12.211 -1.719 1.00 61.62 328 GLY A N 1
ATOM 2683 C CA . GLY A 1 328 ? 33.682 13.653 -1.565 1.00 61.62 328 GLY A CA 1
ATOM 2684 C C . GLY A 1 328 ? 32.395 14.484 -1.642 1.00 61.62 328 GLY A C 1
ATOM 2685 O O . GLY A 1 328 ? 32.123 15.291 -0.754 1.00 61.62 328 GLY A O 1
ATOM 2686 N N . HIS A 1 329 ? 31.545 14.209 -2.635 1.00 62.22 329 HIS A N 1
ATOM 2687 C CA . HIS A 1 329 ? 30.264 14.904 -2.818 1.00 62.22 329 HIS A CA 1
ATOM 2688 C C . HIS A 1 329 ? 29.290 14.677 -1.643 1.00 62.22 329 HIS A C 1
ATOM 2690 O O . HIS A 1 329 ? 28.557 15.579 -1.234 1.00 62.22 329 HIS A O 1
ATOM 2696 N N . ARG A 1 330 ? 29.303 13.478 -1.036 1.00 63.41 330 ARG A N 1
ATOM 2697 C CA . ARG A 1 330 ? 28.545 13.201 0.200 1.00 63.41 330 ARG A CA 1
ATOM 2698 C C . ARG A 1 330 ? 29.066 14.004 1.390 1.00 63.41 330 ARG A C 1
ATOM 2700 O O . ARG A 1 330 ? 28.250 14.518 2.151 1.00 63.41 330 ARG A O 1
ATOM 2707 N N . ALA A 1 331 ? 30.385 14.121 1.548 1.00 61.69 331 ALA A N 1
ATOM 2708 C CA . ALA A 1 331 ? 30.986 14.872 2.650 1.00 61.69 331 ALA A CA 1
ATOM 2709 C C . ALA A 1 331 ? 30.626 16.369 2.588 1.00 61.69 331 ALA A C 1
ATOM 2711 O O . ALA A 1 331 ? 30.270 16.953 3.613 1.00 61.69 331 ALA A O 1
ATOM 2712 N N . GLN A 1 332 ? 30.628 16.958 1.385 1.00 61.47 332 GLN A N 1
ATOM 2713 C CA . GLN A 1 332 ? 30.200 18.342 1.146 1.00 61.47 332 GLN A CA 1
ATOM 2714 C C . GLN A 1 332 ? 28.733 18.567 1.554 1.00 61.47 332 GLN A C 1
ATOM 2716 O O . GLN A 1 332 ? 28.452 19.439 2.375 1.00 61.47 332 GLN A O 1
ATOM 2721 N N . HIS A 1 333 ? 27.801 17.732 1.077 1.00 58.31 333 HIS A N 1
ATOM 2722 C CA . HIS A 1 333 ? 26.379 17.874 1.429 1.00 58.31 333 HIS A CA 1
ATOM 2723 C C . HIS A 1 333 ? 26.085 17.615 2.916 1.00 58.31 333 HIS A C 1
ATOM 2725 O O . HIS A 1 333 ? 25.151 18.206 3.458 1.00 58.31 333 HIS A O 1
ATOM 2731 N N . GLN A 1 334 ? 26.868 16.770 3.597 1.00 57.97 334 GLN A N 1
ATOM 2732 C CA . GLN A 1 334 ? 26.741 16.582 5.048 1.00 57.97 334 GLN A CA 1
A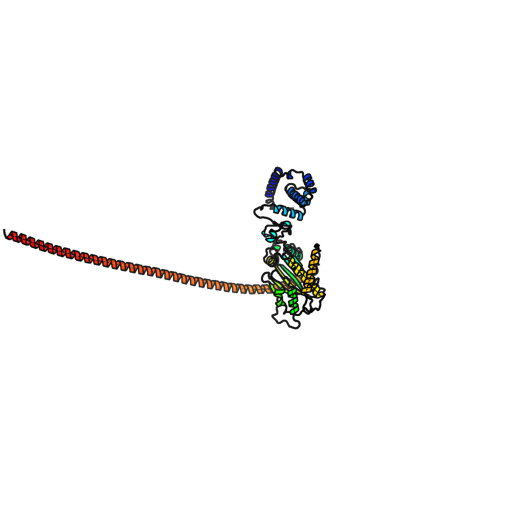TOM 2733 C C . GLN A 1 334 ? 27.141 17.842 5.833 1.00 57.97 334 GLN A C 1
ATOM 2735 O O . GLN A 1 334 ? 26.470 18.176 6.805 1.00 57.97 334 GLN A O 1
ATOM 2740 N N . HIS A 1 335 ? 28.159 18.587 5.384 1.00 45.94 335 HIS A N 1
ATOM 2741 C CA . HIS A 1 335 ? 28.575 19.841 6.031 1.00 45.94 335 HIS A CA 1
ATOM 2742 C C . HIS A 1 335 ? 27.565 20.986 5.830 1.00 45.94 335 HIS A C 1
ATOM 2744 O O . HIS A 1 335 ? 27.374 21.804 6.729 1.00 45.94 335 HIS A O 1
ATOM 2750 N N . SER A 1 336 ? 26.873 21.043 4.687 1.00 43.84 336 SER A N 1
ATOM 2751 C CA . SER A 1 336 ? 25.830 22.056 4.445 1.00 43.84 336 SER A CA 1
ATOM 2752 C C . SER A 1 336 ? 24.559 21.846 5.278 1.00 43.84 336 SER A C 1
ATOM 2754 O O . SER A 1 336 ? 23.835 22.804 5.546 1.00 43.84 336 SER A O 1
ATOM 2756 N N . GLN A 1 337 ? 24.265 20.611 5.698 1.00 42.91 337 GLN A N 1
ATOM 2757 C CA . GLN A 1 337 ? 23.081 20.306 6.513 1.00 42.91 337 GLN A CA 1
ATOM 2758 C C . GLN A 1 337 ? 23.213 20.739 7.978 1.00 42.91 337 GLN A C 1
ATOM 2760 O O . GLN A 1 337 ? 22.202 21.015 8.616 1.00 42.91 337 GLN A O 1
ATOM 2765 N N . THR A 1 338 ? 24.432 20.869 8.508 1.00 33.09 338 THR A N 1
ATOM 2766 C CA . THR A 1 338 ? 24.668 21.399 9.864 1.00 33.09 338 THR A CA 1
ATOM 2767 C C . THR A 1 338 ? 24.461 22.913 10.000 1.00 33.09 338 THR A C 1
ATOM 2769 O O . THR A 1 338 ? 24.456 23.419 11.117 1.00 33.09 338 THR A O 1
ATOM 2772 N N . THR A 1 339 ? 24.281 23.645 8.895 1.00 29.03 339 THR A N 1
ATOM 2773 C CA . THR A 1 339 ? 24.221 25.121 8.871 1.00 29.03 339 THR A CA 1
ATOM 2774 C C . THR A 1 339 ? 22.993 25.701 8.161 1.00 29.03 339 THR A C 1
ATOM 2776 O O . THR A 1 339 ? 22.882 26.921 8.058 1.00 29.03 339 THR A O 1
ATOM 2779 N N . SER A 1 340 ? 22.046 24.877 7.695 1.00 24.70 340 SER A N 1
ATOM 2780 C CA . SER A 1 340 ? 20.863 25.351 6.956 1.00 24.70 340 SER A CA 1
ATOM 2781 C C . SER A 1 340 ? 19.545 25.130 7.710 1.00 24.70 340 SER A C 1
ATOM 2783 O O . SER A 1 340 ? 18.952 24.052 7.694 1.00 24.70 340 SER A O 1
ATOM 2785 N N . SER A 1 341 ? 19.032 26.204 8.321 1.00 26.00 341 SER A N 1
ATOM 2786 C CA . SER A 1 341 ? 17.617 26.305 8.689 1.00 26.00 341 SER A CA 1
ATOM 2787 C C . SER A 1 341 ? 16.763 26.285 7.414 1.00 26.00 341 SER A C 1
ATOM 2789 O O . SER A 1 341 ? 16.950 27.084 6.496 1.00 26.00 341 SER A O 1
ATOM 2791 N N . ILE A 1 342 ? 15.838 25.326 7.324 1.00 26.45 342 ILE A N 1
ATOM 2792 C CA . ILE A 1 342 ? 15.069 25.075 6.098 1.00 26.45 342 ILE A CA 1
ATOM 2793 C C . ILE A 1 342 ? 14.008 26.166 5.914 1.00 26.45 342 ILE A C 1
ATOM 2795 O O . ILE A 1 342 ? 12.928 26.108 6.502 1.00 26.45 342 ILE A O 1
ATOM 2799 N N . ILE A 1 343 ? 14.295 27.132 5.043 1.00 24.09 343 ILE A N 1
ATOM 2800 C CA . ILE A 1 343 ? 13.279 28.016 4.466 1.00 24.09 343 ILE A CA 1
ATOM 2801 C C . ILE A 1 343 ? 12.533 27.229 3.381 1.00 24.09 343 ILE A C 1
ATOM 2803 O O . ILE A 1 343 ? 13.135 26.736 2.424 1.00 24.09 343 ILE A O 1
ATOM 2807 N N . PHE A 1 344 ? 11.211 27.114 3.514 1.00 23.05 344 PHE A N 1
ATOM 2808 C CA . PHE A 1 344 ? 10.360 26.528 2.478 1.00 23.05 344 PHE A CA 1
ATOM 2809 C C . PHE A 1 344 ? 10.287 27.461 1.26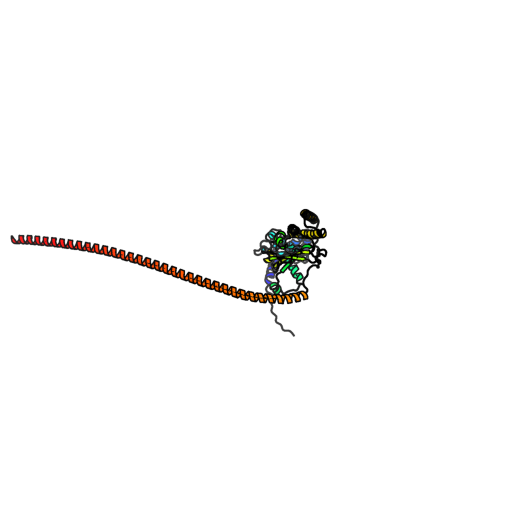1 1.00 23.05 344 PHE A C 1
ATOM 2811 O O . PHE A 1 344 ? 9.624 28.493 1.296 1.00 23.05 344 PHE A O 1
ATOM 2818 N N . SER A 1 345 ? 10.949 27.077 0.169 1.00 24.89 345 SER A N 1
ATOM 2819 C CA . SER A 1 345 ? 10.828 27.747 -1.129 1.00 24.89 345 SER A CA 1
ATOM 2820 C C . SER A 1 345 ? 9.596 27.240 -1.892 1.00 24.89 345 SER A C 1
ATOM 2822 O O . SER A 1 345 ? 9.619 26.160 -2.487 1.00 24.89 345 SER A O 1
ATOM 2824 N N . GLU A 1 346 ? 8.519 28.032 -1.919 1.00 28.23 346 GLU A N 1
ATOM 2825 C CA . GLU A 1 346 ? 7.374 27.838 -2.826 1.00 28.23 346 GLU A CA 1
ATOM 2826 C C . GLU A 1 346 ? 7.715 28.246 -4.278 1.00 28.23 346 GLU A C 1
ATOM 2828 O O . GLU A 1 346 ? 7.095 29.138 -4.848 1.00 28.23 346 GLU A O 1
ATOM 2833 N N . THR A 1 347 ? 8.696 27.597 -4.917 1.00 29.48 347 THR A N 1
ATOM 2834 C CA . THR A 1 347 ? 8.973 27.791 -6.361 1.00 29.48 347 THR A CA 1
ATOM 2835 C C . THR A 1 347 ? 9.349 26.497 -7.096 1.00 29.48 347 THR A C 1
ATOM 2837 O O . THR A 1 347 ? 10.409 26.375 -7.705 1.00 29.48 347 THR A O 1
ATOM 2840 N N . ALA A 1 348 ? 8.434 25.523 -7.128 1.00 26.77 348 ALA A N 1
ATOM 2841 C CA . ALA A 1 348 ? 8.467 24.512 -8.188 1.00 26.77 348 ALA A CA 1
ATOM 2842 C C . ALA A 1 348 ? 7.973 25.160 -9.496 1.00 26.77 348 ALA A C 1
ATOM 2844 O O . ALA A 1 348 ? 6.785 25.466 -9.629 1.00 26.77 348 ALA A O 1
ATOM 2845 N N . SER A 1 349 ? 8.875 25.430 -10.446 1.00 31.03 349 SER A N 1
ATOM 2846 C CA . SER A 1 349 ? 8.500 26.074 -11.709 1.00 31.03 349 SER A CA 1
ATOM 2847 C C . SER A 1 349 ? 7.605 25.164 -12.563 1.00 31.03 349 SER A C 1
ATOM 2849 O O . SER A 1 349 ? 7.764 23.944 -12.607 1.00 31.03 349 SER A O 1
ATOM 2851 N N . LYS A 1 350 ? 6.648 25.770 -13.277 1.00 35.94 350 LYS A N 1
ATOM 2852 C CA . LYS A 1 350 ? 5.630 25.073 -14.092 1.00 35.94 350 LYS A CA 1
ATOM 2853 C C . LYS A 1 350 ? 6.181 24.331 -15.322 1.00 35.94 350 LYS A C 1
ATOM 2855 O O . LYS A 1 350 ? 5.419 23.713 -16.056 1.00 35.94 350 LYS A O 1
ATOM 2860 N N . SER A 1 351 ? 7.478 24.421 -15.593 1.00 36.78 351 SER A N 1
ATOM 2861 C CA . SER A 1 351 ? 8.076 24.089 -16.884 1.00 36.78 351 SER A CA 1
ATOM 2862 C C . SER A 1 351 ? 8.683 22.683 -16.927 1.00 36.78 351 SER A C 1
ATOM 2864 O O . SER A 1 351 ? 9.878 22.572 -17.192 1.00 36.78 351 SER A O 1
ATOM 2866 N N . ASN A 1 352 ? 7.901 21.623 -16.657 1.00 35.44 352 ASN A N 1
ATOM 2867 C CA . ASN A 1 352 ? 8.292 20.277 -17.116 1.00 35.44 352 ASN A CA 1
ATOM 2868 C C . ASN A 1 352 ? 7.216 19.174 -17.194 1.00 35.44 352 ASN A C 1
ATOM 2870 O O . ASN A 1 352 ? 7.547 17.992 -17.097 1.00 35.44 352 ASN A O 1
ATOM 2874 N N . TRP A 1 353 ? 5.939 19.517 -17.359 1.00 39.03 353 TRP A N 1
ATOM 2875 C CA . TRP A 1 353 ? 4.867 18.517 -17.393 1.00 39.03 353 TRP A CA 1
ATOM 2876 C C . TRP A 1 353 ? 4.042 18.671 -18.666 1.00 39.03 353 TRP A C 1
ATOM 2878 O O . TRP A 1 353 ? 3.419 19.709 -18.882 1.00 39.03 353 TRP A O 1
ATOM 2888 N N . HIS A 1 354 ? 4.026 17.636 -19.507 1.00 34.88 354 HIS A N 1
ATOM 2889 C CA . HIS A 1 354 ? 3.076 17.547 -20.610 1.00 34.88 354 HIS A CA 1
ATOM 2890 C C . HIS A 1 354 ? 1.782 16.912 -20.102 1.00 34.88 354 HIS A C 1
ATOM 2892 O O . HIS A 1 354 ? 1.713 15.707 -19.876 1.00 34.88 354 HIS A O 1
ATOM 2898 N N . ILE A 1 355 ? 0.742 17.731 -19.972 1.00 39.19 355 ILE A N 1
ATOM 2899 C CA . ILE A 1 355 ? -0.643 17.262 -19.950 1.00 39.19 355 ILE A CA 1
ATOM 2900 C C . ILE A 1 355 ? -1.230 17.623 -21.310 1.00 39.19 355 ILE A C 1
ATOM 2902 O O . ILE A 1 355 ? -1.164 18.774 -21.740 1.00 39.19 355 ILE A O 1
ATOM 2906 N N . MET A 1 356 ? -1.746 16.616 -22.010 1.00 34.31 356 MET A N 1
ATOM 2907 C CA . MET A 1 356 ? -2.333 16.760 -23.342 1.00 34.31 356 MET A CA 1
ATOM 2908 C C . MET A 1 356 ? -3.463 17.803 -23.335 1.00 34.31 356 MET A C 1
ATOM 2910 O O . MET A 1 356 ? -4.282 17.831 -22.412 1.00 34.31 356 MET A O 1
ATOM 2914 N N . THR A 1 357 ? -3.528 18.655 -24.364 1.00 40.06 357 THR A N 1
ATOM 2915 C CA . THR A 1 357 ? -4.611 19.647 -24.490 1.00 40.06 357 THR A CA 1
ATOM 2916 C C . THR A 1 357 ? -5.955 18.951 -24.716 1.00 40.06 357 THR A C 1
ATOM 2918 O O . THR A 1 357 ? -5.985 17.794 -25.119 1.00 40.06 357 THR A O 1
ATOM 2921 N N . TRP A 1 358 ? -7.096 19.623 -24.523 1.00 37.31 358 TRP A N 1
ATOM 2922 C CA . TRP A 1 358 ? -8.398 18.979 -24.776 1.00 37.31 358 TRP A CA 1
ATOM 2923 C C . TRP A 1 358 ? -8.592 18.516 -26.231 1.00 37.31 358 TRP A C 1
ATOM 2925 O O . TRP A 1 358 ? -9.341 17.571 -26.443 1.00 37.31 358 TRP A O 1
ATOM 2935 N N . SER A 1 359 ? -7.896 19.104 -27.210 1.00 36.59 359 SER A N 1
ATOM 2936 C CA . SER A 1 359 ? -7.856 18.624 -28.601 1.00 36.59 359 SER A CA 1
ATOM 2937 C C . SER A 1 359 ? -6.947 17.405 -28.790 1.00 36.59 359 SER A C 1
ATOM 2939 O O . SER A 1 359 ? -7.322 16.479 -29.504 1.00 36.59 359 SER A O 1
ATOM 2941 N N . ASP A 1 360 ? -5.798 17.348 -28.111 1.00 41.69 360 ASP A N 1
ATOM 2942 C CA . ASP A 1 360 ? -4.903 16.180 -28.161 1.00 41.69 360 ASP A CA 1
ATOM 2943 C C . ASP A 1 360 ? -5.495 15.002 -27.382 1.00 41.69 360 ASP A C 1
ATOM 2945 O O . ASP A 1 360 ? -5.432 13.859 -27.828 1.00 41.69 360 ASP A O 1
ATOM 2949 N N . VAL A 1 361 ? -6.134 15.287 -26.242 1.00 42.34 361 VAL A N 1
ATOM 2950 C CA . VAL A 1 361 ? -6.977 14.347 -25.504 1.00 42.34 361 VAL A CA 1
ATOM 2951 C C . VAL A 1 361 ? -8.149 13.938 -26.374 1.00 42.34 361 VAL A C 1
ATOM 2953 O O . VAL A 1 361 ? -8.353 12.748 -26.488 1.00 42.34 361 VAL A O 1
ATOM 2956 N N . ALA A 1 362 ? -8.885 14.832 -27.040 1.00 39.25 362 ALA A N 1
ATOM 2957 C CA . ALA A 1 362 ? -9.991 14.414 -27.904 1.00 39.25 362 ALA A CA 1
ATOM 2958 C C . ALA A 1 362 ? -9.522 13.500 -29.047 1.00 39.25 362 ALA A C 1
ATOM 2960 O O . ALA A 1 362 ? -10.116 12.448 -29.237 1.00 39.25 362 ALA A O 1
ATOM 2961 N N . ASN A 1 363 ? -8.433 13.823 -29.748 1.00 44.81 363 ASN A N 1
ATOM 2962 C CA . ASN A 1 363 ? -7.917 12.989 -30.839 1.00 44.81 363 ASN A CA 1
ATOM 2963 C C . ASN A 1 363 ? -7.316 11.664 -30.341 1.00 44.81 363 ASN A C 1
ATOM 2965 O O . ASN A 1 363 ? -7.570 10.611 -30.923 1.00 44.81 363 ASN A O 1
ATOM 2969 N N . SER A 1 364 ? -6.568 11.679 -29.237 1.00 41.06 364 SER A N 1
ATOM 2970 C CA . SER A 1 364 ? -5.989 10.474 -28.629 1.00 41.06 364 SER A CA 1
ATOM 2971 C C . SER A 1 364 ? -7.024 9.630 -27.876 1.00 41.06 364 SER A C 1
ATOM 2973 O O . SER A 1 364 ? -6.895 8.416 -27.816 1.00 41.06 364 SER A O 1
ATOM 2975 N N . VAL A 1 365 ? -8.105 10.229 -27.372 1.00 41.88 365 VAL A N 1
ATOM 2976 C CA . VAL A 1 365 ? -9.281 9.532 -26.829 1.00 41.88 365 VAL A CA 1
ATOM 2977 C C . VAL A 1 365 ? -10.195 9.069 -27.953 1.00 41.88 365 VAL A C 1
ATOM 2979 O O . VAL A 1 365 ? -10.828 8.051 -27.771 1.00 41.88 365 VAL A O 1
ATOM 2982 N N . PHE A 1 366 ? -10.250 9.695 -29.128 1.00 43.81 366 PHE A N 1
ATOM 2983 C CA . PHE A 1 366 ? -11.016 9.161 -30.262 1.00 43.81 366 PHE A CA 1
ATOM 2984 C C . PHE A 1 366 ? -10.286 7.972 -30.902 1.00 43.81 366 PHE A C 1
ATOM 2986 O O . PHE A 1 366 ? -10.856 6.891 -31.041 1.00 43.81 366 PHE A O 1
ATOM 2993 N N . ASN A 1 367 ? -8.985 8.112 -31.170 1.00 47.91 367 ASN A N 1
ATOM 2994 C CA . ASN A 1 367 ? -8.123 7.004 -31.594 1.00 47.91 367 ASN A CA 1
ATOM 2995 C C . ASN A 1 367 ? -8.014 5.930 -30.503 1.00 47.91 367 ASN A C 1
ATOM 2997 O O . ASN A 1 367 ? -8.060 4.738 -30.794 1.00 47.91 367 ASN A O 1
ATOM 3001 N N . GLY A 1 368 ? -7.945 6.351 -29.241 1.00 42.50 368 GLY A N 1
ATOM 3002 C CA . GLY A 1 368 ? -7.952 5.498 -28.061 1.00 42.50 368 GLY A CA 1
ATOM 3003 C C . GLY A 1 368 ? -9.284 4.794 -27.847 1.00 42.50 368 GLY A C 1
ATOM 3004 O O . GLY A 1 368 ? -9.260 3.626 -27.513 1.00 42.50 368 GLY A O 1
ATOM 3005 N N . ILE A 1 369 ? -10.433 5.425 -28.103 1.00 45.16 369 ILE A N 1
ATOM 3006 C CA . ILE A 1 369 ? -11.761 4.792 -28.089 1.00 45.16 369 ILE A CA 1
ATOM 3007 C C . ILE A 1 369 ? -11.868 3.809 -29.245 1.00 45.16 369 ILE A C 1
ATOM 3009 O O . ILE A 1 369 ? -12.378 2.724 -29.032 1.00 45.16 369 ILE A O 1
ATOM 3013 N N . ASN A 1 370 ? -11.343 4.102 -30.434 1.00 51.81 370 ASN A N 1
ATOM 3014 C CA . ASN A 1 370 ? -11.350 3.137 -31.535 1.00 51.81 370 ASN A CA 1
ATOM 3015 C C . ASN A 1 370 ? -10.435 1.931 -31.245 1.00 51.81 370 ASN A C 1
ATOM 3017 O O . ASN A 1 370 ? -10.840 0.786 -31.445 1.00 51.81 370 ASN A O 1
ATOM 3021 N N . ALA A 1 371 ? -9.247 2.158 -30.675 1.00 49.66 371 ALA A N 1
ATOM 3022 C CA . ALA A 1 371 ? -8.354 1.094 -30.218 1.00 49.66 371 ALA A CA 1
ATOM 3023 C C . ALA A 1 371 ? -8.947 0.302 -29.038 1.00 49.66 371 ALA A C 1
ATOM 3025 O O . ALA A 1 371 ? -8.916 -0.925 -29.045 1.00 49.66 371 ALA A O 1
ATOM 3026 N N . VAL A 1 372 ? -9.540 0.983 -28.053 1.00 45.75 372 VAL A N 1
ATOM 3027 C CA . VAL A 1 372 ? -10.209 0.386 -26.890 1.00 45.75 372 VAL A CA 1
ATOM 3028 C C . VAL A 1 372 ? -11.490 -0.324 -27.302 1.00 45.75 372 VAL A C 1
ATOM 3030 O O . VAL A 1 372 ? -11.741 -1.382 -26.760 1.00 45.75 372 VAL A O 1
ATOM 3033 N N . ASN A 1 373 ? -12.243 0.136 -28.298 1.00 53.56 373 ASN A N 1
ATOM 3034 C CA . ASN A 1 373 ? -13.376 -0.596 -28.868 1.00 53.56 373 ASN A CA 1
ATOM 3035 C C . ASN A 1 373 ? -12.888 -1.853 -29.600 1.00 53.56 373 ASN A C 1
ATOM 3037 O O . ASN A 1 373 ? -13.472 -2.915 -29.427 1.00 53.56 373 ASN A O 1
ATOM 3041 N N . GLY A 1 374 ? -11.770 -1.783 -30.331 1.00 61.78 374 GLY A N 1
ATOM 3042 C CA . GLY A 1 374 ? -11.120 -2.956 -30.929 1.00 61.78 374 GLY A CA 1
ATOM 3043 C C . GLY A 1 374 ? -10.472 -3.915 -29.916 1.00 61.78 374 GLY A C 1
ATOM 3044 O O . GLY A 1 374 ? -10.253 -5.086 -30.231 1.00 61.78 374 GLY A O 1
ATOM 3045 N N . ILE A 1 375 ? -10.157 -3.447 -28.704 1.00 52.09 375 ILE A N 1
ATOM 3046 C CA . ILE A 1 375 ? -9.709 -4.272 -27.570 1.00 52.09 375 ILE A CA 1
ATOM 3047 C C . ILE A 1 375 ? -10.910 -4.810 -26.788 1.00 52.09 375 ILE A C 1
ATOM 3049 O O . ILE A 1 375 ? -10.872 -5.958 -26.381 1.00 52.09 375 ILE A O 1
ATOM 3053 N N . ILE A 1 376 ? -11.986 -4.039 -26.615 1.00 51.34 376 ILE A N 1
ATOM 3054 C CA . ILE A 1 376 ? -13.236 -4.448 -25.966 1.00 51.34 376 ILE A CA 1
ATOM 3055 C C . ILE A 1 376 ? -13.933 -5.500 -26.817 1.00 51.34 376 ILE A C 1
ATOM 3057 O O . ILE A 1 376 ? -14.354 -6.494 -26.251 1.00 51.34 376 ILE A O 1
ATOM 3061 N N . ALA A 1 377 ? -13.987 -5.351 -28.142 1.00 67.19 377 ALA A N 1
ATOM 3062 C CA . ALA A 1 377 ? -14.522 -6.370 -29.040 1.00 67.19 377 ALA A CA 1
ATOM 3063 C C . ALA A 1 377 ? -13.724 -7.678 -28.921 1.00 67.19 377 ALA A C 1
ATOM 3065 O O . ALA A 1 377 ? -14.301 -8.715 -28.614 1.00 67.19 377 ALA A O 1
ATOM 3066 N N . ARG A 1 378 ? -12.387 -7.619 -29.027 1.00 63.25 378 ARG A N 1
ATOM 3067 C CA . ARG A 1 378 ? -11.519 -8.798 -28.840 1.00 63.25 378 ARG A CA 1
ATOM 3068 C C . ARG A 1 378 ? -11.545 -9.362 -27.419 1.00 63.25 378 ARG A C 1
ATOM 3070 O O . ARG A 1 378 ? -11.369 -10.557 -27.242 1.00 63.25 378 ARG A O 1
ATOM 3077 N N . TRP A 1 379 ? -11.773 -8.535 -26.402 1.00 62.88 379 TRP A N 1
ATOM 3078 C CA . TRP A 1 379 ? -11.926 -8.974 -25.015 1.00 62.88 379 TRP A CA 1
ATOM 3079 C C . TRP A 1 379 ? -13.311 -9.563 -24.750 1.00 62.88 379 TRP A C 1
ATOM 3081 O O . TRP A 1 379 ? -13.414 -10.486 -23.958 1.00 62.88 379 TRP A O 1
ATOM 3091 N N . GLN A 1 380 ? -14.365 -9.078 -25.406 1.00 64.81 380 GLN A N 1
ATOM 3092 C CA . GLN A 1 380 ? -15.707 -9.660 -25.372 1.00 64.81 380 GLN A CA 1
ATOM 3093 C C . GLN A 1 380 ? -15.730 -11.000 -26.106 1.00 64.81 380 GLN A C 1
ATOM 3095 O O . GLN A 1 380 ? -16.291 -11.950 -25.578 1.00 64.81 380 GLN A O 1
ATOM 3100 N N . GLU A 1 381 ? -15.063 -11.097 -27.255 1.00 76.38 381 GLU A N 1
ATOM 3101 C CA . GLU A 1 381 ? -14.850 -12.339 -28.004 1.00 76.38 381 GLU A CA 1
ATOM 3102 C C . GLU A 1 381 ? -14.021 -13.344 -27.189 1.00 76.38 381 GLU A C 1
ATOM 3104 O O . GLU A 1 381 ? -14.482 -14.452 -26.928 1.00 76.38 381 GLU A O 1
ATOM 3109 N N . TRP A 1 382 ? -12.859 -12.932 -26.669 1.00 75.88 382 TRP A N 1
ATOM 3110 C CA . TRP A 1 382 ? -12.042 -13.760 -25.775 1.00 75.88 382 TRP A CA 1
ATOM 3111 C C . TRP A 1 382 ? -12.789 -14.155 -24.497 1.00 75.88 382 TRP A C 1
ATOM 3113 O O . TRP A 1 382 ? -12.628 -15.270 -24.012 1.00 75.88 382 TRP A O 1
ATOM 3123 N N . ARG A 1 383 ? -13.625 -13.271 -23.940 1.00 64.50 383 ARG A N 1
ATOM 3124 C CA . ARG A 1 383 ? -14.435 -13.565 -22.752 1.00 64.50 383 ARG A CA 1
ATOM 3125 C C . ARG A 1 383 ? -15.607 -14.489 -23.069 1.00 64.50 383 ARG A C 1
ATOM 3127 O O . ARG A 1 383 ? -15.941 -15.287 -22.208 1.00 64.50 383 ARG A O 1
ATOM 3134 N N . ALA A 1 384 ? -16.201 -14.417 -24.258 1.00 75.19 384 ALA A N 1
ATOM 3135 C CA . ALA A 1 384 ? -17.190 -15.391 -24.711 1.00 75.19 384 ALA A CA 1
ATOM 3136 C C . ALA A 1 384 ? -16.537 -16.775 -24.849 1.00 75.19 384 ALA A C 1
ATOM 3138 O O . ALA A 1 384 ? -16.980 -17.709 -24.197 1.00 75.19 384 ALA A O 1
ATOM 3139 N N . GLN A 1 385 ? -15.401 -16.866 -25.550 1.00 75.06 385 GLN A N 1
ATOM 3140 C CA . GLN A 1 385 ? -14.605 -18.097 -25.666 1.00 75.06 385 GLN A CA 1
ATOM 3141 C C . GLN A 1 385 ? -14.141 -18.633 -24.300 1.00 75.06 385 GLN A C 1
ATOM 3143 O O . GLN A 1 385 ? -14.143 -19.837 -24.068 1.00 75.06 385 GLN A O 1
ATOM 3148 N N . SER A 1 386 ? -13.761 -17.748 -23.373 1.00 68.81 386 SER A N 1
ATOM 3149 C CA . SER A 1 386 ? -13.348 -18.141 -22.019 1.00 68.81 386 SER A CA 1
ATOM 3150 C C . SER A 1 386 ? -14.528 -18.603 -21.168 1.00 68.81 386 SER A C 1
ATOM 3152 O O . SER A 1 386 ? -14.355 -19.523 -20.387 1.00 68.81 386 SER A O 1
ATOM 3154 N N . LEU A 1 387 ? -15.719 -18.013 -21.324 1.00 74.38 387 LEU A N 1
ATOM 3155 C CA . LEU A 1 387 ? -16.939 -18.482 -20.660 1.00 74.38 387 LEU A CA 1
ATOM 3156 C C . LEU A 1 387 ? -17.415 -19.820 -21.240 1.00 74.38 387 LEU A C 1
ATOM 3158 O O . LEU A 1 387 ? -17.837 -20.676 -20.475 1.00 74.38 387 LEU A O 1
ATOM 3162 N N . GLU A 1 388 ? -17.295 -20.033 -22.552 1.00 79.62 388 GLU A N 1
ATOM 3163 C CA . GLU A 1 388 ? -17.574 -21.324 -23.197 1.00 79.62 388 GLU A CA 1
ATOM 3164 C C . GLU A 1 388 ? -16.596 -22.418 -22.732 1.00 79.62 388 GLU A C 1
ATOM 3166 O O . GLU A 1 388 ? -17.019 -23.545 -22.467 1.00 79.62 388 GLU A O 1
ATOM 3171 N N . GLU A 1 389 ? -15.303 -22.106 -22.575 1.00 76.94 389 GLU A N 1
ATOM 3172 C CA . GLU A 1 389 ? -14.324 -23.062 -22.039 1.00 76.94 389 GLU A CA 1
ATOM 3173 C C . GLU A 1 389 ? -14.478 -23.261 -20.521 1.00 76.94 389 GLU A C 1
ATOM 3175 O O . GLU A 1 389 ? -14.401 -24.395 -20.058 1.00 76.94 389 GLU A O 1
ATOM 3180 N N . GLU A 1 390 ? -14.770 -22.215 -19.738 1.00 75.44 390 GLU A N 1
ATOM 3181 C CA . GLU A 1 390 ? -15.120 -22.337 -18.312 1.00 75.44 390 GLU A CA 1
ATOM 3182 C C . GLU A 1 390 ? -16.397 -23.170 -18.121 1.00 75.44 390 GLU A C 1
ATOM 3184 O O . GLU A 1 390 ? -16.445 -24.001 -17.217 1.00 75.44 390 GLU A O 1
ATOM 3189 N N . GLU A 1 391 ? -17.410 -23.020 -18.979 1.00 84.00 391 GLU A N 1
ATOM 3190 C CA . GLU A 1 391 ? -18.633 -23.827 -18.937 1.00 84.00 391 GLU A CA 1
ATOM 3191 C C . GLU A 1 391 ? -18.373 -25.279 -19.365 1.00 84.00 391 GLU A C 1
ATOM 3193 O O . GLU A 1 391 ? -18.853 -26.195 -18.694 1.00 84.00 391 GLU A O 1
ATOM 3198 N N . ARG A 1 392 ? -17.542 -25.517 -20.392 1.00 81.75 392 ARG A N 1
ATOM 3199 C CA . ARG A 1 392 ? -17.053 -26.861 -20.762 1.00 81.75 392 ARG A CA 1
ATOM 3200 C C . ARG A 1 392 ? -16.277 -27.529 -19.629 1.00 81.75 392 ARG A C 1
ATOM 3202 O O . ARG A 1 392 ? -16.523 -28.699 -19.340 1.00 81.75 392 ARG A O 1
ATOM 3209 N N . VAL A 1 393 ? -15.369 -26.807 -18.971 1.00 79.44 393 VAL A N 1
ATOM 3210 C CA . VAL A 1 393 ? -14.604 -27.313 -17.821 1.00 79.44 393 VAL A CA 1
ATOM 3211 C C . VAL A 1 393 ? -15.539 -27.581 -16.643 1.00 79.44 393 VAL A C 1
ATOM 3213 O O . VAL A 1 393 ? -15.483 -28.664 -16.070 1.00 79.44 393 VAL A O 1
ATOM 3216 N N . ALA A 1 394 ? -16.462 -26.670 -16.328 1.00 78.25 394 ALA A N 1
ATOM 3217 C CA . ALA A 1 394 ? -17.429 -26.845 -15.247 1.00 78.25 394 ALA A CA 1
ATOM 3218 C C . ALA A 1 394 ? -18.450 -27.963 -15.522 1.00 78.25 394 ALA A C 1
ATOM 3220 O O . ALA A 1 394 ? -18.940 -28.588 -14.582 1.00 78.25 394 ALA A O 1
ATOM 3221 N N . GLU A 1 395 ? -18.816 -28.233 -16.778 1.00 86.75 395 GLU A N 1
ATOM 3222 C CA . GLU A 1 395 ? -19.632 -29.401 -17.135 1.00 86.75 395 GLU A CA 1
ATOM 3223 C C . GLU A 1 395 ? -18.807 -30.695 -17.058 1.00 86.75 395 GLU A C 1
ATOM 3225 O O . GLU A 1 395 ? -19.290 -31.682 -16.510 1.00 86.75 395 GLU A O 1
ATOM 3230 N N . GLY A 1 396 ? -17.535 -30.673 -17.472 1.00 86.31 396 GLY A N 1
ATOM 3231 C CA . GLY A 1 396 ? -16.596 -31.783 -17.276 1.00 86.31 396 GLY A CA 1
ATOM 3232 C C . GLY A 1 396 ? -16.364 -32.123 -15.798 1.00 86.31 396 GLY A C 1
ATOM 3233 O O . GLY A 1 396 ? -16.418 -33.290 -15.415 1.00 86.31 396 GLY A O 1
ATOM 3234 N N . GLU A 1 397 ? -16.189 -31.119 -14.935 1.00 81.38 397 GLU A N 1
ATOM 3235 C CA . GLU A 1 397 ? -16.105 -31.298 -13.480 1.00 81.38 397 GLU A CA 1
ATOM 3236 C C . GLU A 1 397 ? -17.425 -31.809 -12.889 1.00 81.38 397 GLU A C 1
ATOM 3238 O O . GLU A 1 397 ? -17.408 -32.701 -12.039 1.00 81.38 397 GLU A O 1
ATOM 3243 N N . ARG A 1 398 ? -18.580 -31.308 -13.356 1.00 86.81 398 ARG A N 1
ATOM 3244 C CA . ARG A 1 398 ? -19.902 -31.816 -12.948 1.00 86.81 398 ARG A CA 1
ATOM 3245 C C . ARG A 1 398 ? -20.109 -33.269 -13.373 1.00 86.81 398 ARG A C 1
ATOM 3247 O O . ARG A 1 398 ? -20.630 -34.045 -12.573 1.00 86.81 398 ARG A O 1
ATOM 3254 N N . GLN A 1 399 ? -19.688 -33.657 -14.574 1.00 87.19 399 GLN A N 1
ATOM 3255 C CA . GLN A 1 399 ? -19.743 -35.041 -15.042 1.00 87.19 399 GLN A CA 1
ATOM 3256 C C . GLN A 1 399 ? -18.820 -35.940 -14.208 1.00 87.19 399 GLN A C 1
ATOM 3258 O O . GLN A 1 399 ? -19.273 -36.948 -13.671 1.00 87.19 399 GLN A O 1
ATOM 3263 N N . LEU A 1 400 ? -17.564 -35.538 -14.006 1.00 85.88 400 LEU A N 1
ATOM 3264 C CA . LEU A 1 400 ? -16.587 -36.295 -13.220 1.00 85.88 400 LEU A CA 1
ATOM 3265 C C . LEU A 1 400 ? -17.007 -36.414 -11.742 1.00 85.88 400 LEU A C 1
ATOM 3267 O O . LEU A 1 400 ? -16.774 -37.443 -11.103 1.00 85.88 400 LEU A O 1
ATOM 3271 N N . LEU A 1 401 ? -17.686 -35.401 -11.192 1.00 83.81 401 LEU A N 1
ATOM 32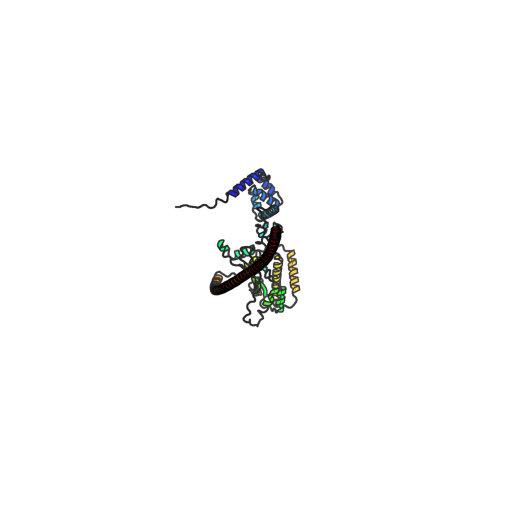72 C CA . LEU A 1 401 ? -18.305 -35.473 -9.869 1.00 83.81 401 LEU A CA 1
ATOM 3273 C C . LEU A 1 401 ? -19.479 -36.464 -9.842 1.00 83.81 401 LEU A C 1
ATOM 3275 O O . LEU A 1 401 ? -19.546 -37.263 -8.909 1.00 83.81 401 LEU A O 1
ATOM 3279 N N . ARG A 1 402 ? -20.360 -36.469 -10.857 1.00 86.00 402 ARG A N 1
ATOM 3280 C CA . ARG A 1 402 ? -21.442 -37.467 -10.978 1.00 86.00 402 ARG A CA 1
ATOM 3281 C C . ARG A 1 402 ? -20.874 -38.883 -11.032 1.00 86.00 402 ARG A C 1
ATOM 3283 O O . ARG A 1 402 ? -21.249 -39.703 -10.198 1.00 86.00 402 ARG A O 1
ATOM 3290 N N . GLU A 1 403 ? -19.905 -39.137 -11.909 1.00 86.19 403 GLU A N 1
ATOM 3291 C CA . GLU A 1 403 ? -19.224 -40.433 -12.041 1.00 86.19 403 GLU A CA 1
ATOM 3292 C C . GLU A 1 403 ? -18.590 -40.888 -10.713 1.00 86.19 403 GLU A C 1
ATOM 3294 O O . GLU A 1 403 ? -18.770 -42.036 -10.301 1.00 86.19 403 GLU A O 1
ATOM 3299 N N . ARG A 1 404 ? -17.933 -39.980 -9.973 1.00 81.69 404 ARG A N 1
ATOM 3300 C CA . ARG A 1 404 ? -17.415 -40.267 -8.621 1.00 81.69 404 ARG A CA 1
ATOM 3301 C C . ARG A 1 404 ? -18.519 -40.578 -7.610 1.00 81.69 404 ARG A C 1
ATOM 3303 O O . ARG A 1 404 ? -18.351 -41.496 -6.809 1.00 81.69 404 ARG A O 1
ATOM 3310 N N . THR A 1 405 ? -19.635 -39.846 -7.624 1.00 81.56 405 THR A N 1
ATOM 3311 C CA . THR A 1 405 ? -20.762 -40.133 -6.718 1.00 81.56 405 THR A CA 1
ATOM 3312 C C . THR A 1 405 ? -21.449 -41.456 -7.048 1.00 81.56 405 THR A C 1
ATOM 3314 O O . THR A 1 405 ? -21.809 -42.187 -6.129 1.00 81.56 405 THR A O 1
ATOM 3317 N N . GLU A 1 406 ? -21.565 -41.820 -8.327 1.00 85.56 406 GLU A N 1
ATOM 3318 C CA . GLU A 1 406 ? -22.077 -43.126 -8.745 1.00 85.56 406 GLU A CA 1
ATOM 3319 C C . GLU A 1 406 ? -21.140 -44.269 -8.350 1.00 85.56 406 GLU A C 1
ATOM 3321 O O . GLU A 1 406 ? -21.613 -45.291 -7.857 1.00 85.56 406 GLU A O 1
ATOM 3326 N N . ALA A 1 407 ? -19.824 -44.103 -8.523 1.00 80.50 407 ALA A N 1
ATOM 3327 C CA . ALA A 1 407 ? -18.834 -45.077 -8.067 1.00 80.50 407 ALA A CA 1
ATOM 3328 C C . ALA A 1 407 ? -18.935 -45.295 -6.547 1.00 80.50 407 ALA A C 1
ATOM 3330 O O . ALA A 1 407 ? -19.118 -46.425 -6.100 1.00 80.50 407 ALA A O 1
ATOM 3331 N N . ALA A 1 408 ? -18.965 -44.214 -5.759 1.00 79.81 408 ALA A N 1
ATOM 3332 C CA . ALA A 1 408 ? -19.154 -44.293 -4.311 1.00 79.81 408 ALA A CA 1
ATOM 3333 C C . ALA A 1 408 ? -20.500 -44.938 -3.912 1.00 79.81 408 ALA A C 1
ATOM 3335 O O . ALA A 1 408 ? -20.572 -45.651 -2.909 1.00 79.81 408 ALA A O 1
ATOM 3336 N N . ALA A 1 409 ? -21.569 -44.738 -4.694 1.00 83.75 409 ALA A N 1
ATOM 3337 C CA . ALA A 1 409 ? -22.852 -45.400 -4.458 1.00 83.75 409 ALA A CA 1
ATOM 3338 C C . ALA A 1 409 ? -22.784 -46.913 -4.736 1.00 83.75 409 ALA A C 1
ATOM 3340 O O . ALA A 1 409 ? -23.363 -47.698 -3.981 1.00 83.75 409 ALA A O 1
ATOM 3341 N N . ARG A 1 410 ? -22.053 -47.333 -5.781 1.00 84.75 410 ARG A N 1
ATOM 3342 C CA . ARG A 1 410 ? -21.801 -48.752 -6.102 1.00 84.75 410 ARG A CA 1
ATOM 3343 C C . ARG A 1 410 ? -20.964 -49.424 -5.012 1.00 84.75 410 ARG A C 1
ATOM 3345 O O . ARG A 1 410 ? -21.352 -50.494 -4.548 1.00 84.75 410 ARG A O 1
ATOM 3352 N N . ASP A 1 411 ? -19.905 -48.770 -4.538 1.00 83.81 411 ASP A N 1
ATOM 3353 C CA . ASP A 1 411 ? -19.069 -49.272 -3.440 1.00 83.81 411 ASP A CA 1
ATOM 3354 C C . ASP A 1 411 ? -19.868 -49.394 -2.136 1.00 83.81 411 ASP A C 1
ATOM 3356 O O . ASP A 1 411 ? -19.781 -50.402 -1.435 1.00 83.81 411 ASP A O 1
ATOM 3360 N N . ASN A 1 412 ? -20.711 -48.410 -1.809 1.00 85.50 412 ASN A N 1
ATOM 3361 C CA . ASN A 1 412 ? -21.582 -48.489 -0.635 1.00 85.50 412 ASN A CA 1
ATOM 3362 C C . ASN A 1 412 ? -22.615 -49.629 -0.768 1.00 85.50 412 ASN A C 1
ATOM 3364 O O . ASN A 1 412 ? -22.835 -50.385 0.177 1.00 85.50 412 ASN A O 1
ATOM 3368 N N . ALA A 1 413 ? -23.200 -49.826 -1.955 1.00 83.94 413 ALA A N 1
ATOM 3369 C CA . ALA A 1 413 ? -24.098 -50.952 -2.219 1.00 83.94 413 ALA A CA 1
ATOM 3370 C C . ALA A 1 413 ? -23.392 -52.319 -2.101 1.00 83.94 413 ALA A C 1
ATOM 3372 O O . ALA A 1 413 ? -24.001 -53.282 -1.630 1.00 83.94 413 ALA A O 1
ATOM 3373 N N . LEU A 1 414 ? -22.113 -52.406 -2.481 1.00 87.50 414 LEU A N 1
ATOM 3374 C CA . LEU A 1 414 ? -21.286 -53.602 -2.311 1.00 87.50 414 LEU A CA 1
ATOM 3375 C C . LEU A 1 414 ? -21.007 -53.870 -0.822 1.00 87.50 414 LEU A C 1
ATOM 3377 O O . LEU A 1 414 ? -21.318 -54.957 -0.341 1.00 87.50 414 LEU A O 1
ATOM 3381 N N . ASN A 1 415 ? -20.578 -52.856 -0.064 1.00 86.31 415 ASN A N 1
ATOM 3382 C CA . ASN A 1 415 ? -20.394 -52.938 1.393 1.00 86.31 415 ASN A CA 1
ATOM 3383 C C . ASN A 1 415 ? -21.679 -53.368 2.138 1.00 86.31 415 ASN A C 1
ATOM 3385 O O . ASN A 1 415 ? -21.627 -54.123 3.110 1.00 86.31 415 ASN A O 1
ATOM 3389 N N . VAL A 1 416 ? -22.857 -52.905 1.698 1.00 87.25 416 VAL A N 1
ATOM 3390 C CA . VAL A 1 416 ? -24.150 -53.336 2.264 1.00 87.25 416 VAL A CA 1
ATOM 3391 C C . VAL A 1 416 ? -24.421 -54.816 1.974 1.00 87.25 416 VAL A C 1
ATOM 3393 O O . VAL A 1 416 ? -24.870 -55.530 2.873 1.00 87.25 416 VAL A O 1
ATOM 3396 N N . ARG A 1 417 ? -24.115 -55.301 0.763 1.00 87.81 417 ARG A N 1
ATOM 3397 C CA . ARG A 1 417 ? -24.252 -56.724 0.403 1.00 87.81 417 ARG A CA 1
ATOM 3398 C C . ARG A 1 417 ? -23.295 -57.617 1.189 1.00 87.81 417 ARG A C 1
ATOM 3400 O O . ARG A 1 417 ? -23.721 -58.669 1.653 1.00 87.81 417 ARG A O 1
ATOM 3407 N N . GLU A 1 418 ? -22.050 -57.194 1.397 1.00 88.69 418 GLU A N 1
ATOM 3408 C CA . GLU A 1 418 ? -21.088 -57.929 2.231 1.00 88.69 418 GLU A CA 1
ATOM 3409 C C . GLU A 1 418 ? -21.582 -58.058 3.676 1.00 88.69 418 GLU A C 1
ATOM 3411 O O . GLU A 1 418 ? -21.634 -59.163 4.213 1.00 88.69 418 GLU A O 1
ATOM 3416 N N . ARG A 1 419 ? -22.068 -56.964 4.281 1.00 88.81 419 ARG A N 1
ATOM 3417 C CA . ARG A 1 419 ? -22.674 -57.008 5.626 1.00 88.81 419 ARG A CA 1
ATOM 3418 C C . ARG A 1 419 ? -23.884 -57.942 5.690 1.00 88.81 419 ARG A C 1
ATOM 3420 O O . ARG A 1 419 ? -24.030 -58.675 6.665 1.00 88.81 419 ARG A O 1
ATOM 3427 N N . GLN A 1 420 ? -24.740 -57.940 4.667 1.00 89.31 420 GLN A N 1
ATOM 3428 C CA . GLN A 1 420 ? -25.866 -58.877 4.576 1.00 89.31 420 GLN A CA 1
ATOM 3429 C C . GLN A 1 420 ? -25.394 -60.334 4.469 1.00 89.31 420 GLN A C 1
ATOM 3431 O O . GLN A 1 420 ? -25.954 -61.193 5.147 1.00 89.31 420 GLN A O 1
ATOM 3436 N N . ALA A 1 421 ? -24.346 -60.612 3.688 1.00 88.31 421 ALA A N 1
ATOM 3437 C CA . ALA A 1 421 ? -23.754 -61.944 3.585 1.00 88.31 421 ALA A CA 1
ATOM 3438 C C . ALA A 1 421 ? -23.187 -62.424 4.934 1.00 88.31 421 ALA A C 1
ATOM 3440 O O . ALA A 1 421 ? -23.490 -63.539 5.352 1.00 88.31 421 ALA A O 1
ATOM 3441 N N . THR A 1 422 ? -22.460 -61.571 5.666 1.00 90.31 422 THR A N 1
ATOM 3442 C CA . THR A 1 422 ? -21.952 -61.895 7.012 1.00 90.31 422 THR A CA 1
ATOM 3443 C C . THR A 1 422 ? -23.080 -62.180 8.009 1.00 90.31 422 THR A C 1
ATOM 3445 O O . THR A 1 422 ? -22.993 -63.142 8.769 1.00 90.31 422 THR A O 1
ATOM 3448 N N . ILE A 1 423 ? -24.165 -61.396 7.992 1.00 91.50 423 ILE A N 1
ATOM 3449 C CA . ILE A 1 423 ? -25.336 -61.637 8.857 1.00 91.50 423 ILE A CA 1
ATOM 3450 C C . ILE A 1 423 ? -26.000 -62.980 8.518 1.00 91.50 423 ILE A C 1
ATOM 3452 O O . ILE A 1 423 ? -26.357 -63.733 9.423 1.00 91.50 423 ILE A O 1
ATOM 3456 N N . LEU A 1 424 ? -26.152 -63.306 7.230 1.00 91.81 424 LEU A N 1
ATOM 3457 C CA . LEU A 1 424 ? -26.705 -64.593 6.799 1.00 91.81 424 LEU A CA 1
ATOM 3458 C C . LEU A 1 424 ? -25.804 -65.767 7.206 1.00 91.81 424 LEU A C 1
ATOM 3460 O O . LEU A 1 424 ? -26.319 -66.781 7.670 1.00 91.81 424 LEU A O 1
ATOM 3464 N N . GLN A 1 425 ? -24.482 -65.618 7.107 1.00 93.12 425 GLN A N 1
ATOM 3465 C CA . GLN A 1 425 ? -23.531 -66.632 7.563 1.00 93.12 425 GLN A CA 1
ATOM 3466 C C . GLN A 1 425 ? -23.652 -66.882 9.076 1.00 93.12 425 GLN A C 1
ATOM 3468 O O . GLN A 1 425 ? -23.829 -68.026 9.487 1.00 93.12 425 GLN A O 1
ATOM 3473 N N . GLN A 1 426 ? -23.685 -65.828 9.899 1.00 93.62 426 GLN A N 1
ATOM 3474 C CA . GLN A 1 426 ? -23.899 -65.956 11.350 1.00 93.62 426 GLN A CA 1
ATOM 3475 C C . GLN A 1 426 ? -25.236 -66.640 11.689 1.00 93.62 426 GLN A C 1
ATOM 3477 O O . GLN A 1 426 ? -25.324 -67.422 12.637 1.00 93.62 426 GLN A O 1
ATOM 3482 N N . GLN A 1 427 ? -26.293 -66.388 10.907 1.00 92.00 427 GLN A N 1
ATOM 3483 C CA . GLN A 1 427 ? -27.579 -67.075 11.074 1.00 92.00 427 GLN A CA 1
ATOM 3484 C C . GLN A 1 427 ? -27.520 -68.565 10.705 1.00 92.00 427 GLN A C 1
ATOM 3486 O O . GLN A 1 427 ? -28.247 -69.357 11.311 1.00 92.00 427 GLN A O 1
ATOM 3491 N N . LEU A 1 428 ? -26.686 -68.960 9.738 1.00 91.94 428 LEU A N 1
ATOM 3492 C CA . LEU A 1 428 ? -26.450 -70.367 9.401 1.00 91.94 428 LEU A CA 1
ATOM 3493 C C . LEU A 1 428 ? -25.655 -71.067 10.510 1.00 91.94 428 LEU A C 1
ATOM 3495 O O . LEU A 1 428 ? -26.131 -72.072 11.032 1.00 91.94 428 LEU A O 1
ATOM 3499 N N . GLU A 1 429 ? -24.545 -70.482 10.963 1.00 93.12 429 GLU A N 1
ATOM 3500 C CA . GLU A 1 429 ? -23.727 -71.001 12.073 1.00 93.12 429 GLU A CA 1
ATOM 3501 C C . GLU A 1 429 ? -24.567 -71.185 13.358 1.00 93.12 429 GLU A C 1
ATOM 3503 O O . GLU A 1 429 ? -24.523 -72.230 14.014 1.00 93.12 429 GLU A O 1
ATOM 3508 N N . GLN A 1 430 ? -25.437 -70.219 13.685 1.00 93.69 430 GLN A N 1
ATOM 3509 C CA . GLN A 1 430 ? -26.366 -70.337 14.814 1.00 93.69 430 GLN A CA 1
ATOM 3510 C C . GLN A 1 430 ? -27.400 -71.462 14.619 1.00 93.69 430 GLN A C 1
ATOM 3512 O O . GLN A 1 430 ? -27.774 -72.131 15.586 1.00 93.69 430 GLN A O 1
ATOM 3517 N N . ARG A 1 431 ? -27.878 -71.696 13.389 1.00 90.31 431 ARG A N 1
ATOM 3518 C CA . ARG A 1 431 ? -28.798 -72.806 13.082 1.00 90.31 431 ARG A CA 1
ATOM 3519 C C . ARG A 1 431 ? -28.108 -74.162 13.207 1.00 90.31 431 ARG A C 1
ATOM 3521 O O . ARG A 1 431 ? -28.699 -75.061 13.797 1.00 90.31 431 ARG A O 1
ATOM 3528 N N . GLU A 1 432 ? -26.879 -74.301 12.724 1.00 91.94 432 GLU A N 1
ATOM 3529 C CA . GLU A 1 432 ? -26.075 -75.524 12.855 1.00 91.94 432 GLU A CA 1
ATOM 3530 C C . GLU A 1 432 ? -25.775 -75.852 14.326 1.00 91.94 432 GLU A C 1
ATOM 3532 O O . GLU A 1 432 ? -25.928 -77.000 14.755 1.00 91.94 432 GLU A O 1
ATOM 3537 N N . CYS A 1 433 ? -25.465 -74.834 15.136 1.00 93.06 433 CYS A N 1
ATOM 3538 C CA . CYS A 1 433 ? -25.332 -74.970 16.587 1.00 93.06 433 CYS A CA 1
ATOM 3539 C C . CYS A 1 433 ? -26.642 -75.464 17.234 1.00 93.06 433 CYS A C 1
ATOM 3541 O O . CYS A 1 433 ? -26.638 -76.445 17.980 1.00 93.06 433 CYS A O 1
ATOM 3543 N N . ASN A 1 434 ? -27.785 -74.857 16.891 1.00 89.12 434 ASN A N 1
ATOM 3544 C CA . ASN A 1 434 ? -29.098 -75.261 17.409 1.00 89.12 434 ASN A CA 1
ATOM 3545 C C . ASN A 1 434 ? -29.493 -76.694 16.988 1.00 89.12 434 ASN A C 1
ATOM 3547 O O . ASN A 1 434 ? -30.106 -77.419 17.775 1.00 89.12 434 ASN A O 1
ATOM 3551 N N . ILE A 1 435 ? -29.149 -77.119 15.766 1.00 89.31 435 ILE A N 1
ATOM 3552 C CA . ILE A 1 435 ? -29.349 -78.500 15.292 1.00 89.31 435 ILE A CA 1
ATOM 3553 C C . ILE A 1 435 ? -28.480 -79.460 16.111 1.00 89.31 435 ILE A C 1
ATOM 3555 O O . ILE A 1 435 ? -29.002 -80.414 16.685 1.00 89.31 435 ILE A O 1
ATOM 3559 N N . SER A 1 436 ? -27.190 -79.154 16.265 1.00 89.75 436 SER A N 1
ATOM 3560 C CA . SER A 1 436 ? -26.240 -79.961 17.046 1.00 89.75 436 SER A CA 1
ATOM 3561 C C . SER A 1 436 ? -26.680 -80.134 18.507 1.00 89.75 436 SER A C 1
ATOM 3563 O O . SER A 1 436 ? -26.586 -81.229 19.069 1.00 89.75 436 SER A O 1
ATOM 3565 N N . GLN A 1 437 ? -27.220 -79.075 19.124 1.00 91.44 437 GLN A N 1
ATOM 3566 C CA . GLN A 1 437 ? -27.793 -79.128 20.473 1.00 91.44 437 GLN A CA 1
ATOM 3567 C C . GLN A 1 437 ? -29.015 -80.054 20.544 1.00 91.44 437 GLN A C 1
ATOM 3569 O O . GLN A 1 437 ? -29.079 -80.907 21.431 1.00 91.44 437 GLN A O 1
ATOM 3574 N N . ARG A 1 438 ? -29.947 -79.947 19.588 1.00 90.38 438 ARG A N 1
ATOM 3575 C CA . ARG A 1 438 ? -31.123 -80.830 19.500 1.00 90.38 438 ARG A CA 1
ATOM 3576 C C . ARG A 1 438 ? -30.739 -82.291 19.285 1.00 90.38 438 ARG A C 1
ATOM 3578 O O . ARG A 1 438 ? -31.315 -83.169 19.915 1.00 90.38 438 ARG A O 1
ATOM 3585 N N . GLU A 1 439 ? -29.737 -82.580 18.460 1.00 89.81 439 GLU A N 1
ATOM 3586 C CA . GLU A 1 439 ? -29.226 -83.946 18.300 1.00 89.81 439 GLU A CA 1
ATOM 3587 C C . GLU A 1 439 ? -28.575 -84.494 19.576 1.00 89.81 439 GLU A C 1
ATOM 3589 O O . GLU A 1 439 ? -28.663 -85.691 19.861 1.00 89.81 439 GLU A O 1
ATOM 3594 N N . ALA A 1 440 ? -27.884 -83.649 20.346 1.00 90.19 440 ALA A N 1
ATOM 3595 C CA . ALA A 1 440 ? -27.333 -84.035 21.642 1.00 90.19 440 ALA A CA 1
ATOM 3596 C C . ALA A 1 440 ? -28.449 -84.305 22.670 1.00 90.19 440 ALA A C 1
ATOM 3598 O O . ALA A 1 440 ? -28.367 -85.274 23.425 1.00 90.19 440 ALA A O 1
ATOM 3599 N N . GLU A 1 441 ? -29.516 -83.503 22.666 1.00 90.56 441 GLU A N 1
ATOM 3600 C CA . GLU A 1 441 ? -30.708 -83.709 23.494 1.00 90.56 441 GLU A CA 1
ATOM 3601 C C . GLU A 1 441 ? -31.452 -85.000 23.118 1.00 90.56 441 GLU A C 1
ATOM 3603 O O . GLU A 1 441 ? -31.684 -85.840 23.987 1.00 90.56 441 GLU A O 1
ATOM 3608 N N . CYS A 1 442 ? -31.719 -85.238 21.830 1.00 89.44 442 CYS A N 1
ATOM 3609 C CA . CYS A 1 442 ? -32.305 -86.490 21.343 1.00 89.44 442 CYS A CA 1
ATOM 3610 C C . CYS A 1 442 ? -31.469 -87.713 21.754 1.00 89.44 442 CYS A C 1
ATOM 3612 O O . CYS A 1 442 ? -32.023 -88.708 22.222 1.00 89.44 442 CYS A O 1
ATOM 3614 N N . ARG A 1 443 ? -30.132 -87.637 21.658 1.00 90.62 443 ARG A N 1
ATOM 3615 C CA . ARG A 1 443 ? -29.230 -88.701 22.136 1.00 90.62 443 ARG A CA 1
ATOM 3616 C C . ARG A 1 443 ? -29.351 -88.944 23.645 1.00 90.62 443 ARG A C 1
ATOM 3618 O O . ARG A 1 443 ? -29.363 -90.102 24.060 1.00 90.62 443 ARG A O 1
ATOM 3625 N N . ARG A 1 444 ? -29.497 -87.894 24.466 1.00 92.25 444 ARG A N 1
ATOM 3626 C CA . ARG A 1 444 ? -29.762 -88.032 25.913 1.00 92.25 444 ARG A CA 1
ATOM 3627 C C . ARG A 1 444 ? -31.118 -88.689 26.178 1.00 92.25 444 ARG A C 1
ATOM 3629 O O . ARG A 1 444 ? -31.179 -89.626 26.966 1.00 92.25 444 ARG A O 1
ATOM 3636 N N . LEU A 1 445 ? -32.181 -88.250 25.502 1.00 90.81 445 LEU A N 1
ATOM 3637 C CA . LEU A 1 445 ? -33.527 -88.816 25.662 1.00 90.81 445 LEU A CA 1
ATOM 3638 C C . LEU A 1 445 ? -33.574 -90.302 25.277 1.00 90.81 445 LEU A C 1
ATOM 3640 O O . LEU A 1 445 ? -34.141 -91.102 26.020 1.00 90.81 445 LEU A O 1
ATOM 3644 N N . LEU A 1 446 ? -32.916 -90.695 24.181 1.00 90.31 446 LEU A N 1
ATOM 3645 C CA . LEU A 1 446 ? -32.781 -92.100 23.778 1.00 90.31 446 LEU A CA 1
ATOM 3646 C C . LEU A 1 446 ? -32.000 -92.930 24.810 1.00 90.31 446 LEU A C 1
ATOM 3648 O O . LEU A 1 446 ? -32.401 -94.053 25.119 1.00 90.31 446 LEU A O 1
ATOM 3652 N N . ALA A 1 447 ? -30.923 -92.385 25.386 1.00 90.56 447 ALA A N 1
ATOM 3653 C CA . ALA A 1 447 ? -30.169 -93.058 26.445 1.00 90.56 447 ALA A CA 1
ATOM 3654 C C . ALA A 1 447 ? -31.014 -93.268 27.717 1.00 90.56 447 ALA A C 1
ATOM 3656 O O . ALA A 1 447 ? -31.009 -94.368 28.279 1.00 90.56 447 ALA A O 1
ATOM 3657 N N . THR A 1 448 ? -31.788 -92.256 28.126 1.00 90.88 448 THR A N 1
ATOM 3658 C CA . THR A 1 448 ? -32.739 -92.344 29.246 1.00 90.88 448 THR A CA 1
ATOM 3659 C C . THR A 1 448 ? -33.835 -93.372 28.966 1.00 90.88 448 THR A C 1
ATOM 3661 O O . THR A 1 448 ? -34.087 -94.231 29.806 1.00 90.88 448 THR A O 1
ATOM 3664 N N . ALA A 1 449 ? -34.443 -93.357 27.776 1.00 87.75 449 ALA A N 1
ATOM 3665 C CA . ALA A 1 449 ? -35.464 -94.331 27.389 1.00 87.75 449 ALA A CA 1
ATOM 3666 C C . ALA A 1 449 ? -34.919 -95.772 27.413 1.00 87.75 449 ALA A C 1
ATOM 3668 O O . ALA A 1 449 ? -35.543 -96.658 27.996 1.00 87.75 449 ALA A O 1
ATOM 3669 N N . ALA A 1 450 ? -33.714 -95.999 26.880 1.00 89.31 450 ALA A N 1
ATOM 3670 C CA . ALA A 1 450 ? -33.044 -97.297 26.945 1.00 89.31 450 ALA A CA 1
ATOM 3671 C C . ALA A 1 450 ? -32.728 -97.735 28.390 1.00 89.31 450 ALA A C 1
ATOM 3673 O O . ALA A 1 450 ? -32.737 -98.929 28.693 1.00 89.31 450 ALA A O 1
ATOM 3674 N N . GLN A 1 451 ? -32.461 -96.795 29.303 1.00 92.31 451 GLN A N 1
ATOM 3675 C CA . GLN A 1 451 ? -32.324 -97.093 30.729 1.00 92.31 451 GLN A CA 1
ATOM 3676 C C . GLN A 1 451 ? -33.669 -97.455 31.369 1.00 92.31 451 GLN A C 1
ATOM 3678 O O . GLN A 1 451 ? -33.721 -98.445 32.094 1.00 92.31 451 GLN A O 1
ATOM 3683 N N . SER A 1 452 ? -34.750 -96.730 31.067 1.00 89.50 452 SER A N 1
ATOM 3684 C CA . SER A 1 452 ? -36.095 -97.054 31.560 1.00 89.50 452 SER A CA 1
ATOM 3685 C C . SER A 1 452 ? -36.570 -98.431 31.094 1.00 89.50 452 SER A C 1
ATOM 3687 O O . SER A 1 452 ? -37.088 -99.181 31.915 1.00 89.50 452 SER A O 1
ATOM 3689 N N . VAL A 1 453 ? -36.322 -98.810 29.833 1.00 90.62 453 VAL A N 1
ATOM 3690 C CA . VAL A 1 453 ? -36.610 -100.167 29.326 1.00 90.62 453 VAL A CA 1
ATOM 3691 C C . VAL A 1 453 ? -35.816 -101.221 30.104 1.00 90.62 453 VAL A C 1
ATOM 3693 O O . VAL A 1 453 ? -36.398 -102.178 30.600 1.00 90.62 453 VAL A O 1
ATOM 3696 N N . ARG A 1 454 ? -34.506 -101.024 30.322 1.00 91.31 454 ARG A N 1
ATOM 3697 C CA . ARG A 1 454 ? -33.706 -101.950 31.152 1.00 91.31 454 ARG A CA 1
ATOM 3698 C C . ARG A 1 454 ? -34.232 -102.074 32.587 1.00 91.31 454 ARG A C 1
ATOM 3700 O O . ARG A 1 454 ? -34.159 -103.158 33.157 1.00 91.31 454 ARG A O 1
ATOM 3707 N N . THR A 1 455 ? -34.739 -100.994 33.178 1.00 90.00 455 THR A N 1
ATOM 3708 C CA . THR A 1 455 ? -35.353 -101.030 34.515 1.00 90.00 455 THR A CA 1
ATOM 3709 C C . THR A 1 455 ? -36.696 -101.760 34.499 1.00 90.00 455 THR A C 1
ATOM 3711 O O . THR A 1 455 ? -36.947 -102.553 35.400 1.00 90.00 455 THR A O 1
ATOM 3714 N N . ALA A 1 456 ? -37.531 -101.545 33.476 1.00 87.38 456 ALA A N 1
ATOM 3715 C CA . ALA A 1 456 ? -38.806 -102.241 33.311 1.00 87.38 456 ALA A CA 1
ATOM 3716 C C . ALA A 1 456 ? -38.606 -103.760 33.189 1.00 87.38 456 ALA A C 1
ATOM 3718 O O . ALA A 1 456 ? -39.199 -104.500 33.966 1.00 87.38 456 ALA A O 1
ATOM 3719 N N . ASN A 1 457 ? -37.687 -104.210 32.327 1.00 90.19 457 ASN A N 1
ATOM 3720 C CA . ASN A 1 457 ? -37.376 -105.634 32.168 1.00 90.19 457 ASN A CA 1
ATOM 3721 C C . ASN A 1 457 ? -36.909 -106.277 33.491 1.00 90.19 457 ASN A C 1
ATOM 3723 O O . ASN A 1 457 ? -37.341 -107.370 33.826 1.00 90.19 457 ASN A O 1
ATOM 3727 N N . ARG A 1 458 ? -36.091 -105.586 34.304 1.00 90.12 458 ARG A N 1
ATOM 3728 C CA . ARG A 1 458 ? -35.692 -106.092 35.637 1.00 90.12 458 ARG A CA 1
ATOM 3729 C C . ARG A 1 458 ? -36.858 -106.196 36.621 1.00 90.12 458 ARG A C 1
ATOM 3731 O O . ARG A 1 458 ? -36.848 -107.066 37.490 1.00 90.12 458 ARG A O 1
ATOM 3738 N N . LEU A 1 459 ? -37.830 -105.285 36.544 1.00 89.62 459 LEU A N 1
ATOM 3739 C CA . LEU A 1 459 ? -39.042 -105.348 37.366 1.00 89.62 459 LEU A CA 1
ATOM 3740 C C . LEU A 1 459 ? -39.953 -106.496 36.916 1.00 89.62 459 LEU A C 1
ATOM 3742 O O . LEU A 1 459 ? -40.530 -107.162 37.769 1.00 89.62 459 LEU A O 1
ATOM 3746 N N . GLU A 1 460 ? -40.026 -106.760 35.612 1.00 90.31 460 GLU A N 1
ATOM 3747 C CA . GLU A 1 460 ? -40.717 -107.915 35.031 1.00 90.31 460 GLU A CA 1
ATOM 3748 C C . GLU A 1 460 ? -40.060 -109.233 35.478 1.00 90.31 460 GLU A C 1
ATOM 3750 O O . GLU A 1 460 ? -40.728 -110.047 36.109 1.00 90.31 460 GLU A O 1
ATOM 3755 N N . GLU A 1 461 ? -38.738 -109.382 35.324 1.00 89.25 461 GLU A N 1
ATOM 3756 C CA . GLU A 1 461 ? -37.955 -110.515 35.856 1.00 89.25 461 GLU A CA 1
ATOM 3757 C C . GLU A 1 461 ? -38.174 -110.713 37.372 1.00 89.25 461 GLU A C 1
ATOM 3759 O O . GLU A 1 461 ? -38.345 -111.837 37.851 1.00 89.25 461 GLU A O 1
ATOM 3764 N N . SER A 1 462 ? -38.212 -109.622 38.149 1.00 87.69 462 SER A N 1
ATOM 3765 C CA . SER A 1 462 ? -38.475 -109.677 39.598 1.00 87.69 462 SER A CA 1
ATOM 3766 C C . SER A 1 462 ? -39.908 -110.122 39.915 1.00 87.69 462 SER A C 1
ATOM 3768 O O . SER A 1 462 ? -40.132 -110.855 40.880 1.00 87.69 462 SER A O 1
ATOM 3770 N N . ALA A 1 463 ? -40.884 -109.693 39.111 1.00 86.62 463 ALA A N 1
ATOM 3771 C CA . ALA A 1 463 ? -42.282 -110.084 39.249 1.00 86.62 463 ALA A CA 1
ATOM 3772 C C . ALA A 1 463 ? -42.504 -111.553 38.854 1.00 86.62 463 ALA A C 1
ATOM 3774 O O . ALA A 1 463 ? -43.235 -112.259 39.549 1.00 86.62 463 ALA A O 1
ATOM 3775 N N . GLU A 1 464 ? -41.827 -112.047 37.812 1.00 88.38 464 GLU A N 1
ATOM 3776 C CA . GLU A 1 464 ? -41.804 -113.469 37.458 1.00 88.38 464 GLU A CA 1
ATOM 3777 C C . GLU A 1 464 ? -41.191 -114.317 38.579 1.00 88.38 464 GLU A C 1
ATOM 3779 O O . GLU A 1 464 ? -41.784 -115.319 38.984 1.00 88.38 464 GLU A O 1
ATOM 3784 N N . GLN A 1 465 ? -40.057 -113.900 39.153 1.00 88.62 465 GLN A N 1
ATOM 3785 C CA . GLN A 1 465 ? -39.452 -114.586 40.302 1.00 88.62 465 GLN A CA 1
ATOM 3786 C C . GLN A 1 465 ? -40.390 -114.612 41.518 1.00 88.62 465 GLN A C 1
ATOM 3788 O O . GLN A 1 465 ? -40.572 -115.667 42.131 1.00 88.62 465 GLN A O 1
ATOM 3793 N N . ALA A 1 466 ? -41.042 -113.490 41.839 1.00 86.06 466 ALA A N 1
ATOM 3794 C CA . ALA A 1 466 ? -42.034 -113.421 42.911 1.00 86.06 466 ALA A CA 1
ATOM 3795 C C . ALA A 1 466 ? -43.259 -114.314 42.630 1.00 86.06 466 ALA A C 1
ATOM 3797 O O . ALA A 1 466 ? -43.765 -114.978 43.535 1.00 86.06 466 ALA A O 1
ATOM 3798 N N . TYR A 1 467 ? -43.712 -114.393 41.377 1.00 87.94 467 TYR A N 1
ATOM 3799 C CA . TYR A 1 467 ? -44.803 -115.274 40.963 1.00 87.94 467 TYR A CA 1
ATOM 3800 C C . TYR A 1 467 ? -44.425 -116.760 41.066 1.00 87.94 467 TYR A C 1
ATOM 3802 O O . TYR A 1 467 ? -45.211 -117.561 41.576 1.00 87.94 467 TYR A O 1
ATOM 3810 N N . ILE A 1 468 ? -43.210 -117.135 40.650 1.00 87.62 468 ILE A N 1
ATOM 3811 C CA . ILE A 1 468 ? -42.668 -118.493 40.809 1.00 87.62 468 ILE A CA 1
ATOM 3812 C C . ILE A 1 468 ? -42.577 -118.856 42.296 1.00 87.62 468 ILE A C 1
ATOM 3814 O O . ILE A 1 468 ? -43.021 -119.939 42.682 1.00 87.62 468 ILE A O 1
ATOM 3818 N N . TYR A 1 469 ? -42.071 -117.950 43.138 1.00 86.75 469 TYR A N 1
ATOM 3819 C CA . TYR A 1 469 ? -42.017 -118.134 44.590 1.00 86.75 469 TYR A CA 1
ATOM 3820 C C . TYR A 1 469 ? -43.418 -118.354 45.187 1.00 86.75 469 TYR A C 1
ATOM 3822 O O . TYR A 1 469 ? -43.652 -119.346 45.878 1.00 86.75 469 TYR A O 1
ATOM 3830 N N . LEU A 1 470 ? -44.393 -117.506 44.839 1.00 85.94 470 LEU A N 1
ATOM 3831 C CA . LEU A 1 470 ? -45.783 -117.657 45.280 1.00 85.94 470 LEU A CA 1
ATOM 3832 C C . LEU A 1 470 ? -46.415 -118.969 44.787 1.00 85.94 470 LEU A C 1
ATOM 3834 O O . LEU A 1 470 ? -47.139 -119.618 45.542 1.00 85.94 470 LEU A O 1
ATOM 3838 N N . GLN A 1 471 ? -46.124 -119.418 43.559 1.00 85.19 471 GLN A N 1
ATOM 3839 C CA . GLN A 1 471 ? -46.556 -120.739 43.092 1.00 85.19 471 GLN A CA 1
ATOM 3840 C C . GLN A 1 471 ? -45.929 -121.877 43.909 1.00 85.19 471 GLN A C 1
ATOM 3842 O O . GLN A 1 471 ? -46.625 -122.847 44.220 1.00 85.19 471 GLN A O 1
ATOM 3847 N N . GLN A 1 472 ? -44.642 -121.788 44.256 1.00 84.75 472 GLN A N 1
ATOM 3848 C CA . GLN A 1 472 ? -43.972 -122.781 45.099 1.00 84.75 472 GLN A CA 1
ATOM 3849 C C . GLN A 1 472 ? -44.593 -122.825 46.500 1.00 84.75 472 GLN A C 1
ATOM 3851 O O . GLN A 1 472 ? -44.917 -123.912 46.978 1.00 84.75 472 GLN A O 1
ATOM 3856 N N . GLU A 1 473 ? -44.860 -121.675 47.120 1.00 82.69 473 GLU A N 1
ATOM 3857 C CA . GLU A 1 473 ? -45.472 -121.627 48.448 1.00 82.69 473 GLU A CA 1
ATOM 3858 C C . GLU A 1 473 ? -46.939 -122.102 48.435 1.00 82.69 473 GLU A C 1
ATOM 3860 O O . GLU A 1 473 ? -47.364 -122.856 49.312 1.00 82.69 473 GLU A O 1
ATOM 3865 N N . VAL A 1 474 ? -47.716 -121.784 47.390 1.00 79.94 474 VAL A N 1
ATOM 3866 C CA . VAL A 1 474 ? -49.061 -122.361 47.199 1.00 79.94 474 VAL A CA 1
ATOM 3867 C C . VAL A 1 474 ? -48.997 -123.881 47.001 1.00 79.94 474 VAL A C 1
ATOM 3869 O O . VAL A 1 474 ? -49.864 -124.593 47.513 1.00 79.94 474 VAL A O 1
ATOM 3872 N N . ARG A 1 475 ? -47.980 -124.412 46.305 1.00 76.81 475 ARG A N 1
ATOM 3873 C CA . ARG A 1 475 ? -47.763 -125.866 46.182 1.00 76.81 475 ARG A CA 1
ATOM 3874 C C . ARG A 1 475 ? -47.388 -126.501 47.523 1.00 76.81 475 ARG A C 1
ATOM 3876 O O . ARG A 1 475 ? -47.961 -127.539 47.843 1.00 76.81 475 ARG A O 1
ATOM 3883 N N . GLN A 1 476 ? -46.522 -125.877 48.326 1.00 75.38 476 GLN A N 1
ATOM 3884 C CA . GLN A 1 476 ? -46.206 -126.338 49.686 1.00 75.38 476 GLN A CA 1
ATOM 3885 C C . GLN A 1 476 ? -47.471 -126.387 50.557 1.00 75.38 476 GLN A C 1
ATOM 3887 O O . GLN A 1 476 ? -47.838 -127.459 51.039 1.00 75.38 476 GLN A O 1
ATOM 3892 N N . ARG A 1 477 ? -48.231 -125.285 50.636 1.00 72.75 477 ARG A N 1
ATOM 3893 C CA . ARG A 1 477 ? -49.491 -125.210 51.403 1.00 72.75 477 ARG A CA 1
ATOM 3894 C C . ARG A 1 477 ? -50.577 -126.177 50.895 1.00 72.75 477 ARG A C 1
ATOM 3896 O O . ARG A 1 477 ? -51.432 -126.604 51.671 1.00 72.75 477 ARG A O 1
ATOM 3903 N N . ARG A 1 478 ? -50.575 -126.549 49.606 1.00 68.19 478 ARG A N 1
ATOM 3904 C CA . ARG A 1 478 ? -51.441 -127.620 49.063 1.00 68.19 478 ARG A CA 1
ATOM 3905 C C . ARG A 1 478 ? -50.941 -129.019 49.435 1.00 68.19 478 ARG A C 1
ATOM 3907 O O . ARG A 1 478 ? -51.766 -129.862 49.771 1.00 68.19 478 ARG A O 1
ATOM 3914 N N . GLY A 1 479 ? -49.628 -129.253 49.441 1.00 63.84 479 GLY A N 1
ATOM 3915 C CA . GLY A 1 479 ? -49.023 -130.497 49.928 1.00 63.84 479 GLY A CA 1
ATOM 3916 C C . GLY A 1 479 ? -49.318 -130.757 51.409 1.00 63.84 479 GLY A C 1
ATOM 3917 O O . GLY A 1 479 ? -49.649 -131.879 51.781 1.00 63.84 479 GLY A O 1
ATOM 3918 N N . GLU A 1 480 ? -49.306 -129.712 52.237 1.00 58.12 480 GLU A N 1
ATOM 3919 C CA . GLU A 1 480 ? -49.681 -129.788 53.657 1.00 58.12 480 GLU A CA 1
ATOM 3920 C C . GLU A 1 480 ? -51.175 -130.076 53.876 1.00 58.12 480 GLU A C 1
ATOM 3922 O O . GLU A 1 480 ? -51.536 -130.771 54.824 1.00 58.12 480 GLU A O 1
ATOM 3927 N N . ARG A 1 481 ? -52.060 -129.604 52.985 1.00 58.53 481 ARG A N 1
ATOM 3928 C CA . ARG A 1 481 ? -53.490 -129.969 53.014 1.00 58.53 481 ARG A CA 1
ATOM 3929 C C . ARG A 1 481 ? -53.777 -131.376 52.481 1.00 58.53 481 ARG A C 1
ATOM 3931 O O . ARG A 1 481 ? -54.825 -131.912 52.806 1.00 58.53 481 ARG A O 1
ATOM 3938 N N . GLY A 1 482 ? -52.865 -131.969 51.708 1.00 56.34 482 GLY A N 1
ATOM 3939 C CA . GLY A 1 482 ? -52.945 -133.360 51.240 1.00 56.34 482 GLY A CA 1
ATOM 3940 C C . GLY A 1 482 ? -52.383 -134.403 52.218 1.00 56.34 482 GLY A C 1
ATOM 3941 O O . GLY A 1 482 ? -52.324 -135.578 51.870 1.00 56.34 482 GLY A O 1
ATOM 3942 N N . ARG A 1 483 ? -51.936 -133.983 53.411 1.00 54.28 483 ARG A N 1
ATOM 3943 C CA . ARG A 1 483 ? -51.463 -134.852 54.510 1.00 54.28 483 ARG A CA 1
ATOM 3944 C C . ARG A 1 483 ? -52.291 -134.696 55.799 1.00 54.28 483 ARG A C 1
ATOM 3946 O O . ARG A 1 483 ? -51.802 -135.031 56.875 1.00 54.28 483 ARG A O 1
ATOM 3953 N N . ARG A 1 484 ? -53.505 -134.150 55.690 1.00 47.72 484 ARG A N 1
ATOM 3954 C CA . ARG A 1 484 ? -54.520 -134.142 56.753 1.00 47.72 484 ARG A CA 1
ATOM 3955 C C . ARG A 1 484 ? -55.572 -135.203 56.474 1.00 47.72 484 ARG A C 1
ATOM 3957 O O . ARG A 1 484 ? -55.877 -135.374 55.275 1.00 47.72 484 ARG A O 1
#

Mean predicted aligned error: 19.68 Å

Sequence (484 aa):
MPSFMGWNYTRHRQAPRRRQAYRRTDHNTANSPLFRLPAELLAMVTKNLEDEDDRLALGYTCARFFYSDALKDTISDKEARFRALCMLELRREPWHGERQYCCRGCLAVHGSAAFFSIDLLKDPSERHCRMTVKCINLGIHGIFSFADIKKFVSQERGGRDTNWFTKIFSSPKVTLEFSLPIFPQGADVTPEGFNSLFKIIDYVLCPHMRAKKYVKSYLYCRKPGIEPRPGWIEPAVKCYICNTVVTLGDLPSSTPGNDGRVWLAINVSRPIGRLYSPLEQEWLNQSFSVMAGYIDWHNKIKVEWCRDYWRENPTAYVGWQWEKCLQGHRAQHQHSQTTSSIIFSETASKSNWHIMTWSDVANSVFNGINAVNGIIARWQEWRAQSLEEEERVAEGERQLLRERTEAAARDNALNVRERQATILQQQLEQRECNISQREAECRRLLATAAQSVRTANRLEESAEQAYIYLQQEVRQRRGERGRR

Solvent-accessible surface area (backbone atoms only — not comparable to full-atom values): 27930 Å² total; per-residue (Å²): 138,90,83,86,84,88,85,90,90,80,75,87,79,57,62,66,60,54,57,54,47,51,60,47,50,57,51,36,67,75,71,36,74,76,62,74,53,56,71,68,56,54,46,51,52,48,69,69,43,85,54,66,66,58,32,42,53,50,35,63,55,42,58,77,74,46,94,49,74,86,47,42,67,70,58,63,46,63,64,52,47,32,55,51,48,33,62,48,46,84,72,54,75,54,67,90,79,49,61,63,44,44,18,50,68,79,51,46,73,40,52,68,86,51,39,49,78,73,35,73,74,48,57,47,78,70,12,38,32,45,47,51,40,56,22,37,71,52,46,84,78,35,68,36,18,52,51,52,52,53,47,50,59,44,56,76,62,64,73,68,85,60,56,71,66,53,54,69,78,64,51,63,76,45,66,50,73,48,71,45,78,68,49,54,69,86,50,59,66,49,76,69,20,49,56,48,51,36,57,72,56,42,40,69,78,46,76,91,43,44,43,53,80,63,47,79,72,62,70,72,81,72,57,86,94,59,81,83,56,92,86,74,65,82,76,60,49,64,39,90,84,40,60,30,36,33,40,77,48,82,40,59,29,79,36,84,86,41,86,71,36,43,23,38,19,44,35,39,39,36,46,43,36,58,76,86,51,68,78,38,65,39,33,49,49,47,39,36,93,79,62,41,71,63,53,33,54,55,35,37,56,47,49,52,50,45,48,54,48,46,67,80,40,64,72,53,62,61,73,90,74,59,71,62,55,58,50,51,56,50,53,54,56,57,60,53,60,80,73,57,83,85,76,87,77,95,68,84,73,88,67,78,73,92,74,75,49,76,65,54,42,47,53,51,47,50,55,41,46,54,52,46,49,59,46,47,51,52,47,51,50,50,46,50,54,47,49,53,48,50,50,51,49,53,48,50,52,51,49,52,49,48,54,51,52,50,49,53,49,52,54,49,56,48,55,52,51,52,53,51,51,53,53,52,49,54,55,48,57,51,48,53,52,54,50,55,51,50,53,51,49,51,52,50,52,53,52,52,49,55,48,50,52,57,50,49,52,52,51,49,55,50,48,51,52,52,51,53,49,50,51,51,51,54,49,50,58,48,54,59,61,72,73,108

Secondary structure (DSSP, 8-state):
----------STTSHHHHHHHHHHHHHHHHH-GGGGS-HHHHHHHHHH---HHHHHHHHHHHTTT---GGGTTTTTSHHHHHHHHHHHHHT---GGG--EEEETTTTEEEEGGGS-TTGGGS-TTT---TTTS--EE-GGG-EE-HHHHHHHHHHHTTT----HHHHHH--PPPEEEEEEEEEETT----HHHHHHHHHHH--EEETTEEHHHHGGGTGGGG-TT----TT-----EEPTTT--EEEEEEEPTTSTTSTTS-EEEEEEEEE---SS-TT-HHHHTT--SS-HHHHHHHHHHHHHHHHHHHHH-TT----S-THHHHHHHHHHHHHHHTS----------STT-----HHHHHHHHHHHHHHHHHHHHHHHHHHHHHHHHHHHHHHHHHHHHHHHHHHHHHHHHHHHHHHHHHHHHHHHHHHHHHHHHHHHHHHHHHHHHHHHHHHHHHHHHHHHHHHHHHHHHHHHHHHHHTT-

Organism: Arthroderma gypseum (strain ATCC MYA-4604 / CBS 118893) (NCBI:txid535722)

pLDDT: mean 71.36, std 18.44, range [23.05, 93.69]

Radius of gyration: 50.84 Å; Cα contacts (8 Å, |Δi|>4): 428; chains: 1; bounding box: 93×176×92 Å